Protein AF-A0A6A7N6T7-F1 (afdb_monomer)

Foldseek 3Di:
DDDDDDDDDDDDDDPPDPPQDAWQKFFPQDFPVFKDWQEWDAEPLRQKIKTWTWGQDPVGATWIKIWIAGQQVRDTLDIDIHHQPPPARDKAWAYWYDDPFKIKTWIWTWRYPDVVPIAIWIKIWMATSNRHTQDMDTDDDPARHKDWQEWDADPQAIKTKTWGWHDDPWKIFIWIWIWGAHPSRHTDDDIDIGLAWDAPHSFQWYDADQWIWHWHQTGGRMDTPPDDRFWTKTFIAGRVGDTLDIDGDDDDGDFQKGWEAANQRKIWIWGADPQKIKIWIAHNNGDIDPIDIDGHQFRHWDDWYDAAQWIWTFTWGDDPVPDDIATFIWTARNVPRDTDTDPSDPFGFDDKDDDHNKIKTWGAHPVRGIMIIIRRPDDD

Radius of gyration: 23.12 Å; Cα contacts (8 Å, |Δi|>4): 1001; chains: 1; bounding box: 73×47×94 Å

Nearest PDB structures (foldseek):
  8suc-assembly1_A  TM=5.614E-01  e=2.701E-06  Caenorhabditis elegans
  2gop-assembly1_A  TM=5.772E-01  e=2.108E-05  Pyrococcus furiosus
  2b5l-assembly1_A  TM=3.733E-01  e=8.428E-04  Homo sapiens
  7v7b-assembly1_B  TM=5.030E-01  e=1.264E-02  Homo sapiens
  4a0b-assembly2_C  TM=3.163E-01  e=5.207E-03  Homo sapiens

Sequence (380 aa):
MSRKKFFWAALGWTLCACSQAAPQKLALALRDKSFSVYSMEFSADGEQVCIAGVDSDDLGASTGRLIAIDRGRNAIRWQKTFPVPDGYAGLFPVQCLPTNDRVYLLANVDTKSSPPITQTLTYVYSFDAQGLQLARRRLVNPARGQYGYAMDLASDGIKVAGYLKSEDQDFEYYSVYTTVLNLALQVQGEPVIRKTGAYTSHRGVRIVGDSVYAAGMFAPAKIAKNQVIDDFAASRIRLSGGYAWSAHPQLDARPAVSAGVAADGTIHVLGNAGRSTTLLTVSPDGKPLPMRTYPSRYCDTHAIAAYGRSLIALRETCDDNAGKATMALLEIDPFSGKEIELKWMDDQVVQVATAGRLWSAIAKNQAGKLFFYSSENGAQ

Mean predicted aligned error: 6.93 Å

Structure (mmCIF, N/CA/C/O backbone):
data_AF-A0A6A7N6T7-F1
#
_entry.id   AF-A0A6A7N6T7-F1
#
loop_
_atom_site.group_PDB
_atom_site.id
_atom_site.type_symbol
_atom_site.label_atom_id
_atom_site.label_alt_id
_atom_site.label_comp_id
_atom_site.label_asym_id
_atom_site.label_entity_id
_atom_site.label_seq_id
_atom_site.pdbx_PDB_ins_code
_atom_site.Cartn_x
_atom_site.Cartn_y
_atom_site.Cartn_z
_atom_site.occupancy
_atom_site.B_iso_or_equiv
_atom_site.auth_seq_id
_atom_site.auth_comp_id
_atom_site.auth_asym_id
_atom_site.auth_atom_id
_atom_site.pdbx_PDB_model_num
ATOM 1 N N . MET A 1 1 ? -43.427 -1.454 -71.122 1.00 39.25 1 MET A N 1
ATOM 2 C CA . MET A 1 1 ? -42.767 -0.359 -70.371 1.00 39.25 1 MET A CA 1
ATOM 3 C C . MET A 1 1 ? -43.264 -0.386 -68.929 1.00 39.25 1 MET A C 1
ATOM 5 O O . MET A 1 1 ? -44.381 0.035 -68.679 1.00 39.25 1 MET A O 1
ATOM 9 N N . SER A 1 2 ? -42.491 -0.956 -68.000 1.00 35.75 2 SER A N 1
ATOM 10 C CA . SER A 1 2 ? -42.871 -1.118 -66.586 1.00 35.75 2 SER A CA 1
ATOM 11 C C . SER A 1 2 ? -41.876 -0.362 -65.705 1.00 35.75 2 SER A C 1
ATOM 13 O O . SER A 1 2 ? -40.684 -0.665 -65.728 1.00 35.75 2 SER A O 1
ATOM 15 N N . ARG A 1 3 ? -42.352 0.646 -64.964 1.00 37.47 3 ARG A N 1
ATOM 16 C CA . ARG A 1 3 ? -41.579 1.372 -63.945 1.00 37.47 3 ARG A CA 1
ATOM 17 C C . ARG A 1 3 ? -41.856 0.746 -62.576 1.00 37.47 3 ARG A C 1
ATOM 19 O O . ARG A 1 3 ? -42.956 0.887 -62.052 1.00 37.47 3 ARG A O 1
ATOM 26 N N . LYS A 1 4 ? -40.849 0.100 -61.982 1.00 40.09 4 LYS A N 1
ATOM 27 C CA . LYS A 1 4 ? -40.856 -0.300 -60.566 1.00 40.09 4 LYS A CA 1
ATOM 28 C C . LYS A 1 4 ? -40.357 0.869 -59.710 1.00 40.09 4 LYS A C 1
ATOM 30 O O . LYS A 1 4 ? -39.269 1.383 -59.951 1.00 40.09 4 LYS A O 1
ATOM 35 N N . LYS A 1 5 ? -41.157 1.287 -58.725 1.00 39.66 5 LYS A N 1
ATOM 36 C CA . LYS A 1 5 ? -40.759 2.222 -57.662 1.00 39.66 5 LYS A CA 1
ATOM 37 C C . LYS A 1 5 ? -40.146 1.417 -56.513 1.00 39.66 5 LYS A C 1
ATOM 39 O O . LYS A 1 5 ? -40.784 0.493 -56.019 1.00 39.66 5 LYS A O 1
ATOM 44 N N . PHE A 1 6 ? -38.931 1.770 -56.107 1.00 37.84 6 PHE A N 1
ATOM 45 C CA . PHE A 1 6 ? -38.287 1.262 -54.896 1.00 37.84 6 PHE A CA 1
ATOM 46 C C . PHE A 1 6 ? -38.625 2.185 -53.721 1.00 37.84 6 PHE A C 1
ATOM 48 O O . PHE A 1 6 ? -38.365 3.385 -53.786 1.00 37.84 6 PHE A O 1
ATOM 55 N N . PHE A 1 7 ? -39.198 1.619 -52.660 1.00 35.72 7 PHE A N 1
ATOM 56 C CA . PHE A 1 7 ? -39.305 2.255 -51.349 1.00 35.72 7 PHE A CA 1
ATOM 57 C C . PHE A 1 7 ? -38.002 2.015 -50.581 1.00 35.72 7 PHE A C 1
ATOM 59 O O . PHE A 1 7 ? -37.575 0.872 -50.434 1.00 35.72 7 PHE A O 1
ATOM 66 N N . TRP A 1 8 ? -37.384 3.088 -50.092 1.00 36.19 8 TRP A N 1
ATOM 67 C CA . TRP A 1 8 ? -36.302 3.030 -49.113 1.00 36.19 8 TRP A CA 1
ATOM 68 C C . TRP A 1 8 ? -36.910 3.142 -47.712 1.00 36.19 8 TRP A C 1
ATOM 70 O O . TRP A 1 8 ? -37.610 4.110 -47.424 1.00 36.19 8 TRP A O 1
ATOM 80 N N . ALA A 1 9 ? -36.649 2.158 -46.852 1.00 43.06 9 ALA A N 1
ATOM 81 C CA . ALA A 1 9 ? -36.935 2.230 -45.424 1.00 43.06 9 ALA A CA 1
ATOM 82 C C . ALA A 1 9 ? -35.651 2.640 -44.689 1.00 43.06 9 ALA A C 1
ATOM 84 O O . ALA A 1 9 ? -34.646 1.935 -44.751 1.00 43.06 9 ALA A O 1
ATOM 85 N N . ALA A 1 10 ? -35.677 3.790 -44.016 1.00 43.03 10 ALA A N 1
ATOM 86 C CA . ALA A 1 10 ? -34.604 4.233 -43.137 1.00 43.03 10 ALA A CA 1
ATOM 87 C C . ALA A 1 10 ? -34.804 3.611 -41.745 1.00 43.03 10 ALA A C 1
ATOM 89 O O . ALA A 1 10 ? -35.767 3.938 -41.054 1.00 43.03 10 ALA A O 1
ATOM 90 N N . LEU A 1 11 ? -33.904 2.713 -41.332 1.00 44.72 11 LEU A N 1
ATOM 91 C CA . LEU A 1 11 ? -33.799 2.280 -39.937 1.00 44.72 11 LEU A CA 1
ATOM 92 C C . LEU A 1 11 ? -33.076 3.373 -39.140 1.00 44.72 11 LEU A C 1
ATOM 94 O O . LEU A 1 11 ? -31.868 3.558 -39.282 1.00 44.72 11 LEU A O 1
ATOM 98 N N . GLY A 1 12 ? -33.816 4.087 -38.294 1.00 40.22 12 GLY A N 1
ATOM 99 C CA . GLY A 1 12 ? -33.243 4.970 -37.284 1.00 40.22 12 GLY A CA 1
ATOM 100 C C . GLY A 1 12 ? -32.614 4.148 -36.161 1.00 40.22 12 GLY A C 1
ATOM 101 O O . GLY A 1 12 ? -33.313 3.436 -35.447 1.00 40.22 12 GLY A O 1
ATOM 102 N N . TRP A 1 13 ? -31.296 4.245 -36.007 1.00 45.12 13 TRP A N 1
ATOM 103 C CA . TRP A 1 13 ? -30.589 3.746 -34.831 1.00 45.12 13 TRP A CA 1
ATOM 104 C C . TRP A 1 13 ? -30.773 4.755 -33.698 1.00 45.12 13 TRP A C 1
ATOM 106 O O . TRP A 1 13 ? -30.185 5.835 -33.708 1.00 45.12 13 TRP A O 1
ATOM 116 N N . THR A 1 14 ? -31.617 4.421 -32.728 1.00 44.22 14 THR A N 1
ATOM 117 C CA . THR A 1 14 ? -31.744 5.188 -31.488 1.00 44.22 14 THR A CA 1
ATOM 118 C C . THR A 1 14 ? -30.531 4.872 -30.613 1.00 44.22 14 THR A C 1
ATOM 120 O O . THR A 1 14 ? -30.428 3.792 -30.037 1.00 44.22 14 THR A O 1
ATOM 123 N N . LEU A 1 15 ? -29.575 5.799 -30.549 1.00 42.81 15 LEU A N 1
ATOM 124 C CA . LEU A 1 15 ? -28.472 5.758 -29.592 1.00 42.81 15 LEU A CA 1
ATOM 125 C C . LEU A 1 15 ? -29.050 5.945 -28.181 1.00 42.81 15 LEU A C 1
ATOM 127 O O . LEU A 1 15 ? -29.396 7.059 -27.794 1.00 42.81 15 LEU A O 1
ATOM 131 N N . CYS A 1 16 ? -29.159 4.860 -27.411 1.00 41.50 16 CYS A N 1
ATOM 132 C CA . CYS A 1 16 ? -29.315 4.946 -25.961 1.00 41.50 16 CYS A CA 1
ATOM 133 C C . CYS A 1 16 ? -28.048 5.587 -25.384 1.00 41.50 16 CYS A C 1
ATOM 135 O O . CYS A 1 16 ? -27.023 4.927 -25.219 1.00 41.50 16 CYS A O 1
ATOM 137 N N . ALA A 1 17 ? -28.109 6.884 -25.095 1.00 40.50 17 ALA A N 1
ATOM 138 C CA . ALA A 1 17 ? -27.117 7.540 -24.263 1.00 40.50 17 ALA A CA 1
ATOM 139 C C . ALA A 1 17 ? -27.264 6.990 -22.837 1.00 40.50 17 ALA A C 1
ATOM 141 O O . ALA A 1 17 ? -28.184 7.363 -22.113 1.00 40.50 17 ALA A O 1
ATOM 142 N N . CYS A 1 18 ? -26.379 6.078 -22.430 1.00 42.12 18 CYS A N 1
ATOM 143 C CA . CYS A 1 18 ? -26.211 5.757 -21.018 1.00 42.12 18 CYS A CA 1
ATOM 144 C C . CYS A 1 18 ? -25.723 7.027 -20.312 1.00 42.12 18 CYS A C 1
ATOM 146 O O . CYS A 1 18 ? -24.558 7.400 -20.450 1.00 42.12 18 CYS A O 1
ATOM 148 N N . SER A 1 19 ? -26.603 7.710 -19.577 1.00 42.75 19 SER A N 1
ATOM 149 C CA . SER A 1 19 ? -26.184 8.762 -18.656 1.00 42.75 19 SER A CA 1
ATOM 150 C C . SER A 1 19 ? -25.343 8.108 -17.563 1.00 42.75 19 SER A C 1
ATOM 152 O O . SER A 1 19 ? -25.875 7.400 -16.709 1.00 42.75 19 SER A O 1
ATOM 154 N N . GLN A 1 20 ? -24.026 8.296 -17.605 1.00 56.19 20 GLN A N 1
ATOM 155 C CA . GLN A 1 20 ? -23.193 8.003 -16.446 1.00 56.19 20 GLN A CA 1
ATOM 156 C C . GLN A 1 20 ? -23.591 9.000 -15.360 1.00 56.19 20 GLN A C 1
ATOM 158 O O . GLN A 1 20 ? -23.471 10.210 -15.555 1.00 56.19 20 GLN A O 1
ATOM 163 N N . ALA A 1 21 ? -24.148 8.497 -14.261 1.00 62.22 21 ALA A N 1
ATOM 164 C CA . ALA A 1 21 ? -24.461 9.325 -13.112 1.00 62.22 21 ALA A CA 1
ATOM 165 C C . ALA A 1 21 ? -23.175 9.975 -12.582 1.00 62.22 21 ALA A C 1
ATOM 167 O O . ALA A 1 21 ? -22.100 9.365 -12.595 1.00 62.22 21 ALA A O 1
ATOM 168 N N . ALA A 1 22 ? -23.276 11.243 -12.184 1.00 72.25 22 ALA A N 1
ATOM 169 C CA . ALA A 1 22 ? -22.133 11.997 -11.691 1.00 72.25 22 ALA A CA 1
ATOM 170 C C . ALA A 1 22 ? -21.601 11.359 -10.395 1.00 72.25 22 ALA A C 1
ATOM 172 O O . ALA A 1 22 ? -22.396 10.903 -9.573 1.00 72.25 22 ALA A O 1
ATOM 173 N N . PRO A 1 23 ? -20.277 11.331 -10.177 1.00 82.75 23 PRO A N 1
ATOM 174 C CA . PRO A 1 23 ? -19.733 10.727 -8.974 1.00 82.75 23 PRO A CA 1
ATOM 175 C C . PRO A 1 23 ? -20.157 11.482 -7.720 1.00 82.75 23 PRO A C 1
ATOM 177 O O . PRO A 1 23 ? -20.294 12.709 -7.706 1.00 82.75 23 PRO A O 1
ATOM 180 N N . GLN A 1 24 ? -20.322 10.731 -6.638 1.00 87.06 24 GLN A N 1
ATOM 181 C CA . GLN A 1 24 ? -20.725 11.284 -5.355 1.00 87.06 24 GLN A CA 1
ATOM 182 C C . GLN A 1 24 ? -19.539 12.001 -4.707 1.00 87.06 24 GLN A C 1
ATOM 184 O O . GLN A 1 24 ? -18.461 11.423 -4.590 1.00 87.06 24 GLN A O 1
ATOM 189 N N . LYS A 1 25 ? -19.736 13.260 -4.295 1.00 94.06 25 LYS A N 1
ATOM 190 C CA . LYS A 1 25 ? -18.725 14.104 -3.638 1.00 94.06 25 LYS A CA 1
ATOM 191 C C . LYS A 1 25 ? -19.041 14.252 -2.150 1.00 94.06 25 LYS A C 1
ATOM 193 O O . LYS A 1 25 ? -20.166 14.598 -1.792 1.00 94.06 25 LYS A O 1
ATOM 198 N N . LEU A 1 26 ? -18.040 14.069 -1.292 1.00 96.25 26 LEU A N 1
ATOM 199 C CA . LEU A 1 26 ? -18.144 14.184 0.165 1.00 96.25 26 LEU A CA 1
ATOM 200 C C . LEU A 1 26 ? -16.975 15.003 0.724 1.00 96.25 26 LEU A C 1
ATOM 202 O O . LEU A 1 26 ? -15.812 14.698 0.478 1.00 96.25 26 LEU A O 1
ATOM 206 N N . ALA A 1 27 ? -17.259 16.059 1.487 1.00 96.62 27 ALA A N 1
ATOM 207 C CA . ALA A 1 27 ? -16.216 16.868 2.117 1.00 96.62 27 ALA A CA 1
ATOM 208 C C . ALA A 1 27 ? -15.615 16.148 3.334 1.00 96.62 27 ALA A C 1
ATOM 210 O O . ALA A 1 27 ? -16.353 15.739 4.226 1.00 96.62 27 ALA A O 1
ATOM 211 N N . LEU A 1 28 ? -14.282 16.065 3.412 1.00 95.69 28 LEU A N 1
ATOM 212 C CA . LEU A 1 28 ? -13.585 15.412 4.533 1.00 95.69 28 LEU A CA 1
ATOM 213 C C . LEU A 1 28 ? -13.263 16.352 5.704 1.00 95.69 28 LEU A C 1
ATOM 215 O O . LEU A 1 28 ? -12.724 15.914 6.715 1.00 95.69 28 LEU A O 1
ATOM 219 N N . ALA A 1 29 ? -13.544 17.652 5.559 1.00 93.19 29 ALA A N 1
ATOM 220 C CA . ALA A 1 29 ? -13.125 18.695 6.502 1.00 93.19 29 ALA A CA 1
ATOM 221 C C . ALA A 1 29 ? -11.606 18.673 6.808 1.00 93.19 29 ALA A C 1
ATOM 223 O O . ALA A 1 29 ? -11.175 19.031 7.901 1.00 93.19 29 ALA A O 1
ATOM 224 N N . LEU A 1 30 ? -10.794 18.281 5.819 1.00 92.31 30 LEU A N 1
ATOM 225 C CA . LEU A 1 30 ? -9.331 18.231 5.881 1.00 92.31 30 LEU A CA 1
ATOM 226 C C . LEU A 1 30 ? -8.709 19.104 4.788 1.00 92.31 30 LEU A C 1
ATOM 228 O O . LEU A 1 30 ? -9.373 19.469 3.809 1.00 92.31 30 LEU A O 1
ATOM 232 N N . ARG A 1 31 ? -7.426 19.431 4.957 1.00 88.31 31 ARG A N 1
ATOM 233 C CA . ARG A 1 31 ? -6.622 20.157 3.968 1.00 88.31 31 ARG A CA 1
ATOM 234 C C . ARG A 1 31 ? -5.418 19.326 3.547 1.00 88.31 31 ARG A C 1
ATOM 236 O O . ARG A 1 31 ? -4.814 18.666 4.384 1.00 88.31 31 ARG A O 1
ATOM 243 N N . ASP A 1 32 ? -5.054 19.403 2.271 1.00 86.75 32 ASP A N 1
ATOM 244 C CA . ASP A 1 32 ? -3.934 18.650 1.692 1.00 86.75 32 ASP A CA 1
ATOM 245 C C . ASP A 1 32 ? -2.586 18.975 2.355 1.00 86.75 32 ASP A C 1
ATOM 247 O O . ASP A 1 32 ? -1.771 18.087 2.569 1.00 86.75 32 ASP A O 1
ATOM 251 N N . LYS A 1 33 ? -2.371 20.236 2.745 1.00 86.12 33 LYS A N 1
ATOM 252 C CA . LYS A 1 33 ? -1.139 20.673 3.420 1.00 86.12 33 LYS A CA 1
ATOM 253 C C . LYS A 1 33 ? -0.948 20.093 4.821 1.00 86.12 33 LYS A C 1
ATOM 255 O O . LYS A 1 33 ? 0.182 20.033 5.282 1.00 86.12 33 LYS A O 1
ATOM 260 N N . SER A 1 34 ? -2.032 19.720 5.498 1.00 87.62 34 SER A N 1
ATOM 261 C CA . SER A 1 34 ? -1.997 19.250 6.887 1.00 87.62 34 SER A CA 1
ATOM 262 C C . SER A 1 34 ? -2.336 17.770 7.023 1.00 87.62 34 SER A C 1
ATOM 264 O O . SER A 1 34 ? -2.314 17.262 8.136 1.00 87.62 34 SER A O 1
ATOM 266 N N . PHE A 1 35 ? -2.700 17.085 5.934 1.00 93.25 35 PHE A N 1
ATOM 267 C CA . PHE A 1 35 ? -3.077 15.676 5.955 1.00 93.25 35 PHE A CA 1
ATOM 268 C C . PHE A 1 35 ? -2.525 14.935 4.739 1.00 93.25 35 PHE A C 1
ATOM 270 O O . PHE A 1 35 ? -2.921 15.191 3.600 1.00 93.25 35 PHE A O 1
ATOM 277 N N . SER A 1 36 ? -1.645 13.972 5.001 1.00 93.12 36 SER A N 1
ATOM 278 C CA . SER A 1 36 ? -1.099 13.069 3.987 1.00 93.12 36 SER A CA 1
ATOM 279 C C . SER A 1 36 ? -1.851 11.743 4.009 1.00 93.12 36 SER A C 1
ATOM 281 O O . SER A 1 36 ? -1.851 11.043 5.023 1.00 93.12 36 SER A O 1
ATOM 283 N N . VAL A 1 37 ? -2.477 11.383 2.887 1.00 94.50 37 VAL A N 1
ATOM 284 C CA . VAL A 1 37 ? -3.125 10.076 2.710 1.00 94.50 37 VAL A CA 1
ATOM 285 C C . VAL A 1 37 ? -2.058 9.026 2.416 1.00 94.50 37 VAL A C 1
ATOM 287 O O . VAL A 1 37 ? -1.250 9.208 1.511 1.00 94.50 37 VAL A O 1
ATOM 290 N N . TYR A 1 38 ? -2.079 7.920 3.156 1.00 94.31 38 TYR A N 1
ATOM 291 C CA . TYR A 1 38 ? -1.171 6.788 2.949 1.00 94.31 38 TYR A CA 1
ATOM 292 C C . TYR A 1 38 ? -1.887 5.585 2.335 1.00 94.31 38 TYR A C 1
ATOM 294 O O . TYR A 1 38 ? -1.337 4.912 1.470 1.00 94.31 38 TYR A O 1
ATOM 302 N N . SER A 1 39 ? -3.126 5.327 2.753 1.00 95.12 39 SER A N 1
ATOM 303 C CA . SER A 1 39 ? -3.904 4.175 2.300 1.00 95.12 39 SER A CA 1
ATOM 304 C C . SER A 1 39 ? -5.378 4.527 2.156 1.00 95.12 39 SER A C 1
ATOM 306 O O . SER A 1 39 ? -5.911 5.347 2.906 1.00 95.12 39 SER A O 1
ATOM 308 N N . MET A 1 40 ? -6.024 3.897 1.179 1.00 96.81 40 MET A N 1
ATOM 309 C CA . MET A 1 40 ? -7.466 3.907 0.994 1.00 96.81 40 MET A CA 1
ATOM 310 C C . MET A 1 40 ? -7.882 2.541 0.459 1.00 96.81 40 MET A C 1
ATOM 312 O O . MET A 1 40 ? -7.339 2.103 -0.551 1.00 96.81 40 MET A O 1
ATOM 316 N N . GLU A 1 41 ? -8.808 1.872 1.137 1.00 96.00 41 GLU A N 1
ATOM 317 C CA . GLU A 1 41 ? -9.160 0.476 0.849 1.00 96.00 41 GLU A CA 1
ATOM 318 C C . GLU A 1 41 ? -10.662 0.247 1.008 1.00 96.00 41 GLU A C 1
ATOM 320 O O . GLU A 1 41 ? -11.312 0.867 1.855 1.00 96.00 41 GLU A O 1
ATOM 325 N N . PHE A 1 42 ? -11.204 -0.653 0.188 1.00 95.88 42 PHE A N 1
ATOM 326 C CA . PHE A 1 42 ? -12.611 -1.053 0.219 1.00 95.88 42 PHE A CA 1
ATOM 327 C C . PHE A 1 42 ? -12.844 -2.219 1.180 1.00 95.88 42 PHE A C 1
ATOM 329 O O . PHE A 1 42 ? -11.967 -3.060 1.381 1.00 95.88 42 PHE A O 1
ATOM 336 N N . SER A 1 43 ? -14.060 -2.315 1.716 1.00 95.00 43 SER A N 1
ATOM 337 C CA . SER A 1 43 ? -14.547 -3.561 2.309 1.00 95.00 43 SER A CA 1
ATOM 338 C C . SER A 1 43 ? -14.773 -4.603 1.214 1.00 95.00 43 SER A C 1
ATOM 340 O O . SER A 1 43 ? -14.919 -4.272 0.037 1.00 95.00 43 SER A O 1
ATOM 342 N N . ALA A 1 44 ? -14.829 -5.880 1.594 1.00 91.44 44 ALA A N 1
ATOM 343 C CA . ALA A 1 44 ? -15.009 -6.976 0.640 1.00 91.44 44 ALA A CA 1
ATOM 344 C C . ALA A 1 44 ? -16.318 -6.879 -0.172 1.00 91.44 44 ALA A C 1
ATOM 346 O O . ALA A 1 44 ? -16.347 -7.280 -1.332 1.00 91.44 44 ALA A O 1
ATOM 347 N N . ASP A 1 45 ? -17.383 -6.331 0.422 1.00 92.00 45 ASP A N 1
ATOM 348 C CA . ASP A 1 45 ? -18.664 -6.051 -0.245 1.00 92.00 45 ASP A CA 1
ATOM 349 C C . ASP A 1 45 ? -18.674 -4.722 -1.020 1.00 92.00 45 ASP A C 1
ATOM 351 O O . ASP A 1 45 ? -19.626 -4.425 -1.735 1.00 92.00 45 ASP A O 1
ATOM 355 N N . GLY A 1 46 ? -17.614 -3.921 -0.899 1.00 93.31 46 GLY A N 1
ATOM 356 C CA . GLY A 1 46 ? -17.492 -2.612 -1.520 1.00 93.31 46 GLY A CA 1
ATOM 357 C C . GLY A 1 46 ? -18.322 -1.512 -0.859 1.00 93.31 46 GLY A C 1
ATOM 358 O O . GLY A 1 46 ? -18.198 -0.369 -1.280 1.00 93.31 46 GLY A O 1
ATOM 359 N N . GLU A 1 47 ? -19.133 -1.779 0.164 1.00 93.69 47 GLU A N 1
ATOM 360 C CA . GLU A 1 47 ? -20.039 -0.777 0.756 1.00 93.69 47 GLU A CA 1
ATOM 361 C C . GLU A 1 47 ? -19.322 0.238 1.656 1.00 93.69 47 GLU A C 1
ATOM 363 O O . GLU A 1 47 ? -19.847 1.316 1.944 1.00 93.69 47 GLU A O 1
ATOM 368 N N . GLN A 1 48 ? -18.100 -0.070 2.088 1.00 95.50 48 GLN A N 1
ATOM 369 C CA . GLN A 1 48 ? -17.309 0.793 2.953 1.00 95.50 48 GLN A CA 1
ATOM 370 C C . GLN A 1 48 ? -15.937 1.076 2.370 1.00 95.50 48 GLN A C 1
ATOM 372 O O . GLN A 1 48 ? -15.346 0.258 1.666 1.00 95.50 48 GLN A O 1
ATOM 377 N N . VAL A 1 49 ? -15.408 2.241 2.732 1.00 97.38 49 VAL A N 1
ATOM 378 C CA . VAL A 1 49 ? -14.018 2.610 2.479 1.00 97.38 49 VAL A CA 1
ATOM 379 C C . VAL A 1 49 ? -13.396 3.098 3.770 1.00 97.38 49 VAL A C 1
ATOM 381 O O . VAL A 1 49 ? -13.988 3.902 4.491 1.00 97.38 49 VAL A O 1
ATOM 384 N N . CYS A 1 50 ? -12.185 2.640 4.055 1.00 98.31 50 CYS A N 1
ATOM 385 C CA . CYS A 1 50 ? -11.341 3.264 5.059 1.00 98.31 50 CYS A CA 1
ATOM 386 C C . CYS A 1 50 ? -10.268 4.110 4.375 1.00 98.31 50 CYS A C 1
ATOM 388 O O . CYS A 1 50 ? -9.797 3.778 3.289 1.00 98.31 50 CYS A O 1
ATOM 390 N N . ILE A 1 51 ? -9.874 5.203 5.023 1.00 98.38 51 ILE A N 1
ATOM 391 C CA . ILE A 1 51 ? -8.746 6.043 4.620 1.00 98.38 51 ILE A CA 1
ATOM 392 C C . ILE A 1 51 ? -7.836 6.181 5.828 1.00 98.38 51 ILE A C 1
ATOM 394 O O . ILE A 1 51 ? -8.283 6.619 6.891 1.00 98.38 51 ILE A O 1
ATOM 398 N N . ALA A 1 52 ? -6.563 5.844 5.663 1.00 97.94 52 ALA A N 1
ATOM 399 C CA . ALA A 1 52 ? -5.550 6.027 6.687 1.00 97.94 52 ALA A CA 1
ATOM 400 C C . ALA A 1 52 ? -4.495 7.026 6.221 1.00 97.94 52 ALA A C 1
ATOM 402 O O . ALA A 1 52 ? -4.028 6.994 5.080 1.00 97.94 52 ALA A O 1
ATOM 403 N N . GLY A 1 53 ? -4.108 7.913 7.126 1.00 97.19 53 GLY A N 1
ATOM 404 C CA . GLY A 1 53 ? -3.117 8.933 6.849 1.00 97.19 53 GLY A CA 1
ATOM 405 C C . GLY A 1 53 ? -2.557 9.553 8.115 1.00 97.19 53 GLY A C 1
ATOM 406 O O . GLY A 1 53 ? -2.775 9.060 9.224 1.00 97.19 53 GLY A O 1
ATOM 407 N N . VAL A 1 54 ? -1.825 10.639 7.930 1.00 95.69 54 VAL A N 1
ATOM 408 C CA . VAL A 1 54 ? -1.144 11.358 9.002 1.00 95.69 54 VAL A CA 1
ATOM 409 C C . VAL A 1 54 ? -1.518 12.826 8.921 1.00 95.69 54 VAL A C 1
ATOM 411 O O . VAL A 1 54 ? -1.409 13.432 7.854 1.00 95.69 54 VAL A O 1
ATOM 414 N N . ASP A 1 55 ? -1.952 13.376 10.048 1.00 93.75 55 ASP A N 1
ATOM 415 C CA . ASP A 1 55 ? -2.009 14.813 10.259 1.00 93.75 55 ASP A CA 1
ATOM 416 C C . ASP A 1 55 ? -0.611 15.322 10.600 1.00 93.75 55 ASP A C 1
ATOM 418 O O . ASP A 1 55 ? 0.041 14.767 11.489 1.00 93.75 55 ASP A O 1
ATOM 422 N N . SER A 1 56 ? -0.191 16.387 9.930 1.00 88.62 56 SER A N 1
ATOM 423 C CA . SER A 1 56 ? 1.051 17.097 10.221 1.00 88.62 56 SER A CA 1
ATOM 424 C C . SER A 1 56 ? 0.730 18.492 10.738 1.00 88.62 56 SER A C 1
ATOM 426 O O . SER A 1 56 ? -0.110 19.187 10.157 1.00 88.62 56 SER A O 1
ATOM 428 N N . ASP A 1 57 ? 1.405 18.907 11.806 1.00 82.50 57 ASP A N 1
ATOM 429 C CA . ASP A 1 57 ? 1.416 20.304 12.239 1.00 82.50 57 ASP A CA 1
ATOM 430 C C . ASP A 1 57 ? 2.625 21.071 11.676 1.00 82.50 57 ASP A C 1
ATOM 432 O O . ASP A 1 57 ? 3.528 20.498 11.059 1.00 82.50 57 ASP A O 1
ATOM 436 N N . ASP A 1 58 ? 2.642 22.388 11.892 1.00 77.69 58 ASP A N 1
ATOM 437 C CA . ASP A 1 58 ? 3.714 23.275 11.418 1.00 77.69 58 ASP A CA 1
ATOM 438 C C . ASP A 1 58 ? 5.080 22.974 12.072 1.00 77.69 58 ASP A C 1
ATOM 440 O O . ASP A 1 58 ? 6.114 23.439 11.593 1.00 77.69 58 ASP A O 1
ATOM 444 N N . LEU A 1 59 ? 5.098 22.194 13.160 1.00 74.69 59 LEU A N 1
ATOM 445 C CA . LEU A 1 59 ? 6.301 21.768 13.878 1.00 74.69 59 LEU A CA 1
ATOM 446 C C . LEU A 1 59 ? 6.788 20.379 13.429 1.00 74.69 59 LEU A C 1
ATOM 448 O O . LEU A 1 59 ? 7.800 19.889 13.933 1.00 74.69 59 LEU A O 1
ATOM 452 N N . GLY A 1 60 ? 6.093 19.750 12.476 1.00 70.12 60 GLY A N 1
ATOM 453 C CA . GLY A 1 60 ? 6.415 18.427 11.948 1.00 70.12 60 GLY A CA 1
ATOM 454 C C . GLY A 1 60 ? 5.975 17.266 12.843 1.00 70.12 60 GLY A C 1
ATOM 455 O O . GLY A 1 60 ? 6.358 16.124 12.575 1.00 70.12 60 GLY A O 1
ATOM 456 N N . ALA A 1 61 ? 5.181 17.514 13.889 1.00 74.19 61 ALA A N 1
ATOM 457 C CA . ALA A 1 61 ? 4.593 16.437 14.672 1.00 74.19 61 ALA A CA 1
ATOM 458 C C . ALA A 1 61 ? 3.535 15.713 13.831 1.00 74.19 61 ALA A C 1
ATOM 460 O O . ALA A 1 61 ? 2.702 16.334 13.169 1.00 74.19 61 ALA A O 1
ATOM 461 N N . SER A 1 62 ? 3.579 14.380 13.867 1.00 86.25 62 SER A N 1
ATOM 462 C CA . SER A 1 62 ? 2.672 13.514 13.119 1.00 86.25 62 SER A CA 1
ATOM 463 C C . SER A 1 62 ? 1.673 12.841 14.055 1.00 86.25 62 SER A C 1
ATOM 465 O O . SER A 1 62 ? 2.049 12.210 15.042 1.00 86.25 62 SER A O 1
ATOM 467 N N . THR A 1 63 ? 0.383 12.950 13.741 1.00 93.12 63 THR A N 1
ATOM 468 C CA . THR A 1 63 ? -0.682 12.190 14.411 1.00 93.12 63 THR A CA 1
ATOM 469 C C . THR A 1 63 ? -1.378 11.307 13.389 1.00 93.12 63 THR A C 1
ATOM 471 O O . THR A 1 63 ? -1.761 11.771 12.320 1.00 93.12 63 THR A O 1
ATOM 474 N N . GLY A 1 64 ? -1.560 10.025 13.697 1.00 95.94 64 GLY A N 1
ATOM 475 C CA . GLY A 1 64 ? -2.288 9.131 12.807 1.00 95.94 64 GLY A CA 1
ATOM 476 C C . GLY A 1 64 ? -3.760 9.529 12.719 1.00 95.94 64 GLY A C 1
ATOM 477 O O . GLY A 1 64 ? -4.362 9.910 13.722 1.00 95.94 64 GLY A O 1
ATOM 478 N N . ARG A 1 65 ? -4.362 9.415 11.536 1.00 97.38 65 ARG A N 1
ATOM 479 C CA . ARG A 1 65 ? -5.799 9.605 11.319 1.00 97.38 65 ARG A CA 1
ATOM 480 C C . ARG A 1 65 ? -6.373 8.455 10.506 1.00 97.38 65 ARG A C 1
ATOM 482 O O . ARG A 1 65 ? -5.796 8.029 9.507 1.00 97.38 65 ARG A O 1
ATOM 489 N N . LEU A 1 66 ? -7.532 7.977 10.945 1.00 98.31 66 LEU A N 1
ATOM 490 C CA . LEU A 1 66 ? -8.323 6.947 10.287 1.00 98.31 66 LEU A CA 1
ATOM 491 C C . LEU A 1 66 ? -9.742 7.475 10.065 1.00 98.31 66 LEU A C 1
ATOM 493 O O . LEU A 1 66 ? -10.351 8.058 10.967 1.00 98.31 66 LEU A O 1
ATOM 497 N N . ILE A 1 67 ? -10.250 7.294 8.853 1.00 98.38 67 ILE A N 1
ATOM 498 C CA . ILE A 1 67 ? -11.577 7.734 8.418 1.00 98.38 67 ILE A CA 1
ATOM 499 C C . ILE A 1 67 ? -12.308 6.506 7.895 1.00 98.38 67 ILE A C 1
ATOM 501 O O . ILE A 1 67 ? -11.750 5.781 7.075 1.00 98.38 67 ILE A O 1
ATOM 505 N N . ALA A 1 68 ? -13.539 6.284 8.345 1.00 98.06 68 ALA A N 1
ATOM 506 C CA . ALA A 1 68 ? -14.428 5.267 7.795 1.00 98.06 68 ALA A CA 1
ATOM 507 C C . ALA A 1 68 ? -15.596 5.943 7.072 1.00 98.06 68 ALA A C 1
ATOM 509 O O . ALA A 1 68 ? -16.270 6.813 7.633 1.00 98.06 68 ALA A O 1
ATOM 510 N N . ILE A 1 69 ? -15.839 5.533 5.832 1.00 97.56 69 ILE A N 1
ATOM 511 C CA . ILE A 1 69 ? -16.871 6.068 4.947 1.00 97.56 69 ILE A CA 1
ATOM 512 C C . ILE A 1 69 ? -17.860 4.955 4.614 1.00 97.56 69 ILE A C 1
ATOM 514 O O . ILE A 1 69 ? -17.466 3.852 4.240 1.00 97.56 69 ILE A O 1
ATOM 518 N N . ASP A 1 70 ? -19.143 5.273 4.745 1.00 95.38 70 ASP A N 1
ATOM 519 C CA . ASP A 1 70 ? -20.258 4.502 4.203 1.00 95.38 70 ASP A CA 1
ATOM 520 C C . ASP A 1 70 ? -20.502 5.000 2.774 1.00 95.38 70 ASP A C 1
ATOM 522 O O . ASP A 1 70 ? -20.911 6.152 2.578 1.00 95.38 70 ASP A O 1
ATOM 526 N N . ARG A 1 71 ? -20.182 4.165 1.776 1.00 93.31 71 ARG A N 1
ATOM 527 C CA . ARG A 1 71 ? -20.320 4.533 0.362 1.00 93.31 71 ARG A CA 1
ATOM 528 C C . ARG A 1 71 ? -21.780 4.607 -0.052 1.00 93.31 71 ARG A C 1
ATOM 530 O O . ARG A 1 71 ? -22.154 5.569 -0.712 1.00 93.31 71 ARG A O 1
ATOM 537 N N . GLY A 1 72 ? -22.607 3.652 0.374 1.00 89.00 72 GLY A N 1
ATOM 538 C CA . GLY A 1 72 ? -24.030 3.622 0.030 1.00 89.00 72 GLY A CA 1
ATOM 539 C C . GLY A 1 72 ? -24.782 4.873 0.498 1.00 89.00 72 GLY A C 1
ATOM 540 O O . GLY A 1 72 ? -25.700 5.338 -0.177 1.00 89.00 72 GLY A O 1
ATOM 541 N N . ARG A 1 73 ? -24.365 5.463 1.626 1.00 91.94 73 ARG A N 1
ATOM 542 C CA . ARG A 1 73 ? -24.930 6.716 2.160 1.00 91.94 73 ARG A CA 1
ATOM 543 C C . ARG A 1 73 ? -24.137 7.970 1.801 1.00 91.94 73 ARG A C 1
ATOM 545 O O . ARG A 1 73 ? -24.548 9.056 2.209 1.00 91.94 73 ARG A O 1
ATOM 552 N N . ASN A 1 74 ? -23.015 7.836 1.091 1.00 93.12 74 ASN A N 1
ATOM 553 C CA . ASN A 1 74 ? -22.057 8.912 0.832 1.00 93.12 74 ASN A CA 1
ATOM 554 C C . ASN A 1 74 ? -21.744 9.739 2.097 1.00 93.12 74 ASN A C 1
ATOM 556 O O . ASN A 1 74 ? -21.857 10.967 2.102 1.00 93.12 74 ASN A O 1
ATOM 560 N N . ALA A 1 75 ? -21.418 9.064 3.204 1.00 95.31 75 ALA A N 1
ATOM 561 C CA . ALA A 1 75 ? -21.301 9.699 4.515 1.00 95.31 75 ALA A CA 1
ATOM 562 C C . ALA A 1 75 ? -20.073 9.219 5.297 1.00 95.31 75 ALA A C 1
ATOM 564 O O . ALA A 1 75 ? -19.723 8.039 5.297 1.00 95.31 75 ALA A O 1
ATOM 565 N N . ILE A 1 76 ? -19.447 10.139 6.036 1.00 97.06 76 ILE A N 1
ATOM 566 C CA . ILE A 1 76 ? -18.413 9.790 7.017 1.00 97.06 76 ILE A CA 1
ATOM 567 C C . ILE A 1 76 ? -19.108 9.091 8.188 1.00 97.06 76 ILE A C 1
ATOM 569 O O . ILE A 1 76 ? -19.906 9.713 8.890 1.00 97.06 76 ILE A O 1
ATOM 573 N N . ARG A 1 77 ? -18.791 7.814 8.427 1.00 96.44 77 ARG A N 1
ATOM 574 C CA . ARG A 1 77 ? -19.259 7.088 9.619 1.00 96.44 77 ARG A CA 1
ATOM 575 C C . ARG A 1 77 ? -18.594 7.645 10.867 1.00 96.44 77 ARG A C 1
ATOM 577 O O . ARG A 1 77 ? -19.255 7.913 11.865 1.00 96.44 77 ARG A O 1
ATOM 584 N N . TRP A 1 78 ? -17.275 7.805 10.795 1.00 97.44 78 TRP A N 1
ATOM 585 C CA . TRP A 1 78 ? -16.456 8.428 11.824 1.00 97.44 78 TRP A CA 1
ATOM 586 C C . TRP A 1 78 ? -15.074 8.780 11.272 1.00 97.44 78 TRP A C 1
ATOM 588 O O . TRP A 1 78 ? -14.609 8.243 10.267 1.00 97.44 78 TRP A O 1
ATOM 598 N N . GLN A 1 79 ? -14.402 9.683 11.977 1.00 97.19 79 GLN A N 1
ATOM 599 C CA . GLN A 1 79 ? -13.032 10.099 11.717 1.00 97.19 79 GLN A CA 1
ATOM 600 C C . GLN A 1 79 ? -12.330 10.276 13.059 1.00 97.19 79 GLN A C 1
ATOM 602 O O . GLN A 1 79 ? -12.826 10.989 13.935 1.00 97.19 79 GLN A O 1
ATOM 607 N N . LYS A 1 80 ? -11.198 9.597 13.245 1.00 96.44 80 LYS A N 1
ATOM 608 C CA . LYS A 1 80 ? -10.487 9.535 14.525 1.00 96.44 80 LYS A CA 1
ATOM 609 C C . LYS A 1 80 ? -9.002 9.754 14.326 1.00 96.44 80 LYS A C 1
ATOM 611 O O . LYS A 1 80 ? -8.420 9.263 13.362 1.00 96.44 80 LYS A O 1
ATOM 616 N N . THR A 1 81 ? -8.408 10.487 15.255 1.00 95.81 81 THR A N 1
ATOM 617 C CA . THR A 1 81 ? -6.960 10.571 15.394 1.00 95.81 81 THR A CA 1
ATOM 618 C C . THR A 1 81 ? -6.478 9.549 16.417 1.00 95.81 81 THR A C 1
ATOM 620 O O . THR A 1 81 ? -7.220 9.160 17.322 1.00 95.81 81 THR A O 1
ATOM 623 N N . PHE A 1 82 ? -5.239 9.099 16.270 1.00 94.19 82 PHE A N 1
ATOM 624 C CA . PHE A 1 82 ? -4.576 8.204 17.207 1.00 94.19 82 PHE A CA 1
ATOM 625 C C . PHE A 1 82 ? -3.092 8.584 17.323 1.00 94.19 82 PHE A C 1
ATOM 627 O O . PHE A 1 82 ? -2.457 8.928 16.321 1.00 94.19 82 PHE A O 1
ATOM 634 N N . PRO A 1 83 ? -2.528 8.567 18.541 1.00 93.69 83 PRO A N 1
ATOM 635 C CA . PRO A 1 83 ? -1.174 9.048 18.771 1.00 93.69 83 PRO A CA 1
ATOM 636 C C . PRO A 1 83 ? -0.124 8.047 18.282 1.00 93.69 83 PRO A C 1
ATOM 638 O O . PRO A 1 83 ? -0.374 6.837 18.199 1.00 93.69 83 PRO A O 1
ATOM 641 N N . VAL A 1 84 ? 1.090 8.550 18.052 1.00 93.75 84 VAL A N 1
ATOM 642 C CA . VAL A 1 84 ? 2.284 7.705 17.948 1.00 93.75 84 VAL A CA 1
ATOM 643 C C . VAL A 1 84 ? 2.414 6.895 19.250 1.00 93.75 84 VAL A C 1
ATOM 645 O O . VAL A 1 84 ? 2.324 7.466 20.341 1.00 93.75 84 VAL A O 1
ATOM 648 N N . PRO A 1 85 ? 2.556 5.560 19.187 1.00 93.88 85 PRO A N 1
ATOM 649 C CA . PRO A 1 85 ? 2.572 4.738 20.385 1.00 93.88 85 PRO A CA 1
ATOM 650 C C . PRO A 1 85 ? 3.888 4.901 21.152 1.00 93.88 85 PRO A C 1
ATOM 652 O O . PRO A 1 85 ? 4.929 5.207 20.579 1.00 93.88 85 PRO A O 1
ATOM 655 N N . ASP A 1 86 ? 3.829 4.633 22.456 1.00 92.00 86 ASP A N 1
ATOM 656 C CA . ASP A 1 86 ? 4.994 4.351 23.305 1.00 92.00 86 ASP A CA 1
ATOM 657 C C . ASP A 1 86 ? 6.064 5.469 23.346 1.00 92.00 86 ASP A C 1
ATOM 659 O O . ASP A 1 86 ? 7.217 5.223 23.693 1.00 92.00 86 ASP A O 1
ATOM 663 N N . GLY A 1 87 ? 5.677 6.710 23.019 1.00 89.25 87 GLY A N 1
ATOM 664 C CA . GLY A 1 87 ? 6.571 7.874 23.004 1.00 89.25 87 GLY A CA 1
ATOM 665 C C . GLY A 1 87 ? 7.572 7.884 21.843 1.00 89.25 87 GLY A C 1
ATOM 666 O O . GLY A 1 87 ? 8.621 8.520 21.946 1.00 89.25 87 GLY A O 1
ATOM 667 N N . TYR A 1 88 ? 7.284 7.149 20.766 1.00 94.12 88 TYR A N 1
ATOM 668 C CA . TYR A 1 88 ? 8.129 7.086 19.576 1.00 94.12 88 TYR A CA 1
ATOM 669 C C . TYR A 1 88 ? 8.007 8.327 18.683 1.00 94.12 88 TYR A C 1
ATOM 671 O O . TYR A 1 88 ? 7.182 9.207 18.916 1.00 94.12 88 TYR A O 1
ATOM 679 N N . ALA A 1 89 ? 8.891 8.426 17.689 1.00 91.00 89 ALA A N 1
ATOM 680 C CA . ALA A 1 89 ? 9.118 9.664 16.949 1.00 91.00 89 ALA A CA 1
ATOM 681 C C . ALA A 1 89 ? 8.153 9.874 15.778 1.00 91.00 89 ALA A C 1
ATOM 683 O O . ALA A 1 89 ? 7.848 11.016 15.448 1.00 91.00 89 ALA A O 1
ATOM 684 N N . GLY A 1 90 ? 7.689 8.798 15.141 1.00 91.31 90 GLY A N 1
ATOM 685 C CA . GLY A 1 90 ? 6.823 8.909 13.971 1.00 91.31 90 GLY A CA 1
ATOM 686 C C . GLY A 1 90 ? 5.980 7.668 13.739 1.00 91.31 90 GLY A C 1
ATOM 687 O O . GLY A 1 90 ? 6.354 6.567 14.140 1.00 91.31 90 GLY A O 1
ATOM 688 N N . LEU A 1 91 ? 4.836 7.860 13.087 1.00 93.81 91 LEU A N 1
ATOM 689 C CA . LEU A 1 91 ? 3.913 6.802 12.693 1.00 93.81 91 LEU A CA 1
ATOM 690 C C . LEU A 1 91 ? 3.538 6.959 11.217 1.00 93.81 91 LEU A C 1
ATOM 692 O O . LEU A 1 91 ? 3.174 8.043 10.771 1.00 93.81 91 LEU A O 1
ATOM 696 N N . PHE A 1 92 ? 3.569 5.848 10.490 1.00 93.88 92 PHE A N 1
ATOM 697 C CA . PHE A 1 92 ? 3.321 5.758 9.058 1.00 93.88 92 PHE A CA 1
ATOM 698 C C . PHE A 1 92 ? 2.280 4.664 8.805 1.00 93.88 92 PHE A C 1
ATOM 700 O O . PHE A 1 92 ? 2.614 3.475 8.842 1.00 93.88 92 PHE A O 1
ATOM 707 N N . PRO A 1 93 ? 1.005 5.020 8.588 1.00 96.56 93 PRO A N 1
ATOM 708 C CA . PRO A 1 93 ? -0.001 4.063 8.157 1.00 96.56 93 PRO A CA 1
ATOM 709 C C . PRO A 1 93 ? 0.434 3.394 6.853 1.00 96.56 93 PRO A C 1
ATOM 711 O O . PRO A 1 93 ? 1.005 4.042 5.982 1.00 96.56 93 PRO A O 1
ATOM 714 N N . VAL A 1 94 ? 0.159 2.102 6.720 1.00 96.75 94 VAL A N 1
ATOM 715 C CA . VAL A 1 94 ? 0.500 1.325 5.520 1.00 96.75 94 VAL A CA 1
ATOM 716 C C . VAL A 1 94 ? -0.762 0.889 4.804 1.00 96.75 94 VAL A C 1
ATOM 718 O O . VAL A 1 94 ? -0.907 1.105 3.608 1.00 96.75 94 VAL A O 1
ATOM 721 N N . GLN A 1 95 ? -1.687 0.285 5.549 1.00 97.38 95 GLN A N 1
ATOM 722 C CA . GLN A 1 95 ? -2.915 -0.257 4.993 1.00 97.38 95 GLN A CA 1
ATOM 723 C C . GLN A 1 95 ? -4.009 -0.281 6.051 1.00 97.38 95 GLN A C 1
ATOM 725 O O . GLN A 1 95 ? -3.767 -0.736 7.171 1.00 97.38 95 GLN A O 1
ATOM 730 N N . CYS A 1 96 ? -5.208 0.176 5.707 1.00 98.06 96 CYS A N 1
ATOM 731 C CA . CYS A 1 96 ? -6.399 -0.063 6.516 1.00 98.06 96 CYS A CA 1
ATOM 732 C C . CYS A 1 96 ? -7.283 -1.128 5.854 1.00 98.06 96 CYS A C 1
ATOM 734 O O . CYS A 1 96 ? -7.271 -1.260 4.641 1.00 98.06 96 CYS A O 1
ATOM 736 N N . LEU A 1 97 ? -8.041 -1.894 6.635 1.00 96.94 97 LEU A N 1
ATOM 737 C CA . LEU A 1 97 ? -8.979 -2.900 6.132 1.00 96.94 97 LEU A CA 1
ATOM 738 C C . LEU A 1 97 ? -10.317 -2.746 6.856 1.00 96.94 97 LEU A C 1
ATOM 740 O O . LEU A 1 97 ? -10.379 -3.029 8.060 1.00 96.94 97 LEU A O 1
ATOM 744 N N . PRO A 1 98 ? -11.381 -2.293 6.175 1.00 96.69 98 PRO A N 1
ATOM 745 C CA . PRO A 1 98 ? -12.693 -2.172 6.780 1.00 96.69 98 PRO A CA 1
ATOM 746 C C . PRO A 1 98 ? -13.484 -3.481 6.646 1.00 96.69 98 PRO A C 1
ATOM 748 O O . PRO A 1 98 ? -13.518 -4.115 5.591 1.00 96.69 98 PRO A O 1
ATOM 751 N N . THR A 1 99 ? -14.164 -3.858 7.722 1.00 93.00 99 THR A N 1
ATOM 752 C CA . THR A 1 99 ? -15.214 -4.881 7.764 1.00 93.00 99 THR A CA 1
ATOM 753 C C . THR A 1 99 ? -16.546 -4.223 8.126 1.00 93.00 99 THR A C 1
ATOM 755 O O . THR A 1 99 ? -16.648 -3.007 8.300 1.00 93.00 99 THR A O 1
ATOM 758 N N . ASN A 1 100 ? -17.602 -5.020 8.272 1.00 87.94 100 ASN A N 1
ATOM 759 C CA . ASN A 1 100 ? -18.907 -4.510 8.695 1.00 87.94 100 ASN A CA 1
ATOM 760 C C . ASN A 1 100 ? -18.909 -3.962 10.128 1.00 87.94 100 ASN A C 1
ATOM 762 O O . ASN A 1 100 ? -19.603 -2.985 10.421 1.00 87.94 100 ASN A O 1
ATOM 766 N N . ASP A 1 101 ? -18.084 -4.536 10.996 1.00 92.38 101 ASP A N 1
ATOM 767 C CA . ASP A 1 101 ? -18.040 -4.249 12.426 1.00 92.38 101 ASP A CA 1
ATOM 768 C C . ASP A 1 101 ? -16.750 -3.560 12.895 1.00 92.38 101 ASP A C 1
ATOM 770 O O . ASP A 1 101 ? -16.726 -3.029 14.007 1.00 92.38 101 ASP A O 1
ATOM 774 N N . ARG A 1 102 ? -15.678 -3.569 12.092 1.00 96.19 102 ARG A N 1
ATOM 775 C CA . ARG A 1 102 ? -14.344 -3.115 12.502 1.00 96.19 102 ARG A CA 1
ATOM 776 C C . ARG A 1 102 ? -13.578 -2.440 11.376 1.00 96.19 102 ARG A C 1
ATOM 778 O O . ARG A 1 102 ? -13.853 -2.624 10.198 1.00 96.19 102 ARG A O 1
ATOM 785 N N . VAL A 1 103 ? -12.543 -1.703 11.758 1.00 98.12 103 VAL A N 1
ATOM 786 C CA . VAL A 1 103 ? -11.463 -1.316 10.849 1.00 98.12 103 VAL A CA 1
ATOM 787 C C . VAL A 1 103 ? -10.143 -1.751 11.462 1.00 98.12 103 VAL A C 1
ATOM 789 O O . VAL A 1 103 ? -9.824 -1.394 12.598 1.00 98.12 103 VAL A O 1
ATOM 792 N N . TYR A 1 104 ? -9.373 -2.530 10.713 1.00 98.50 104 TYR A N 1
ATOM 793 C CA . TYR A 1 104 ? -8.007 -2.887 11.069 1.00 98.50 104 TYR A CA 1
ATOM 794 C C . TYR A 1 104 ? -7.035 -1.930 10.398 1.00 98.50 104 TYR A C 1
ATOM 796 O O . TYR A 1 104 ? -7.289 -1.447 9.298 1.00 98.50 104 TYR A O 1
ATOM 804 N N . LEU A 1 105 ? -5.911 -1.655 11.049 1.00 98.62 105 LEU A N 1
ATOM 805 C CA . LEU A 1 105 ? -4.881 -0.778 10.506 1.00 98.62 1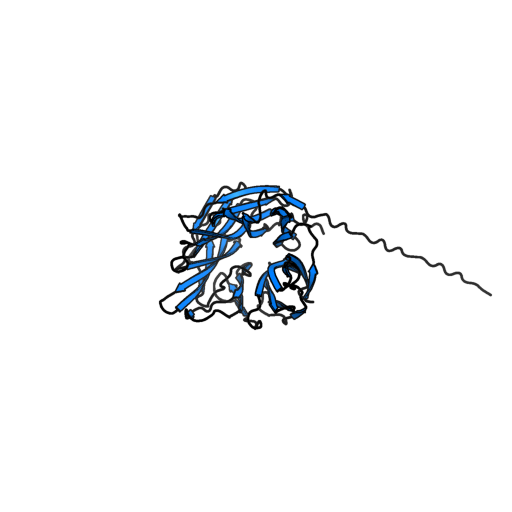05 LEU A CA 1
ATOM 806 C C . LEU A 1 105 ? -3.498 -1.375 10.746 1.00 98.62 105 LEU A C 1
ATOM 808 O O . LEU A 1 105 ? -3.123 -1.626 11.890 1.00 98.62 105 LEU A O 1
ATOM 812 N N . LEU A 1 106 ? -2.737 -1.540 9.670 1.00 98.69 106 LEU A N 1
ATOM 813 C CA . LEU A 1 106 ? -1.305 -1.802 9.687 1.00 98.69 106 LEU A CA 1
ATOM 814 C C . LEU A 1 106 ? -0.556 -0.467 9.636 1.00 98.69 106 LEU A C 1
ATOM 816 O O . LEU A 1 106 ? -0.810 0.356 8.752 1.00 98.69 106 LEU A O 1
ATOM 820 N N . ALA A 1 107 ? 0.380 -0.260 10.557 1.00 98.00 107 ALA A N 1
ATOM 821 C CA . ALA A 1 107 ? 1.237 0.919 10.571 1.00 98.00 107 ALA A CA 1
ATOM 822 C C . ALA A 1 107 ? 2.677 0.565 10.948 1.00 98.00 107 ALA A C 1
ATOM 824 O O . ALA A 1 107 ? 2.931 -0.350 11.735 1.00 98.00 107 ALA A O 1
ATOM 825 N N . ASN A 1 108 ? 3.612 1.338 10.409 1.00 97.12 108 ASN A N 1
ATOM 826 C CA . ASN A 1 108 ? 5.009 1.336 10.807 1.00 97.12 108 ASN A CA 1
ATOM 827 C C . ASN A 1 108 ? 5.289 2.514 11.738 1.00 97.12 108 ASN A C 1
ATOM 829 O O . ASN A 1 108 ? 4.679 3.572 11.608 1.00 97.12 108 ASN A O 1
ATOM 833 N N . VAL A 1 109 ? 6.181 2.324 12.702 1.00 95.81 109 VAL A N 1
ATOM 834 C CA . VAL A 1 109 ? 6.480 3.311 13.742 1.00 95.81 109 VAL A CA 1
ATOM 835 C C . VAL A 1 109 ? 7.981 3.397 13.938 1.00 95.81 109 VAL A C 1
ATOM 837 O O . VAL A 1 109 ? 8.620 2.386 14.226 1.00 95.81 109 VAL A O 1
ATOM 840 N N . ASP A 1 110 ? 8.528 4.601 13.829 1.00 94.69 110 ASP A N 1
ATOM 841 C CA . ASP A 1 110 ? 9.952 4.848 14.017 1.00 94.69 110 ASP A CA 1
ATOM 842 C C . ASP A 1 110 ? 10.239 5.249 15.457 1.00 94.69 110 ASP A C 1
ATOM 844 O O . ASP A 1 110 ? 9.703 6.226 15.983 1.00 94.69 110 ASP A O 1
ATOM 848 N N . THR A 1 111 ? 11.126 4.501 16.104 1.00 94.69 111 THR A N 1
ATOM 849 C CA . THR A 1 111 ? 11.451 4.703 17.522 1.00 94.69 111 THR A CA 1
ATOM 850 C C . THR A 1 111 ? 12.189 6.011 17.804 1.00 94.69 111 THR A C 1
ATOM 852 O O . THR A 1 111 ? 12.100 6.526 18.922 1.00 94.69 111 THR A O 1
ATOM 855 N N . LYS A 1 112 ? 12.923 6.550 16.821 1.00 91.75 112 LYS A N 1
ATOM 856 C CA . LYS A 1 112 ? 13.706 7.793 16.910 1.00 91.75 112 LYS A CA 1
ATOM 857 C C . LYS A 1 112 ? 13.602 8.580 15.601 1.00 91.75 112 LYS A C 1
ATOM 859 O O . LYS A 1 112 ? 13.457 7.995 14.537 1.00 91.75 112 LYS A O 1
ATOM 864 N N . SER A 1 113 ? 13.748 9.902 15.673 1.00 86.56 113 SER A N 1
ATOM 865 C CA . SER A 1 113 ? 13.763 10.779 14.490 1.00 86.56 113 SER A CA 1
ATOM 866 C C . SER A 1 113 ? 15.080 10.724 13.705 1.00 86.56 113 SER A C 1
ATOM 868 O O . SER A 1 113 ? 15.140 11.183 12.571 1.00 86.56 113 SER A O 1
ATOM 870 N N . SER A 1 114 ? 16.146 10.179 14.304 1.00 86.50 114 SER A N 1
ATOM 871 C CA . SER A 1 114 ? 17.488 10.138 13.720 1.00 86.50 114 SER A CA 1
ATOM 872 C C . SER A 1 114 ? 17.773 8.772 13.070 1.00 86.50 114 SER A C 1
ATOM 874 O O . SER A 1 114 ? 17.798 7.768 13.793 1.00 86.50 114 SER A O 1
ATOM 876 N N . PRO A 1 115 ? 18.024 8.704 11.743 1.00 79.50 115 PRO A N 1
ATOM 877 C CA . PRO A 1 115 ? 18.205 7.444 11.014 1.00 79.50 115 PRO A CA 1
ATOM 878 C C . PRO A 1 115 ? 19.257 6.467 11.580 1.00 79.50 115 PRO A C 1
ATOM 880 O O . PRO A 1 115 ? 18.961 5.278 11.645 1.00 79.50 115 PRO A O 1
ATOM 883 N N . PRO A 1 116 ? 20.447 6.895 12.057 1.00 78.12 116 PRO A N 1
ATOM 884 C CA . PRO A 1 116 ? 21.473 5.963 12.549 1.00 78.12 116 PRO A CA 1
ATOM 885 C C . PRO A 1 116 ? 21.049 5.123 13.763 1.00 78.12 116 PRO A C 1
ATOM 887 O O . PRO A 1 116 ? 21.563 4.026 13.989 1.00 78.12 116 PRO A O 1
ATOM 890 N N . ILE A 1 117 ? 20.124 5.649 14.567 1.00 81.44 117 ILE A N 1
ATOM 891 C CA . ILE A 1 117 ? 19.678 5.027 15.820 1.00 81.44 117 ILE A CA 1
ATOM 892 C C . ILE A 1 117 ? 18.212 4.603 15.782 1.00 81.44 117 ILE A C 1
ATOM 894 O O . ILE A 1 117 ? 17.736 4.002 16.746 1.00 81.44 117 ILE A O 1
ATOM 898 N N . THR A 1 118 ? 17.489 4.921 14.706 1.00 89.06 118 THR A N 1
ATOM 899 C CA . THR A 1 118 ? 16.086 4.546 14.591 1.00 89.06 118 THR A CA 1
ATOM 900 C C . THR A 1 118 ? 15.936 3.056 14.317 1.00 89.06 118 THR A C 1
ATOM 902 O O . THR A 1 118 ? 16.800 2.383 13.754 1.00 89.06 118 THR A O 1
ATOM 905 N N . GLN A 1 119 ? 14.805 2.544 14.767 1.00 92.88 119 GLN A N 1
ATOM 906 C CA . GLN A 1 119 ? 14.289 1.228 14.444 1.00 92.88 119 GLN A CA 1
ATOM 907 C C . GLN A 1 119 ? 12.860 1.446 13.994 1.00 92.88 119 GLN A C 1
ATOM 909 O O . GLN A 1 119 ? 12.100 2.102 14.714 1.00 92.88 119 GLN A O 1
ATOM 914 N N . THR A 1 120 ? 12.501 0.869 12.857 1.00 95.00 120 THR A N 1
ATOM 915 C CA . THR A 1 120 ? 11.105 0.789 12.448 1.00 95.00 120 THR A CA 1
ATOM 916 C C . THR A 1 120 ? 10.473 -0.448 13.078 1.00 95.00 120 THR A C 1
ATOM 918 O O . THR A 1 120 ? 11.059 -1.535 13.103 1.00 95.00 120 THR A O 1
ATOM 921 N N . LEU A 1 121 ? 9.287 -0.264 13.646 1.00 96.31 121 LEU A N 1
ATOM 922 C CA . LEU A 1 121 ? 8.467 -1.282 14.289 1.00 96.31 121 LEU A CA 1
ATOM 923 C C . LEU A 1 121 ? 7.145 -1.416 13.536 1.00 96.31 121 LEU A C 1
ATOM 925 O O . LEU A 1 121 ? 6.631 -0.431 13.019 1.00 96.31 121 LEU A O 1
ATOM 929 N N . THR A 1 122 ? 6.542 -2.603 13.542 1.00 97.81 122 THR A N 1
ATOM 930 C CA . THR A 1 122 ? 5.236 -2.840 12.923 1.00 97.81 122 THR A CA 1
ATOM 931 C C . THR A 1 122 ? 4.158 -3.001 13.989 1.00 97.81 122 THR A C 1
ATOM 933 O O . THR A 1 122 ? 4.305 -3.778 14.937 1.00 97.81 122 THR A O 1
ATOM 936 N N . TYR A 1 123 ? 3.060 -2.270 13.816 1.00 98.19 123 TYR A N 1
ATOM 937 C CA . TYR A 1 123 ? 1.889 -2.291 14.680 1.00 98.19 123 TYR A CA 1
ATOM 938 C C . TYR A 1 123 ? 0.636 -2.648 13.884 1.00 98.19 123 TYR A C 1
ATOM 940 O O . TYR A 1 123 ? 0.446 -2.192 12.758 1.00 98.19 123 TYR A O 1
ATOM 948 N N . VAL A 1 124 ? -0.245 -3.419 14.518 1.00 98.56 124 VAL A N 1
ATOM 949 C CA . VAL A 1 124 ? -1.618 -3.647 14.064 1.00 98.56 124 VAL A CA 1
ATOM 950 C C . VAL A 1 124 ? -2.568 -3.026 15.081 1.00 98.56 124 VAL A C 1
ATOM 952 O O . VAL A 1 124 ? -2.411 -3.221 16.290 1.00 98.56 124 VAL A O 1
ATOM 955 N N . TYR A 1 125 ? -3.552 -2.281 14.599 1.00 98.50 125 TYR A N 1
ATOM 956 C CA . TYR A 1 125 ? -4.615 -1.674 15.392 1.00 98.50 125 TYR A CA 1
ATOM 957 C C . TYR A 1 125 ? -5.961 -2.246 14.959 1.00 98.50 125 TYR A C 1
ATOM 959 O O . TYR A 1 125 ? -6.126 -2.688 13.821 1.00 98.50 125 TYR A O 1
ATOM 967 N N . SER A 1 126 ? -6.931 -2.213 15.866 1.00 98.25 126 SER A N 1
ATOM 968 C CA . SER A 1 126 ? -8.329 -2.508 15.561 1.00 98.25 126 SER A CA 1
ATOM 969 C C . SER A 1 126 ? -9.223 -1.447 16.180 1.00 98.25 126 SER A C 1
ATOM 971 O O . SER A 1 126 ? -9.019 -1.046 17.330 1.00 98.25 126 SER A O 1
ATOM 973 N N . PHE A 1 127 ? -10.203 -1.011 15.404 1.00 98.38 127 PHE A N 1
ATOM 974 C CA . PHE A 1 127 ? -11.214 -0.036 15.779 1.00 98.38 127 PHE A CA 1
ATOM 975 C C . PHE A 1 127 ? -12.589 -0.663 15.574 1.00 98.38 127 PHE A C 1
ATOM 977 O O . PHE A 1 127 ? -12.759 -1.451 14.644 1.00 98.38 127 PHE A O 1
ATOM 984 N N . ASP A 1 128 ? -13.552 -0.346 16.433 1.00 97.06 128 ASP A N 1
ATOM 985 C CA . ASP A 1 128 ? -14.936 -0.779 16.242 1.00 97.06 128 ASP A CA 1
ATOM 986 C C . ASP A 1 128 ? -15.667 0.045 15.165 1.00 97.06 128 ASP A C 1
ATOM 988 O O . ASP A 1 128 ? -15.125 0.970 14.550 1.00 97.06 128 ASP A O 1
ATOM 992 N N . ALA A 1 129 ? -16.938 -0.284 14.956 1.00 94.44 129 ALA A N 1
ATOM 993 C CA . ALA A 1 129 ? -17.837 0.381 14.023 1.00 94.44 129 ALA A CA 1
ATOM 994 C C . ALA A 1 129 ? -18.069 1.879 14.322 1.00 94.44 129 ALA A C 1
ATOM 996 O O . ALA A 1 129 ? -18.598 2.585 13.458 1.00 94.44 129 ALA A O 1
ATOM 997 N N . GLN A 1 130 ? -17.691 2.363 15.510 1.00 95.56 130 GLN A N 1
ATOM 998 C CA . GLN A 1 130 ? -17.799 3.750 15.972 1.00 95.56 130 GLN A CA 1
ATOM 999 C C . GLN A 1 130 ? -16.428 4.456 16.049 1.00 95.56 130 GLN A C 1
ATOM 1001 O O . GLN A 1 130 ? -16.348 5.637 16.408 1.00 95.56 130 GLN A O 1
ATOM 1006 N N . GLY A 1 131 ? -15.345 3.758 15.696 1.00 96.56 131 GLY A N 1
ATOM 1007 C CA . GLY A 1 131 ? -13.982 4.276 15.705 1.00 96.56 131 GLY A CA 1
ATOM 1008 C C . GLY A 1 131 ? -13.308 4.247 17.079 1.00 96.56 131 GLY A C 1
ATOM 1009 O O . GLY A 1 131 ? -12.283 4.906 17.265 1.00 96.56 131 GLY A O 1
ATOM 1010 N N . LEU A 1 132 ? -13.847 3.527 18.066 1.00 97.19 132 LEU A N 1
ATOM 1011 C CA . LEU A 1 132 ? -13.141 3.291 19.325 1.00 97.19 132 LEU A CA 1
ATOM 1012 C C . LEU A 1 132 ? -12.019 2.279 19.089 1.00 97.19 132 LEU A C 1
ATOM 1014 O O . LEU A 1 132 ? -12.256 1.186 18.578 1.00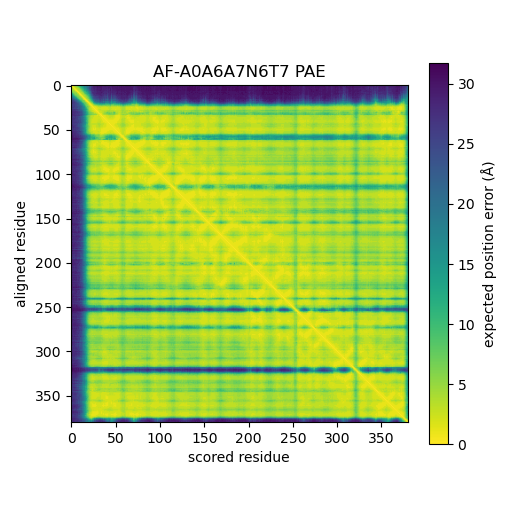 97.19 132 LEU A O 1
ATOM 1018 N N . GLN A 1 133 ? -10.792 2.624 19.484 1.00 97.56 133 GLN A N 1
ATOM 1019 C CA . GLN A 1 133 ? -9.665 1.698 19.408 1.00 97.56 133 GLN A CA 1
ATOM 1020 C C . GLN A 1 133 ? -9.861 0.556 20.417 1.00 97.56 133 GLN A C 1
ATOM 1022 O O . GLN A 1 133 ? -9.750 0.765 21.624 1.00 97.56 133 GLN A O 1
ATOM 1027 N N . LEU A 1 134 ? -10.107 -0.654 19.919 1.00 96.94 134 LEU A N 1
ATOM 1028 C CA . LEU A 1 134 ? -10.329 -1.849 20.736 1.00 96.94 134 LEU A CA 1
ATOM 1029 C C . LEU A 1 134 ? -9.018 -2.501 21.172 1.00 96.94 134 LEU A C 1
ATOM 1031 O O . LEU A 1 134 ? -8.897 -2.995 22.290 1.00 96.94 134 LEU A O 1
ATOM 1035 N N . ALA A 1 135 ? -8.034 -2.531 20.274 1.00 97.31 135 ALA A N 1
ATOM 1036 C CA . ALA A 1 135 ? -6.749 -3.161 20.537 1.00 97.31 135 ALA A CA 1
ATOM 1037 C C . ALA A 1 135 ? -5.634 -2.563 19.679 1.00 97.31 135 ALA A C 1
ATOM 1039 O O . ALA A 1 135 ? -5.865 -2.053 18.581 1.00 97.31 135 ALA A O 1
ATOM 1040 N N . ARG A 1 136 ? -4.408 -2.695 20.190 1.00 97.44 136 ARG A N 1
ATOM 1041 C CA . ARG A 1 136 ? -3.153 -2.354 19.521 1.00 97.44 136 ARG A CA 1
ATOM 1042 C C . ARG A 1 136 ? -2.126 -3.434 19.842 1.00 97.44 136 ARG A C 1
ATOM 1044 O O . ARG A 1 136 ? -1.907 -3.743 21.013 1.00 97.44 136 ARG A O 1
ATOM 1051 N N . ARG A 1 137 ? -1.460 -3.970 18.824 1.00 97.94 137 ARG A N 1
ATOM 1052 C CA . ARG A 1 137 ? -0.425 -4.998 18.960 1.00 97.94 137 ARG A CA 1
ATOM 1053 C C . ARG A 1 137 ? 0.832 -4.585 18.210 1.00 97.94 137 ARG A C 1
ATOM 1055 O O . ARG A 1 137 ? 0.795 -4.428 16.996 1.00 97.94 137 ARG A O 1
ATOM 1062 N N . ARG A 1 138 ? 1.953 -4.482 18.926 1.00 97.56 138 ARG A N 1
ATOM 1063 C CA . ARG A 1 138 ? 3.286 -4.482 18.312 1.00 97.56 138 ARG A CA 1
ATOM 1064 C C . ARG A 1 138 ? 3.633 -5.908 17.890 1.00 97.56 138 ARG A C 1
ATOM 1066 O O . ARG A 1 138 ? 3.557 -6.812 18.724 1.00 97.56 138 ARG A O 1
ATOM 1073 N N . LEU A 1 139 ? 4.029 -6.100 16.637 1.00 97.25 139 LEU A N 1
ATOM 1074 C CA . LEU A 1 139 ? 4.587 -7.370 16.174 1.00 97.25 139 LEU A CA 1
ATOM 1075 C C . LEU A 1 139 ? 6.029 -7.487 16.669 1.00 97.25 139 LEU A C 1
ATOM 1077 O O . LEU A 1 139 ? 6.786 -6.519 16.610 1.00 97.25 139 LEU A O 1
ATOM 1081 N N . VAL A 1 140 ? 6.406 -8.649 17.194 1.00 93.88 140 VAL A N 1
ATOM 1082 C CA . VAL A 1 140 ? 7.755 -8.896 17.716 1.00 93.88 140 VAL A CA 1
ATOM 1083 C C . VAL A 1 140 ? 8.407 -9.956 16.842 1.00 93.88 140 VAL A C 1
ATOM 1085 O O . VAL A 1 140 ? 7.949 -11.091 16.810 1.00 93.88 140 VAL A O 1
ATOM 1088 N N . ASN A 1 141 ? 9.459 -9.562 16.131 1.00 93.12 141 ASN A N 1
ATOM 1089 C CA . ASN A 1 141 ? 10.236 -10.417 15.240 1.00 93.12 141 ASN A CA 1
ATOM 1090 C C . ASN A 1 141 ? 11.724 -10.386 15.648 1.00 93.12 141 ASN A C 1
ATOM 1092 O O . ASN A 1 141 ? 12.165 -9.400 16.243 1.00 93.12 141 ASN A O 1
ATOM 1096 N N . PRO A 1 142 ? 12.522 -11.421 15.321 1.00 91.00 142 PRO A N 1
ATOM 1097 C CA . PRO A 1 142 ? 13.931 -11.521 15.707 1.00 91.00 142 PRO A CA 1
ATOM 1098 C C . PRO A 1 142 ? 14.847 -10.683 14.791 1.00 91.00 142 PRO A C 1
ATOM 1100 O O . PRO A 1 142 ? 15.722 -11.214 14.107 1.00 91.00 142 PRO A O 1
ATOM 1103 N N . ALA A 1 143 ? 14.633 -9.367 14.747 1.00 90.81 143 ALA A N 1
ATOM 1104 C CA . ALA A 1 143 ? 15.454 -8.422 13.991 1.00 90.81 143 ALA A CA 1
ATOM 1105 C C . ALA A 1 143 ? 15.501 -7.047 14.666 1.00 90.81 143 ALA A C 1
ATOM 1107 O O . ALA A 1 143 ? 14.626 -6.709 15.463 1.00 90.81 143 ALA A O 1
ATOM 1108 N N . ARG A 1 144 ? 16.523 -6.247 14.332 1.00 88.06 144 ARG A N 1
ATOM 1109 C CA . ARG A 1 144 ? 16.676 -4.883 14.872 1.00 88.06 144 ARG A CA 1
ATOM 1110 C C . ARG A 1 144 ? 15.596 -3.940 14.344 1.00 88.06 144 ARG A C 1
ATOM 1112 O O . ARG A 1 144 ? 15.110 -3.100 15.092 1.00 88.06 144 ARG A O 1
ATOM 1119 N N . GLY A 1 145 ? 15.260 -4.056 13.063 1.00 92.19 145 GLY A N 1
ATOM 1120 C CA . GLY A 1 145 ? 14.210 -3.283 12.414 1.00 92.19 145 GLY A CA 1
ATOM 1121 C C . GLY A 1 145 ? 13.259 -4.186 11.644 1.00 92.19 145 GLY A C 1
ATOM 1122 O O . GLY A 1 145 ? 13.624 -5.275 11.192 1.00 92.19 145 GLY A O 1
ATOM 1123 N N . GLN A 1 146 ? 12.031 -3.719 11.487 1.00 95.56 146 GLN A N 1
ATOM 1124 C CA . GLN A 1 146 ? 11.005 -4.382 10.701 1.00 95.56 146 GLN A CA 1
ATOM 1125 C C . GLN A 1 146 ? 10.092 -3.357 10.039 1.00 95.56 146 GLN A C 1
ATOM 1127 O O . GLN A 1 146 ? 9.943 -2.235 10.515 1.00 95.56 146 GLN A O 1
ATOM 1132 N N . TYR A 1 147 ? 9.441 -3.767 8.965 1.00 96.25 147 TYR A N 1
ATOM 1133 C CA . TYR A 1 147 ? 8.500 -2.932 8.238 1.00 96.25 147 TYR A CA 1
ATOM 1134 C C . TYR A 1 147 ? 7.363 -3.809 7.721 1.00 96.25 147 TYR A C 1
ATOM 1136 O O . TYR A 1 147 ? 7.613 -4.835 7.094 1.00 96.25 147 TYR A O 1
ATOM 1144 N N . GLY A 1 148 ? 6.117 -3.435 7.993 1.00 97.56 148 GLY A N 1
ATOM 1145 C CA . GLY A 1 148 ? 4.928 -4.096 7.468 1.00 97.56 148 GLY A CA 1
ATOM 1146 C C . GLY A 1 148 ? 4.626 -3.609 6.056 1.00 97.56 148 GLY A C 1
ATOM 1147 O O . GLY A 1 148 ? 4.646 -2.404 5.810 1.00 97.56 148 GLY A O 1
ATOM 1148 N N . TYR A 1 149 ? 4.348 -4.537 5.144 1.00 95.50 149 TYR A N 1
ATOM 1149 C CA . TYR A 1 149 ? 3.949 -4.246 3.767 1.00 95.50 149 TYR A CA 1
ATOM 1150 C C . TYR A 1 149 ? 2.445 -4.205 3.583 1.00 95.50 149 TYR A C 1
ATOM 1152 O O . TYR A 1 149 ? 1.914 -3.306 2.948 1.00 95.50 149 TYR A O 1
ATOM 1160 N N . ALA A 1 150 ? 1.789 -5.256 4.063 1.00 97.50 150 ALA A N 1
ATOM 1161 C CA . ALA A 1 150 ? 0.431 -5.582 3.696 1.00 97.50 150 ALA A CA 1
ATOM 1162 C C . ALA A 1 150 ? -0.196 -6.437 4.789 1.00 97.50 150 ALA A C 1
ATOM 1164 O O . ALA A 1 150 ? 0.481 -7.191 5.502 1.00 97.50 150 ALA A O 1
ATOM 1165 N N . MET A 1 151 ? -1.506 -6.315 4.882 1.00 97.81 151 MET A N 1
ATOM 1166 C CA . MET A 1 151 ? -2.373 -7.067 5.757 1.00 97.81 151 MET A CA 1
ATOM 1167 C C . MET A 1 151 ? -3.560 -7.572 4.940 1.00 97.81 151 MET A C 1
ATOM 1169 O O . MET A 1 151 ? -3.969 -6.932 3.974 1.00 97.81 151 MET A O 1
ATOM 1173 N N . ASP A 1 152 ? -4.123 -8.708 5.329 1.00 97.00 152 ASP A N 1
ATOM 1174 C CA . ASP A 1 152 ? -5.386 -9.186 4.771 1.00 97.00 152 ASP A CA 1
ATOM 1175 C C . ASP A 1 152 ? -6.175 -9.981 5.810 1.00 97.00 152 ASP A C 1
ATOM 1177 O O . ASP A 1 152 ? -5.610 -10.515 6.773 1.00 97.00 152 ASP A O 1
ATOM 1181 N N . LEU A 1 153 ? -7.489 -10.040 5.619 1.00 93.81 153 LEU A N 1
ATOM 1182 C CA . LEU A 1 153 ? -8.400 -10.825 6.439 1.00 93.81 153 LEU A CA 1
ATOM 1183 C C . LEU A 1 153 ? -8.649 -12.178 5.782 1.00 93.81 153 LEU A C 1
ATOM 1185 O O . LEU A 1 153 ? -9.041 -12.277 4.625 1.00 93.81 153 LEU A O 1
ATOM 1189 N N . ALA A 1 154 ? -8.474 -13.235 6.559 1.00 89.00 154 ALA A N 1
ATOM 1190 C CA . ALA A 1 154 ? -8.781 -14.596 6.171 1.00 89.00 154 ALA A CA 1
ATOM 1191 C C . ALA A 1 154 ? -9.616 -15.284 7.255 1.00 89.00 154 ALA A C 1
ATOM 1193 O O . ALA A 1 154 ? -9.804 -14.772 8.359 1.00 89.00 154 ALA A O 1
ATOM 1194 N N . SER A 1 155 ? -10.131 -16.471 6.937 1.00 87.06 155 SER A N 1
ATOM 1195 C CA . SER A 1 155 ? -10.958 -17.259 7.858 1.00 87.06 155 SER A CA 1
ATOM 1196 C C . SER A 1 155 ? -10.238 -17.632 9.158 1.00 87.06 155 SER A C 1
ATOM 1198 O O . SER A 1 155 ? -10.886 -17.858 10.174 1.00 87.06 155 SER A O 1
ATOM 1200 N N . ASP A 1 156 ? -8.908 -17.714 9.124 1.00 87.12 156 ASP A N 1
ATOM 1201 C CA . ASP A 1 156 ? -8.031 -18.030 10.254 1.00 87.12 156 ASP A CA 1
ATOM 1202 C C . ASP A 1 156 ? -7.524 -16.787 11.008 1.00 87.12 156 ASP A C 1
ATOM 1204 O O . ASP A 1 156 ? -6.851 -16.920 12.031 1.00 87.12 156 ASP A O 1
ATOM 1208 N N . GLY A 1 157 ? -7.877 -15.580 10.552 1.00 94.56 157 GLY A N 1
ATOM 1209 C CA . GLY A 1 157 ? -7.551 -14.322 11.215 1.00 94.56 157 GLY A CA 1
ATOM 1210 C C . GLY A 1 157 ? -6.954 -13.274 10.279 1.00 94.56 157 GLY A C 1
ATOM 1211 O O . GLY A 1 157 ? -7.274 -13.190 9.099 1.00 94.56 157 GLY A O 1
ATOM 1212 N N . ILE A 1 158 ? -6.098 -12.429 10.835 1.00 97.50 158 ILE A N 1
ATOM 1213 C CA . ILE A 1 158 ? -5.433 -11.319 10.161 1.00 97.50 158 ILE A CA 1
ATOM 1214 C C . ILE A 1 158 ? -4.031 -11.771 9.778 1.00 97.50 158 ILE A C 1
ATOM 1216 O O . ILE A 1 158 ? -3.201 -12.050 10.644 1.00 97.50 158 ILE A O 1
ATOM 1220 N N . LYS A 1 159 ? -3.751 -11.813 8.482 1.00 97.88 159 LYS A N 1
ATOM 1221 C CA . LYS A 1 159 ? -2.427 -12.115 7.940 1.00 97.88 159 LYS A CA 1
ATOM 1222 C C . LYS A 1 159 ? -1.659 -10.818 7.777 1.00 97.88 159 LYS A C 1
ATOM 1224 O O . LYS A 1 159 ? -2.202 -9.859 7.243 1.00 97.88 159 LYS A O 1
ATOM 1229 N N . VAL A 1 160 ? -0.401 -10.792 8.200 1.00 98.25 160 VAL A N 1
ATOM 1230 C CA . VAL A 1 160 ? 0.498 -9.648 8.010 1.00 98.25 160 VAL A CA 1
ATOM 1231 C C . VAL A 1 160 ? 1.786 -10.124 7.362 1.00 98.25 160 VAL A C 1
ATOM 1233 O O . VAL A 1 160 ? 2.346 -11.147 7.761 1.00 98.25 160 VAL A O 1
ATOM 1236 N N . ALA A 1 161 ? 2.264 -9.368 6.379 1.00 98.06 161 ALA A N 1
ATOM 1237 C CA . ALA A 1 161 ? 3.542 -9.581 5.717 1.00 98.06 161 ALA A CA 1
ATOM 1238 C C . ALA A 1 161 ? 4.411 -8.326 5.809 1.00 98.06 161 ALA A C 1
ATOM 1240 O O . ALA A 1 161 ? 3.901 -7.204 5.805 1.00 98.06 161 ALA A O 1
ATOM 1241 N N . GLY A 1 162 ? 5.726 -8.512 5.858 1.00 97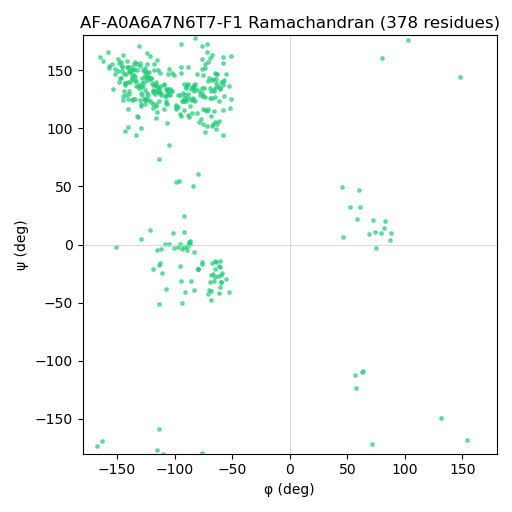.56 162 GLY A N 1
ATOM 1242 C CA . GLY A 1 162 ? 6.689 -7.422 5.967 1.00 97.56 162 GLY A CA 1
ATOM 1243 C C . GLY A 1 162 ? 8.121 -7.871 5.702 1.00 97.56 162 GLY A C 1
ATOM 1244 O O . GLY A 1 162 ? 8.356 -9.034 5.360 1.00 97.56 162 GLY A O 1
ATOM 1245 N N . TYR A 1 163 ? 9.086 -6.974 5.909 1.00 96.88 163 TYR A N 1
ATOM 1246 C CA . TYR A 1 163 ? 10.496 -7.348 6.011 1.00 96.88 163 TYR A CA 1
ATOM 1247 C C . TYR A 1 163 ? 11.102 -7.086 7.367 1.00 96.88 163 TYR A C 1
ATOM 1249 O O . TYR A 1 163 ? 10.636 -6.264 8.153 1.00 96.88 163 TYR A O 1
ATOM 1257 N N . LEU A 1 164 ? 12.188 -7.806 7.591 1.00 97.00 164 LEU A N 1
ATOM 1258 C CA . LEU A 1 164 ? 13.129 -7.647 8.671 1.00 97.00 164 LEU A CA 1
ATOM 1259 C C . LEU A 1 164 ? 14.428 -7.092 8.101 1.00 97.00 164 LEU A C 1
ATOM 1261 O O . LEU A 1 164 ? 14.885 -7.547 7.048 1.00 97.00 164 LEU A O 1
ATOM 1265 N N . LYS A 1 165 ? 15.015 -6.138 8.821 1.00 95.00 165 LYS A N 1
ATOM 1266 C CA . LYS A 1 165 ? 16.358 -5.620 8.574 1.00 95.00 165 LYS A CA 1
ATOM 1267 C C . LYS A 1 165 ? 17.203 -5.810 9.828 1.00 95.00 165 LYS A C 1
ATOM 1269 O O . LYS A 1 165 ? 16.862 -5.330 10.912 1.00 95.00 165 LYS A O 1
ATOM 1274 N N . SER A 1 166 ? 18.324 -6.489 9.649 1.00 93.81 166 SER A N 1
ATOM 1275 C CA . SER A 1 166 ? 19.404 -6.580 10.630 1.00 93.81 166 SER A CA 1
ATOM 1276 C C . SER A 1 166 ? 20.699 -6.104 9.986 1.00 93.81 166 SER A C 1
ATOM 1278 O O . SER A 1 166 ? 20.785 -5.988 8.768 1.00 93.81 166 SER A O 1
ATOM 1280 N N . GLU A 1 167 ? 21.713 -5.824 10.791 1.00 93.69 167 GLU A N 1
ATOM 1281 C CA . GLU A 1 167 ? 23.015 -5.385 10.296 1.00 93.69 167 GLU A CA 1
ATOM 1282 C C . GLU A 1 167 ? 24.123 -5.801 11.261 1.00 93.69 167 GLU A C 1
ATOM 1284 O O . GLU A 1 167 ? 23.891 -5.912 12.468 1.00 93.69 167 GLU A O 1
ATOM 1289 N N . ASP A 1 168 ? 25.315 -6.024 10.717 1.00 94.06 168 ASP A N 1
ATOM 1290 C CA . ASP A 1 168 ? 26.568 -6.088 11.469 1.00 94.06 168 ASP A CA 1
ATOM 1291 C C . ASP A 1 168 ? 27.462 -4.900 11.073 1.00 94.06 168 ASP A C 1
ATOM 1293 O O . ASP A 1 168 ? 26.954 -3.866 10.631 1.00 94.06 168 ASP A O 1
ATOM 1297 N N . GLN A 1 169 ? 28.776 -4.984 11.286 1.00 93.44 169 GLN A N 1
ATOM 1298 C CA . GLN A 1 169 ? 29.698 -3.907 10.930 1.00 93.44 169 GLN A CA 1
ATOM 1299 C C . GLN A 1 169 ? 29.695 -3.616 9.420 1.00 93.44 169 GLN A C 1
ATOM 1301 O O . GLN A 1 169 ? 29.621 -2.446 9.037 1.00 93.44 169 GLN A O 1
ATOM 1306 N N . ASP A 1 170 ? 29.666 -4.659 8.591 1.00 96.44 170 ASP A N 1
ATOM 1307 C CA . ASP A 1 170 ? 29.971 -4.593 7.159 1.00 96.44 170 ASP A CA 1
ATOM 1308 C C . ASP A 1 170 ? 28.738 -4.826 6.274 1.00 96.44 170 ASP A C 1
ATOM 1310 O O . ASP A 1 170 ? 28.682 -4.354 5.134 1.00 96.44 170 ASP A O 1
ATOM 1314 N N . PHE A 1 171 ? 27.732 -5.529 6.798 1.00 96.94 171 PHE A N 1
ATOM 1315 C CA . PHE A 1 171 ? 26.599 -6.027 6.031 1.00 96.94 171 PHE A CA 1
ATOM 1316 C C . PHE A 1 171 ? 25.251 -5.640 6.625 1.00 96.94 171 PHE A C 1
ATOM 1318 O O . PHE A 1 171 ? 25.069 -5.538 7.840 1.00 96.94 171 PHE A O 1
ATOM 1325 N N . GLU A 1 172 ? 24.277 -5.506 5.733 1.00 95.19 172 GLU A N 1
ATOM 1326 C CA . GLU A 1 172 ? 22.855 -5.504 6.041 1.00 95.19 172 GLU A CA 1
ATOM 1327 C C . GLU A 1 172 ? 22.237 -6.840 5.609 1.00 95.19 172 GLU A C 1
ATOM 1329 O O . GLU A 1 172 ? 22.644 -7.448 4.614 1.00 95.19 172 GLU A O 1
ATOM 1334 N N . TYR A 1 173 ? 21.236 -7.292 6.360 1.00 96.69 173 TYR A N 1
ATOM 1335 C CA . TYR A 1 173 ? 20.547 -8.559 6.160 1.00 96.69 173 TYR A CA 1
ATOM 1336 C C . TYR A 1 173 ? 19.050 -8.325 6.028 1.00 96.69 173 TYR A C 1
ATOM 1338 O O . TYR A 1 173 ? 18.429 -7.753 6.929 1.00 96.69 173 TYR A O 1
ATOM 1346 N N . TYR A 1 174 ? 18.474 -8.825 4.937 1.00 96.69 174 TYR A N 1
ATOM 1347 C CA . TYR A 1 174 ? 17.065 -8.644 4.603 1.00 96.69 174 TYR A CA 1
ATOM 1348 C C . TYR A 1 174 ? 16.332 -9.982 4.569 1.00 96.69 174 TYR A C 1
ATOM 1350 O O . TYR A 1 174 ? 16.834 -11.000 4.083 1.00 96.69 174 TYR A O 1
ATOM 1358 N N . SER A 1 175 ? 15.130 -10.014 5.133 1.00 96.94 175 SER A N 1
ATOM 1359 C CA . SER A 1 175 ? 14.281 -11.208 5.147 1.00 96.94 175 SER A CA 1
ATOM 1360 C C . SER A 1 175 ? 12.815 -10.823 5.089 1.00 96.94 175 SER A C 1
ATOM 1362 O O . SER A 1 175 ? 12.420 -9.855 5.728 1.00 96.94 175 SER A O 1
ATOM 1364 N N . VAL A 1 176 ? 11.992 -11.601 4.394 1.00 97.44 176 VAL A N 1
ATOM 1365 C CA . VAL A 1 176 ? 10.530 -11.449 4.454 1.00 97.44 176 VAL A CA 1
ATOM 1366 C C . VAL A 1 176 ? 10.000 -12.199 5.671 1.00 97.44 176 VAL A C 1
ATOM 1368 O O . VAL A 1 176 ? 10.386 -13.349 5.894 1.00 97.44 176 VAL A O 1
ATOM 1371 N N . TYR A 1 177 ? 9.097 -11.583 6.432 1.00 97.50 177 TYR A N 1
ATOM 1372 C CA . TYR A 1 177 ? 8.337 -12.256 7.482 1.00 97.50 177 TYR A CA 1
ATOM 1373 C C . TYR A 1 177 ? 6.848 -12.290 7.146 1.00 97.50 177 TYR A C 1
ATOM 1375 O O . TYR A 1 177 ? 6.316 -11.386 6.498 1.00 97.50 177 TYR A O 1
ATOM 1383 N N . THR A 1 178 ? 6.168 -13.326 7.627 1.00 97.38 178 THR A N 1
ATOM 1384 C CA . THR A 1 178 ? 4.707 -13.398 7.657 1.00 97.38 178 THR A CA 1
ATOM 1385 C C . THR A 1 178 ? 4.243 -13.880 9.022 1.00 97.38 178 THR A C 1
ATOM 1387 O O . THR A 1 178 ? 4.854 -14.772 9.609 1.00 97.38 178 THR A O 1
ATOM 1390 N N . THR A 1 179 ? 3.158 -13.310 9.529 1.00 96.94 179 THR A N 1
ATOM 1391 C CA . THR A 1 179 ? 2.550 -13.700 10.805 1.00 96.94 179 THR A CA 1
ATOM 1392 C C . THR A 1 179 ? 1.029 -13.668 10.698 1.00 96.94 179 THR A C 1
ATOM 1394 O O . THR A 1 179 ? 0.478 -13.002 9.818 1.00 96.94 179 THR A O 1
ATOM 1397 N N . VAL A 1 180 ? 0.358 -14.402 11.580 1.00 97.12 180 VAL A N 1
ATOM 1398 C CA . VAL A 1 180 ? -1.102 -14.444 11.675 1.00 97.12 180 VAL A CA 1
ATOM 1399 C C . VAL A 1 180 ? -1.503 -13.971 13.064 1.00 97.12 180 VAL A C 1
ATOM 1401 O O . VAL A 1 180 ? -0.864 -14.312 14.057 1.00 97.12 180 VAL A O 1
ATOM 1404 N N . LEU A 1 181 ? -2.558 -13.171 13.147 1.00 98.00 181 LEU A N 1
ATOM 1405 C CA . LEU A 1 181 ? -3.182 -12.760 14.396 1.00 98.00 181 LEU A CA 1
ATOM 1406 C C . LEU A 1 181 ? -4.646 -13.180 14.387 1.00 98.00 181 LEU A C 1
ATOM 1408 O O . LEU A 1 181 ? -5.287 -13.153 13.345 1.00 98.00 181 LEU A O 1
ATOM 1412 N N . ASN A 1 182 ? -5.223 -13.490 15.542 1.00 96.88 182 ASN A N 1
ATOM 1413 C CA . ASN A 1 182 ? -6.679 -13.567 15.629 1.00 96.88 182 ASN A CA 1
ATOM 1414 C C . ASN A 1 182 ? -7.307 -12.158 15.569 1.00 96.88 182 ASN A C 1
ATOM 1416 O O . ASN A 1 182 ? -6.619 -11.137 15.644 1.00 96.88 182 ASN A O 1
ATOM 1420 N N . LEU A 1 183 ? -8.638 -12.086 15.485 1.00 94.62 183 LEU A N 1
ATOM 1421 C CA . LEU A 1 183 ? -9.372 -10.815 15.387 1.00 94.62 183 LEU A CA 1
ATOM 1422 C C . LEU A 1 183 ? -9.223 -9.903 16.623 1.00 94.62 183 LEU A C 1
ATOM 1424 O O . LEU A 1 183 ? -9.537 -8.713 16.541 1.00 94.62 183 LEU A O 1
ATOM 1428 N N . ALA A 1 184 ? -8.730 -10.442 17.745 1.00 95.44 184 ALA A N 1
ATOM 1429 C CA . ALA A 1 184 ? -8.366 -9.711 18.961 1.00 95.44 184 ALA A CA 1
ATOM 1430 C C . ALA A 1 184 ? -6.883 -9.277 18.988 1.00 95.44 184 ALA A C 1
ATOM 1432 O O . ALA A 1 184 ? -6.381 -8.826 20.018 1.00 95.44 184 ALA A O 1
ATOM 1433 N N . LEU A 1 185 ? -6.175 -9.402 17.860 1.00 97.75 185 LEU A N 1
ATOM 1434 C CA . LEU A 1 185 ? -4.761 -9.057 17.686 1.00 97.75 185 LEU A CA 1
ATOM 1435 C C . LEU A 1 185 ? -3.804 -9.860 18.583 1.00 97.75 185 LEU A C 1
ATOM 1437 O O . LEU A 1 185 ? -2.761 -9.355 19.019 1.00 97.75 185 LEU A O 1
ATOM 1441 N N . GLN A 1 186 ? -4.144 -11.114 18.884 1.00 97.25 186 GLN A N 1
ATOM 1442 C CA . GLN A 1 186 ? -3.218 -12.066 19.496 1.00 97.25 186 GLN A CA 1
ATOM 1443 C C . GLN A 1 186 ? -2.504 -12.846 18.396 1.00 97.25 186 GLN A C 1
ATOM 1445 O O . GLN A 1 186 ? -3.155 -13.485 17.568 1.00 97.25 186 GLN A O 1
ATOM 1450 N N . VAL A 1 187 ? -1.173 -12.796 18.407 1.00 96.62 187 VAL A N 1
ATOM 1451 C CA . VAL A 1 187 ? -0.317 -13.519 17.460 1.00 96.62 187 VAL A CA 1
ATOM 1452 C C . VAL A 1 187 ? -0.553 -15.026 17.591 1.00 96.62 187 VAL A C 1
ATOM 1454 O O . VAL A 1 187 ? -0.642 -15.548 18.702 1.00 96.62 187 VAL A O 1
ATOM 1457 N N . GLN A 1 188 ? -0.693 -15.701 16.455 1.00 95.25 188 GLN A N 1
ATOM 1458 C CA . GLN A 1 188 ? -0.932 -17.134 16.334 1.00 95.25 188 GLN A CA 1
ATOM 1459 C C . GLN A 1 188 ? 0.358 -17.812 15.854 1.00 95.25 188 GLN A C 1
ATOM 1461 O O . GLN A 1 188 ? 0.714 -17.718 14.680 1.00 95.25 188 GLN A O 1
ATOM 1466 N N . GLY A 1 189 ? 1.051 -18.497 16.766 1.00 93.00 189 GLY A N 1
ATOM 1467 C CA . GLY A 1 189 ? 2.308 -19.192 16.473 1.00 93.00 189 GLY A CA 1
ATOM 1468 C C . GLY A 1 189 ? 3.504 -18.264 16.232 1.00 93.00 189 GLY A C 1
ATOM 1469 O O . GLY A 1 189 ? 3.443 -17.056 16.452 1.00 93.00 189 GLY A O 1
ATOM 1470 N N . GLU A 1 190 ? 4.610 -18.859 15.792 1.00 94.56 190 GLU A N 1
ATOM 1471 C CA . GLU A 1 190 ? 5.841 -18.137 15.459 1.00 94.56 190 GLU A CA 1
ATOM 1472 C C . GLU A 1 190 ? 5.763 -17.508 14.055 1.00 94.56 190 GLU A C 1
ATOM 1474 O O . GLU A 1 190 ? 5.164 -18.096 13.146 1.00 94.56 190 GLU A O 1
ATOM 1479 N N . PRO A 1 191 ? 6.383 -16.335 13.828 1.00 95.62 191 PRO A N 1
ATOM 1480 C CA . PRO A 1 191 ? 6.458 -15.741 12.500 1.00 95.62 191 PRO A CA 1
ATOM 1481 C C . PRO A 1 191 ? 7.268 -16.627 11.545 1.00 95.62 191 PRO A C 1
ATOM 1483 O O . PRO A 1 191 ? 8.337 -17.139 11.882 1.00 95.62 191 PRO A O 1
ATOM 1486 N N . VAL A 1 192 ? 6.804 -16.755 10.301 1.00 97.00 192 VAL A N 1
ATOM 1487 C CA . VAL A 1 192 ? 7.551 -17.461 9.255 1.00 97.00 192 VAL A CA 1
ATOM 1488 C C . VAL A 1 192 ? 8.516 -16.488 8.588 1.00 97.00 192 VAL A C 1
ATOM 1490 O O . VAL A 1 192 ? 8.086 -15.516 7.972 1.00 97.00 192 VAL A O 1
ATOM 1493 N N . ILE A 1 193 ? 9.819 -16.766 8.667 1.00 96.44 193 ILE A N 1
ATOM 1494 C CA . ILE A 1 193 ? 10.885 -15.873 8.186 1.00 96.44 193 ILE A CA 1
ATOM 1495 C C . ILE A 1 193 ? 11.633 -16.512 7.013 1.00 96.44 193 ILE A C 1
ATOM 1497 O O . ILE A 1 193 ? 12.067 -17.661 7.093 1.00 96.44 193 ILE A O 1
ATOM 1501 N N . ARG A 1 194 ? 11.826 -15.757 5.927 1.00 95.19 194 ARG A N 1
ATOM 1502 C CA . ARG A 1 194 ? 12.554 -16.183 4.722 1.00 95.19 194 ARG A CA 1
ATOM 1503 C C . ARG A 1 194 ? 13.798 -15.332 4.539 1.00 95.19 194 ARG A C 1
ATOM 1505 O O . ARG A 1 194 ? 13.706 -14.167 4.163 1.00 95.19 194 ARG A O 1
ATOM 1512 N N . LYS A 1 195 ? 14.960 -15.939 4.773 1.00 95.00 195 LYS A N 1
ATOM 1513 C CA . LYS A 1 195 ? 16.284 -15.304 4.668 1.00 95.00 195 LYS A CA 1
ATOM 1514 C C . LYS A 1 195 ? 16.820 -15.312 3.234 1.00 95.00 195 LYS A C 1
ATOM 1516 O O . LYS A 1 195 ? 17.930 -15.767 2.986 1.00 95.00 195 LYS A O 1
ATOM 1521 N N . THR A 1 196 ? 16.001 -14.870 2.287 1.00 93.25 196 THR A N 1
ATOM 1522 C CA . THR A 1 196 ? 16.310 -14.908 0.847 1.00 93.25 196 THR A CA 1
ATOM 1523 C C . THR A 1 196 ? 16.277 -13.521 0.206 1.00 93.25 196 THR A C 1
ATOM 1525 O O . THR A 1 196 ? 16.286 -13.426 -1.013 1.00 93.25 196 THR A O 1
ATOM 1528 N N . GLY A 1 197 ? 16.246 -12.458 1.014 1.00 94.94 197 GLY A N 1
ATOM 1529 C CA . GLY A 1 197 ? 16.030 -11.083 0.566 1.00 94.94 197 GLY A CA 1
ATOM 1530 C C . GLY A 1 197 ? 14.613 -10.596 0.850 1.00 94.94 197 GLY A C 1
ATOM 1531 O O . GLY A 1 197 ? 13.786 -11.343 1.390 1.00 94.94 197 GLY A O 1
ATOM 1532 N N . ALA A 1 198 ? 14.354 -9.326 0.545 1.00 95.81 198 ALA A N 1
ATOM 1533 C CA . ALA A 1 198 ? 13.073 -8.675 0.789 1.00 95.81 198 ALA A CA 1
ATOM 1534 C C . ALA A 1 198 ? 12.849 -7.444 -0.102 1.00 95.81 198 ALA A C 1
ATOM 1536 O O . ALA A 1 198 ? 13.781 -6.894 -0.673 1.00 95.81 198 ALA A O 1
ATOM 1537 N N . TYR A 1 199 ? 11.609 -6.970 -0.168 1.00 94.88 199 TYR A N 1
ATOM 1538 C CA . TYR A 1 199 ? 11.236 -5.744 -0.873 1.00 94.88 199 TYR A CA 1
ATOM 1539 C C . TYR A 1 199 ? 11.437 -4.514 0.020 1.00 94.88 199 TYR A C 1
ATOM 1541 O O . TYR A 1 199 ? 11.054 -4.514 1.185 1.00 94.88 199 TYR A O 1
ATOM 1549 N N . THR A 1 200 ? 12.016 -3.431 -0.477 1.00 88.25 200 THR A N 1
ATOM 1550 C CA . THR A 1 200 ? 12.299 -2.262 0.385 1.00 88.25 200 THR A CA 1
ATOM 1551 C C . THR A 1 200 ? 11.126 -1.282 0.500 1.00 88.25 200 THR A C 1
ATOM 1553 O O . THR A 1 200 ? 11.223 -0.282 1.206 1.00 88.25 200 THR A O 1
ATOM 1556 N N . SER A 1 201 ? 9.997 -1.571 -0.154 1.00 85.00 201 SER A N 1
ATOM 1557 C CA . SER A 1 201 ? 8.788 -0.741 -0.164 1.00 85.00 201 SER A CA 1
ATOM 1558 C C . SER A 1 201 ? 7.530 -1.592 0.013 1.00 85.00 201 SER A C 1
ATOM 1560 O O . SER A 1 201 ? 7.492 -2.745 -0.411 1.00 85.00 201 SER A O 1
ATOM 1562 N N . HIS A 1 202 ? 6.487 -1.016 0.621 1.00 83.19 202 HIS A N 1
ATOM 1563 C CA . HIS A 1 202 ? 5.143 -1.610 0.646 1.00 83.19 202 HIS A CA 1
ATOM 1564 C C . HIS A 1 202 ? 4.370 -1.382 -0.657 1.00 83.19 202 HIS A C 1
ATOM 1566 O O . HIS A 1 202 ? 3.405 -2.093 -0.934 1.00 83.19 202 HIS A O 1
ATOM 1572 N N . ARG A 1 203 ? 4.759 -0.378 -1.455 1.00 84.81 203 ARG A N 1
ATOM 1573 C CA . ARG A 1 203 ? 4.092 -0.092 -2.728 1.00 84.81 203 ARG A CA 1
ATOM 1574 C C . ARG A 1 203 ? 4.313 -1.277 -3.664 1.00 84.81 203 ARG A C 1
ATOM 1576 O O . ARG A 1 203 ? 5.451 -1.689 -3.855 1.00 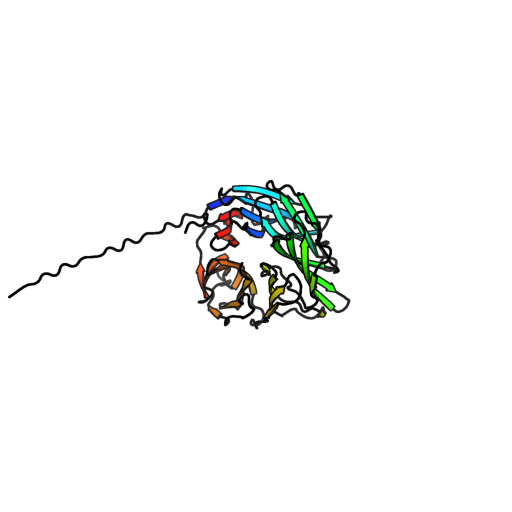84.81 203 ARG A O 1
ATOM 1583 N N . GLY A 1 204 ? 3.232 -1.818 -4.221 1.00 91.69 204 GLY A N 1
ATOM 1584 C CA . GLY A 1 204 ? 3.294 -3.020 -5.051 1.00 91.69 204 GLY A CA 1
ATOM 1585 C C . GLY A 1 204 ? 3.313 -4.333 -4.269 1.00 91.69 204 GLY A C 1
ATOM 1586 O O . GLY A 1 204 ? 3.730 -5.345 -4.826 1.00 91.69 204 GLY A O 1
ATOM 1587 N N . VAL A 1 205 ? 2.865 -4.348 -3.008 1.00 95.88 205 VAL A N 1
ATOM 1588 C CA . VAL A 1 205 ? 2.714 -5.573 -2.210 1.00 95.88 205 VAL A CA 1
ATOM 1589 C C . VAL A 1 205 ? 1.254 -5.784 -1.812 1.00 95.88 205 VAL A C 1
ATOM 1591 O O . VAL A 1 205 ? 0.596 -4.866 -1.333 1.00 95.88 205 VAL A O 1
ATOM 1594 N N . ARG A 1 206 ? 0.742 -7.007 -1.981 1.00 96.25 206 ARG A N 1
ATOM 1595 C CA . ARG A 1 206 ?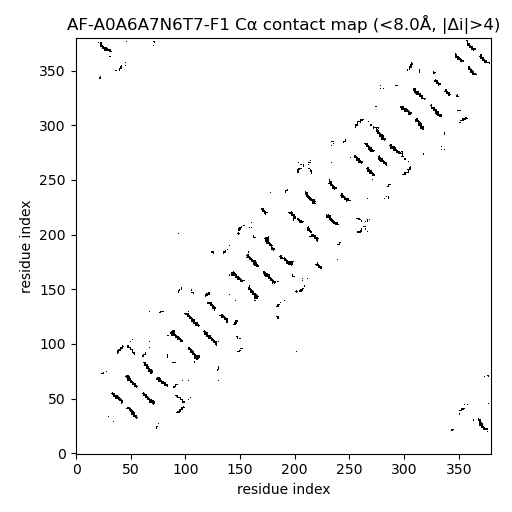 -0.611 -7.407 -1.568 1.00 96.25 206 ARG A CA 1
ATOM 1596 C C . ARG A 1 206 ? -0.624 -8.862 -1.117 1.00 96.25 206 ARG A C 1
ATOM 1598 O O . ARG A 1 206 ? 0.054 -9.706 -1.700 1.00 96.25 206 ARG A O 1
ATOM 1605 N N . ILE A 1 207 ? -1.417 -9.174 -0.097 1.00 97.62 207 ILE A N 1
ATOM 1606 C CA . ILE A 1 207 ? -1.737 -10.561 0.250 1.00 97.62 207 ILE A CA 1
ATOM 1607 C C . ILE A 1 207 ? -2.967 -10.976 -0.564 1.00 97.62 207 ILE A C 1
ATOM 1609 O O . ILE A 1 207 ? -3.959 -10.254 -0.605 1.00 97.62 207 ILE A O 1
ATOM 1613 N N . VAL A 1 208 ? -2.877 -12.118 -1.243 1.00 95.94 208 VAL A N 1
ATOM 1614 C CA . VAL A 1 208 ? -3.978 -12.721 -2.001 1.00 95.94 208 VAL A CA 1
ATOM 1615 C C . VAL A 1 208 ? -4.049 -14.197 -1.622 1.00 95.94 208 VAL A C 1
ATOM 1617 O O . VAL A 1 208 ? -3.162 -14.990 -1.955 1.00 95.94 208 VAL A O 1
ATOM 1620 N N . GLY A 1 209 ? -5.099 -14.560 -0.883 1.00 94.50 209 GLY A N 1
ATOM 1621 C CA . GLY A 1 209 ? -5.333 -15.924 -0.414 1.00 94.50 209 GLY A CA 1
ATOM 1622 C C . GLY A 1 209 ? -4.250 -16.422 0.549 1.00 94.50 209 GLY A C 1
ATOM 1623 O O . GLY A 1 209 ? -4.185 -16.024 1.716 1.00 94.50 209 GLY A O 1
ATOM 1624 N N . ASP A 1 210 ? -3.419 -17.350 0.078 1.00 95.38 210 ASP A N 1
ATOM 1625 C CA . ASP A 1 210 ? -2.354 -17.995 0.852 1.00 95.38 210 ASP A CA 1
ATOM 1626 C C . ASP A 1 210 ? -0.956 -17.433 0.556 1.00 95.38 210 ASP A C 1
ATOM 1628 O O . ASP A 1 210 ? 0.046 -18.028 0.957 1.00 95.38 210 ASP A O 1
ATOM 1632 N N . SER A 1 211 ? -0.869 -16.320 -0.176 1.00 97.75 211 SER A N 1
ATOM 1633 C CA . SER A 1 211 ? 0.387 -15.816 -0.728 1.00 97.75 211 SER A CA 1
ATOM 1634 C C . SER A 1 211 ? 0.513 -14.297 -0.613 1.00 97.75 211 SER A C 1
ATOM 1636 O O . SER A 1 211 ? -0.467 -13.564 -0.695 1.00 97.75 211 SER A O 1
ATOM 1638 N N . VAL A 1 212 ? 1.749 -13.827 -0.471 1.00 97.75 212 VAL A N 1
ATOM 1639 C CA . VAL A 1 212 ? 2.159 -12.439 -0.690 1.00 97.75 212 VAL A CA 1
ATOM 1640 C C . VAL A 1 212 ? 2.601 -12.312 -2.141 1.00 97.75 212 VAL A C 1
ATOM 1642 O O . VAL A 1 212 ? 3.477 -13.054 -2.582 1.00 97.75 212 VAL A O 1
ATOM 1645 N N . TYR A 1 213 ? 2.024 -11.368 -2.865 1.00 98.25 213 TYR A N 1
ATOM 1646 C CA . TYR A 1 213 ? 2.493 -10.936 -4.174 1.00 98.25 213 TYR A CA 1
ATOM 1647 C C . TYR A 1 213 ? 3.173 -9.586 -3.995 1.00 98.25 213 TYR A C 1
ATOM 1649 O O . TYR A 1 213 ? 2.620 -8.701 -3.342 1.00 98.25 213 TYR A O 1
ATOM 1657 N N . ALA A 1 214 ? 4.385 -9.448 -4.514 1.00 97.06 214 ALA A N 1
ATOM 1658 C CA . ALA A 1 214 ? 5.214 -8.276 -4.279 1.00 97.06 214 ALA A CA 1
ATOM 1659 C C . ALA A 1 214 ? 6.003 -7.918 -5.533 1.00 97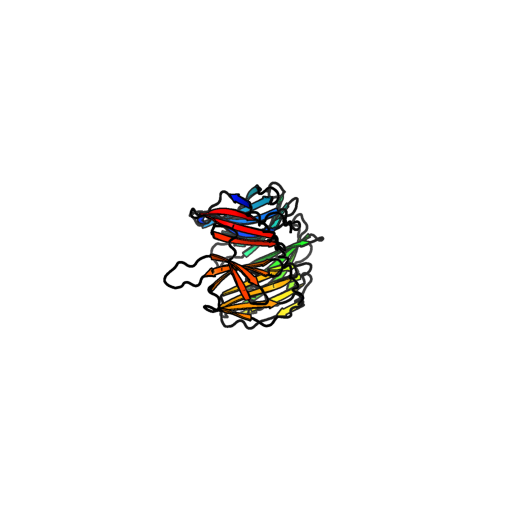.06 214 ALA A C 1
ATOM 1661 O O . ALA A 1 214 ? 6.561 -8.802 -6.180 1.00 97.06 214 ALA A O 1
ATOM 1662 N N . ALA A 1 215 ? 6.079 -6.631 -5.854 1.00 95.31 215 ALA A N 1
ATOM 1663 C CA . ALA A 1 215 ? 6.950 -6.125 -6.898 1.00 95.31 215 ALA A CA 1
ATOM 1664 C C . ALA A 1 215 ? 7.542 -4.768 -6.534 1.00 95.31 215 ALA A C 1
ATOM 1666 O O . ALA A 1 215 ? 6.858 -3.904 -5.990 1.00 95.31 215 ALA A O 1
ATOM 1667 N N . GLY A 1 216 ? 8.821 -4.588 -6.844 1.00 93.12 216 GLY A N 1
ATOM 1668 C CA . GLY A 1 216 ? 9.571 -3.403 -6.457 1.00 93.12 216 GLY A CA 1
ATOM 1669 C C . GLY A 1 216 ? 11.063 -3.680 -6.342 1.00 93.12 216 GLY A C 1
ATOM 1670 O O . GLY A 1 216 ? 11.554 -4.738 -6.737 1.00 93.12 216 GLY A O 1
ATOM 1671 N N . MET A 1 217 ? 11.767 -2.714 -5.756 1.00 92.19 217 MET A N 1
ATOM 1672 C CA . MET A 1 217 ? 13.180 -2.840 -5.419 1.00 92.19 217 MET A CA 1
ATOM 1673 C C . MET A 1 217 ? 13.385 -3.982 -4.417 1.00 92.19 217 MET A C 1
ATOM 1675 O O . MET A 1 217 ? 12.774 -3.999 -3.342 1.00 92.19 217 MET A O 1
ATOM 1679 N N . PHE A 1 218 ? 14.241 -4.927 -4.789 1.00 94.00 218 PHE A N 1
ATOM 1680 C CA . PHE A 1 218 ? 14.518 -6.139 -4.039 1.00 94.00 218 PHE A CA 1
ATOM 1681 C C . PHE A 1 218 ? 15.921 -6.076 -3.437 1.00 94.00 218 PHE A C 1
ATOM 1683 O O . PHE A 1 218 ? 16.925 -6.018 -4.138 1.00 94.00 218 PHE A O 1
ATOM 1690 N N . ALA A 1 219 ? 15.995 -6.085 -2.111 1.00 94.44 219 ALA A N 1
ATOM 1691 C CA . ALA A 1 219 ? 17.239 -6.207 -1.375 1.00 94.44 219 ALA A CA 1
ATOM 1692 C C . ALA A 1 219 ? 17.616 -7.693 -1.245 1.00 94.44 219 ALA A C 1
ATOM 1694 O O . ALA A 1 219 ? 16.826 -8.467 -0.687 1.00 94.44 219 ALA A O 1
ATOM 1695 N N . PRO A 1 220 ? 18.817 -8.110 -1.684 1.00 95.12 220 PRO A N 1
ATOM 1696 C CA . PRO A 1 220 ? 19.313 -9.460 -1.445 1.00 95.12 220 PRO A CA 1
ATOM 1697 C C . PRO A 1 220 ? 19.388 -9.800 0.050 1.00 95.12 220 PRO A C 1
ATOM 1699 O O . PRO A 1 220 ? 19.447 -8.924 0.911 1.00 95.12 220 PRO A O 1
ATOM 1702 N N . ALA A 1 221 ? 19.447 -11.097 0.374 1.00 96.12 221 ALA A N 1
ATOM 1703 C CA . ALA A 1 221 ? 19.489 -11.576 1.763 1.00 96.12 221 ALA A CA 1
ATOM 1704 C C . ALA A 1 221 ? 20.640 -10.986 2.594 1.00 96.12 221 ALA A C 1
ATOM 1706 O O . ALA A 1 221 ? 20.519 -10.855 3.812 1.00 96.12 221 ALA A O 1
ATOM 1707 N N . LYS A 1 222 ? 21.750 -10.662 1.927 1.00 97.31 222 LYS A N 1
ATOM 1708 C CA . LYS A 1 222 ? 22.946 -10.049 2.491 1.00 97.31 222 LYS A CA 1
ATOM 1709 C C . LYS A 1 222 ? 23.503 -9.059 1.473 1.00 97.31 222 LYS A C 1
ATOM 1711 O O . LYS A 1 222 ? 23.721 -9.441 0.325 1.00 97.31 222 LYS A O 1
ATOM 1716 N N . ILE A 1 223 ? 23.762 -7.830 1.900 1.00 95.88 223 ILE A N 1
ATOM 1717 C CA . ILE A 1 223 ? 24.345 -6.777 1.062 1.00 95.88 223 ILE A CA 1
ATOM 1718 C C . ILE A 1 223 ? 25.391 -5.999 1.861 1.00 95.88 223 ILE A C 1
ATOM 1720 O O . ILE A 1 223 ? 25.212 -5.769 3.056 1.00 95.88 223 ILE A O 1
ATOM 1724 N N . ALA A 1 224 ? 26.510 -5.639 1.233 1.00 96.25 224 ALA A N 1
ATOM 1725 C CA . ALA A 1 224 ? 27.516 -4.799 1.879 1.00 96.25 224 ALA A CA 1
ATOM 1726 C C . ALA A 1 224 ? 26.985 -3.366 2.034 1.00 96.25 224 ALA A C 1
ATOM 1728 O O . ALA A 1 224 ? 26.320 -2.857 1.134 1.00 96.25 224 ALA A O 1
ATOM 1729 N N . LYS A 1 225 ? 27.300 -2.677 3.136 1.00 92.00 225 LYS A N 1
ATOM 1730 C CA . LYS A 1 225 ? 26.784 -1.313 3.401 1.00 92.00 225 LYS A CA 1
ATOM 1731 C C . LYS A 1 225 ? 27.191 -0.261 2.362 1.00 92.00 225 LYS A C 1
ATOM 1733 O O . LYS A 1 225 ? 26.581 0.800 2.293 1.00 92.00 225 LYS A O 1
ATOM 1738 N N . ASN A 1 226 ? 28.230 -0.530 1.575 1.00 92.12 226 ASN A N 1
ATOM 1739 C CA . ASN A 1 226 ? 28.688 0.328 0.482 1.00 92.12 226 ASN A CA 1
ATOM 1740 C C . ASN A 1 226 ? 28.097 -0.053 -0.888 1.00 92.12 226 ASN A C 1
ATOM 1742 O O . ASN A 1 226 ? 28.384 0.622 -1.876 1.00 92.12 226 ASN A O 1
ATOM 1746 N N . GLN A 1 227 ? 27.313 -1.127 -0.967 1.00 92.00 227 GLN A N 1
ATOM 1747 C CA . GLN A 1 227 ? 26.707 -1.601 -2.203 1.00 92.00 227 GLN A CA 1
ATOM 1748 C C . GLN A 1 227 ? 25.315 -0.985 -2.382 1.00 92.00 227 GLN A C 1
ATOM 1750 O O . GLN A 1 227 ? 24.528 -0.881 -1.443 1.00 92.00 227 GLN A O 1
ATOM 1755 N N . VAL A 1 228 ? 25.010 -0.579 -3.613 1.00 87.00 228 VAL A N 1
ATOM 1756 C CA . VAL A 1 228 ? 23.697 -0.042 -3.985 1.00 87.00 228 VAL A CA 1
ATOM 1757 C C . VAL A 1 228 ? 22.735 -1.198 -4.259 1.00 87.00 228 VAL A C 1
ATOM 1759 O O . VAL A 1 228 ? 23.113 -2.172 -4.904 1.00 87.00 228 VAL A O 1
ATOM 1762 N N . ILE A 1 229 ? 21.494 -1.078 -3.783 1.00 86.81 229 ILE A N 1
ATOM 1763 C CA . ILE A 1 229 ? 20.402 -1.978 -4.167 1.00 86.81 229 ILE A CA 1
ATOM 1764 C C . ILE A 1 229 ? 19.862 -1.510 -5.520 1.00 86.81 229 ILE A C 1
ATOM 1766 O O . ILE A 1 229 ? 19.294 -0.421 -5.618 1.00 86.81 229 ILE A O 1
ATOM 1770 N N . ASP A 1 230 ? 20.046 -2.323 -6.554 1.00 85.00 230 ASP A N 1
ATOM 1771 C CA . ASP A 1 230 ? 19.636 -2.036 -7.932 1.00 85.00 230 ASP A CA 1
ATOM 1772 C C . ASP A 1 230 ? 18.811 -3.162 -8.580 1.00 85.00 230 ASP A C 1
ATOM 1774 O O . ASP A 1 230 ? 18.430 -3.051 -9.744 1.00 85.00 230 ASP A O 1
ATOM 1778 N N . ASP A 1 231 ? 18.476 -4.207 -7.822 1.00 89.38 231 ASP A N 1
ATOM 1779 C CA . ASP A 1 231 ? 17.646 -5.312 -8.293 1.00 89.38 231 ASP A CA 1
ATOM 1780 C C . ASP A 1 231 ? 16.151 -4.977 -8.186 1.00 89.38 231 ASP A C 1
ATOM 1782 O O . ASP A 1 231 ? 15.668 -4.427 -7.188 1.00 89.38 231 ASP A O 1
ATOM 1786 N N . PHE A 1 232 ? 15.403 -5.340 -9.225 1.00 91.56 232 PHE A N 1
ATOM 1787 C CA . PHE A 1 232 ? 13.949 -5.286 -9.255 1.00 91.56 232 PHE A CA 1
ATOM 1788 C C . PHE A 1 232 ? 13.414 -6.705 -9.395 1.00 91.56 232 PHE A C 1
ATOM 1790 O O . PHE A 1 232 ? 13.808 -7.447 -10.294 1.00 91.56 232 PHE A O 1
ATOM 1797 N N . ALA A 1 233 ? 12.442 -7.054 -8.559 1.00 94.50 233 ALA A N 1
ATOM 1798 C CA . ALA A 1 233 ? 11.795 -8.354 -8.627 1.00 94.50 233 ALA A CA 1
ATOM 1799 C C . ALA A 1 233 ? 10.274 -8.219 -8.635 1.00 94.50 233 ALA A C 1
ATOM 1801 O O . ALA A 1 233 ? 9.710 -7.271 -8.094 1.00 94.50 233 ALA A O 1
ATOM 1802 N N . ALA A 1 234 ? 9.609 -9.230 -9.175 1.00 96.50 234 ALA A N 1
ATOM 1803 C CA . ALA A 1 234 ? 8.197 -9.519 -8.981 1.00 96.50 234 ALA A CA 1
ATOM 1804 C C . ALA A 1 234 ? 8.091 -10.960 -8.473 1.00 96.50 234 ALA A C 1
ATOM 1806 O O . ALA A 1 234 ? 8.607 -11.867 -9.118 1.00 96.50 234 ALA A O 1
ATOM 1807 N N . SER A 1 235 ? 7.451 -11.188 -7.329 1.00 97.69 235 SER A N 1
ATOM 1808 C CA . SER A 1 235 ? 7.402 -12.503 -6.681 1.00 97.69 235 SER A CA 1
ATOM 1809 C C . SER A 1 235 ? 6.018 -12.868 -6.186 1.00 97.69 235 SER A C 1
ATOM 1811 O O . SER A 1 235 ? 5.235 -12.009 -5.777 1.00 97.69 235 SER A O 1
ATOM 1813 N N . ARG A 1 236 ? 5.804 -14.182 -6.077 1.00 98.06 236 ARG A N 1
ATOM 1814 C CA . ARG A 1 236 ? 4.797 -14.788 -5.207 1.00 98.06 236 ARG A CA 1
ATOM 1815 C C . ARG A 1 236 ? 5.489 -15.580 -4.108 1.00 98.06 236 ARG A C 1
ATOM 1817 O O . ARG A 1 236 ? 6.230 -16.529 -4.372 1.00 98.06 236 ARG A O 1
ATOM 1824 N N . ILE A 1 237 ? 5.186 -15.242 -2.864 1.00 97.62 237 ILE A N 1
ATOM 1825 C CA . ILE A 1 237 ? 5.761 -15.843 -1.662 1.00 97.62 237 ILE A CA 1
ATOM 1826 C C . ILE A 1 237 ? 4.622 -16.477 -0.870 1.00 97.62 237 ILE A C 1
ATOM 1828 O O . ILE A 1 237 ? 3.693 -15.783 -0.468 1.00 97.62 237 ILE A O 1
ATOM 1832 N N . ARG A 1 238 ? 4.665 -17.785 -0.612 1.00 96.38 238 ARG A N 1
ATOM 1833 C CA . ARG A 1 238 ? 3.598 -18.440 0.166 1.00 96.38 238 ARG A CA 1
ATOM 1834 C C . ARG A 1 238 ? 3.641 -17.947 1.609 1.00 96.38 238 ARG A C 1
ATOM 1836 O O . ARG A 1 238 ? 4.722 -17.804 2.175 1.00 96.38 238 ARG A O 1
ATOM 1843 N N . LEU A 1 239 ? 2.492 -17.740 2.243 1.00 95.12 239 LEU A N 1
ATOM 1844 C CA . LEU A 1 239 ? 2.402 -17.361 3.659 1.00 95.12 239 LEU A CA 1
ATOM 1845 C C . LEU A 1 239 ? 2.933 -18.459 4.585 1.00 95.12 239 LEU A C 1
ATOM 1847 O O . LEU A 1 239 ? 3.478 -18.145 5.637 1.00 95.12 239 LEU A O 1
ATOM 1851 N N . SER A 1 240 ? 2.859 -19.724 4.173 1.00 91.62 240 SER A N 1
ATOM 1852 C CA . SER A 1 240 ? 3.421 -20.861 4.910 1.00 91.62 240 SER A CA 1
ATOM 1853 C C . SER A 1 240 ? 4.929 -21.042 4.718 1.00 91.62 240 SER A C 1
ATOM 1855 O O . SER A 1 240 ? 5.581 -21.643 5.566 1.00 91.62 240 SER A O 1
ATOM 1857 N N . GLY A 1 241 ? 5.522 -20.499 3.650 1.00 89.44 241 GLY A N 1
ATOM 1858 C CA . GLY A 1 241 ? 6.966 -20.585 3.426 1.00 89.44 241 GLY A CA 1
ATOM 1859 C C . GLY A 1 241 ? 7.382 -20.643 1.961 1.00 89.44 241 GLY A C 1
ATOM 1860 O O . GLY A 1 241 ? 6.751 -21.303 1.139 1.00 89.44 241 GLY A O 1
ATOM 1861 N N . GLY A 1 242 ? 8.520 -20.011 1.670 1.00 89.56 242 GLY A N 1
ATOM 1862 C CA . GLY A 1 242 ? 9.200 -20.114 0.383 1.00 89.56 242 GLY A CA 1
ATOM 1863 C C . GLY A 1 242 ? 8.611 -19.241 -0.726 1.00 89.56 242 GLY A C 1
ATOM 1864 O O . GLY A 1 242 ? 7.466 -18.787 -0.677 1.00 89.56 242 GLY A O 1
ATOM 1865 N N . TYR A 1 243 ? 9.435 -19.012 -1.743 1.00 93.38 243 TYR A N 1
ATOM 1866 C CA . TYR A 1 243 ? 9.028 -18.360 -2.980 1.00 93.38 243 TYR A CA 1
ATOM 1867 C C . TYR A 1 243 ? 8.383 -19.420 -3.868 1.00 93.38 243 TYR A C 1
ATOM 1869 O O . TYR A 1 243 ? 8.986 -20.458 -4.138 1.00 93.38 243 TYR A O 1
ATOM 1877 N N . ALA A 1 244 ? 7.143 -19.182 -4.288 1.00 96.19 244 ALA A N 1
ATOM 1878 C CA . ALA A 1 244 ? 6.526 -19.986 -5.335 1.00 96.19 244 ALA A CA 1
ATOM 1879 C C . ALA A 1 244 ? 7.191 -19.679 -6.684 1.00 96.19 244 ALA A C 1
ATOM 1881 O O . ALA A 1 244 ? 7.435 -20.592 -7.466 1.00 96.19 244 ALA A O 1
ATOM 1882 N N . TRP A 1 245 ? 7.510 -18.402 -6.914 1.00 97.12 245 TRP A N 1
ATOM 1883 C CA . TRP A 1 245 ? 8.298 -17.910 -8.040 1.00 97.12 245 TRP A CA 1
ATOM 1884 C C . TRP A 1 245 ? 8.824 -16.496 -7.743 1.00 97.12 245 TRP A C 1
ATOM 1886 O O . TRP A 1 245 ? 8.258 -15.780 -6.911 1.00 97.12 245 TRP A O 1
ATOM 1896 N N . SER A 1 246 ? 9.891 -16.109 -8.444 1.00 96.12 246 SER A N 1
ATOM 1897 C CA . SER A 1 246 ? 10.394 -14.735 -8.551 1.00 96.12 246 SER A CA 1
ATOM 1898 C C . SER A 1 246 ? 10.839 -14.492 -9.991 1.00 96.12 246 SER A C 1
ATOM 1900 O O . SER A 1 246 ? 11.551 -15.318 -10.564 1.00 96.12 246 SER A O 1
ATOM 1902 N N . ALA A 1 247 ? 10.414 -13.379 -10.576 1.00 94.12 247 ALA A N 1
ATOM 1903 C CA . ALA A 1 247 ? 10.850 -12.888 -11.871 1.00 94.12 247 ALA A CA 1
ATOM 1904 C C . ALA A 1 247 ? 11.662 -11.605 -11.664 1.00 94.12 247 ALA A C 1
ATOM 1906 O O . ALA A 1 247 ? 11.201 -10.689 -10.987 1.00 94.12 247 ALA A O 1
ATOM 1907 N N . HIS A 1 248 ? 12.844 -11.534 -12.276 1.00 92.38 248 HIS A N 1
ATOM 1908 C CA . HIS A 1 248 ? 13.748 -10.380 -12.218 1.00 92.38 248 HIS A CA 1
ATOM 1909 C C . HIS A 1 248 ? 13.842 -9.746 -13.614 1.00 92.38 248 HIS A C 1
ATOM 1911 O O . HIS A 1 248 ? 14.800 -10.001 -14.352 1.00 92.38 248 HIS A O 1
ATOM 1917 N N . PRO A 1 249 ? 12.791 -9.031 -14.058 1.00 85.81 249 PRO A N 1
ATOM 1918 C CA . PRO A 1 249 ? 12.780 -8.408 -15.370 1.00 85.81 249 PRO A CA 1
ATOM 1919 C C . PRO A 1 249 ? 13.870 -7.338 -15.439 1.00 85.81 249 PRO A C 1
ATOM 1921 O O . PRO A 1 249 ? 14.015 -6.520 -14.535 1.00 85.81 249 PRO A O 1
ATOM 1924 N N . GLN A 1 250 ? 14.609 -7.324 -16.544 1.00 81.62 250 GLN A N 1
ATOM 1925 C CA . GLN A 1 250 ? 15.544 -6.248 -16.841 1.00 81.62 250 GLN A CA 1
ATOM 1926 C C . GLN A 1 250 ? 14.731 -5.019 -17.250 1.00 81.62 250 GLN A C 1
ATOM 1928 O O . GLN A 1 250 ? 14.261 -4.914 -18.383 1.00 81.62 250 GLN A O 1
ATOM 1933 N N . LEU A 1 251 ? 14.505 -4.127 -16.294 1.00 76.25 251 LEU A N 1
ATOM 1934 C CA . LEU A 1 251 ? 14.075 -2.766 -16.573 1.00 76.25 251 LEU A CA 1
ATOM 1935 C C . LEU A 1 251 ? 15.355 -1.976 -16.873 1.00 76.25 251 LEU A C 1
ATOM 1937 O O . LEU A 1 251 ? 16.348 -2.165 -16.170 1.00 76.25 251 LEU A O 1
ATOM 1941 N N . ASP A 1 252 ? 15.366 -1.143 -17.919 1.00 65.50 252 ASP A N 1
ATOM 1942 C CA . ASP A 1 252 ? 16.528 -0.295 -18.237 1.00 65.50 252 ASP A CA 1
ATOM 1943 C C . ASP A 1 252 ? 16.991 0.494 -16.997 1.00 65.50 252 ASP A C 1
ATOM 1945 O O . ASP A 1 252 ? 16.263 0.611 -16.018 1.00 65.50 252 ASP A O 1
ATOM 1949 N N . ALA A 1 253 ? 18.214 1.025 -16.984 1.00 52.91 253 ALA A N 1
ATOM 1950 C CA . ALA A 1 253 ? 18.775 1.619 -15.770 1.00 52.91 253 ALA A CA 1
ATOM 1951 C C . ALA A 1 253 ? 17.909 2.775 -15.208 1.00 52.91 253 ALA A C 1
ATOM 1953 O O . ALA A 1 253 ? 17.805 3.845 -15.805 1.00 52.91 253 ALA A O 1
ATOM 1954 N N . ARG A 1 254 ? 17.361 2.563 -14.001 1.00 59.53 254 ARG A N 1
ATOM 1955 C CA . ARG A 1 254 ? 16.706 3.554 -13.117 1.00 59.53 254 ARG A CA 1
ATOM 1956 C C . ARG A 1 254 ? 15.455 4.300 -13.642 1.00 59.53 254 ARG A C 1
ATOM 1958 O O . ARG A 1 254 ? 15.367 5.512 -13.435 1.00 59.53 254 ARG A O 1
ATOM 1965 N N . PRO A 1 255 ? 14.442 3.651 -14.242 1.00 58.75 255 PRO A N 1
ATOM 1966 C CA . PRO A 1 255 ? 13.141 4.275 -14.390 1.00 58.75 255 PRO A CA 1
ATOM 1967 C C . PRO A 1 255 ? 12.545 4.552 -13.007 1.00 58.75 255 PRO A C 1
ATOM 1969 O O . PRO A 1 255 ? 12.734 3.780 -12.066 1.00 58.75 255 PRO A O 1
ATOM 1972 N N . ALA A 1 256 ? 11.785 5.637 -12.881 1.00 76.38 256 ALA A N 1
ATOM 1973 C CA . ALA A 1 256 ? 10.802 5.729 -11.810 1.00 76.38 256 ALA A CA 1
ATOM 1974 C C . ALA A 1 256 ? 9.804 4.580 -12.035 1.00 76.38 256 ALA A C 1
ATOM 1976 O O . ALA A 1 256 ? 9.056 4.592 -13.017 1.00 76.38 256 ALA A O 1
ATOM 1977 N N . VAL A 1 257 ? 9.881 3.536 -11.202 1.00 87.81 257 VAL A N 1
ATOM 1978 C CA . VAL A 1 257 ? 9.042 2.336 -11.313 1.00 87.81 257 VAL A CA 1
ATOM 1979 C C . VAL A 1 257 ? 7.958 2.367 -10.255 1.00 87.81 257 VAL A C 1
ATOM 1981 O O . VAL A 1 257 ? 8.227 2.581 -9.075 1.00 87.81 257 VAL A O 1
ATOM 1984 N N . SER A 1 258 ? 6.737 2.069 -10.676 1.00 91.25 258 SER A N 1
ATOM 1985 C CA . SER A 1 258 ? 5.607 1.833 -9.789 1.00 91.25 258 SER A CA 1
ATOM 1986 C C . SER A 1 258 ? 4.955 0.502 -10.108 1.00 91.25 258 SER A C 1
ATOM 1988 O O . SER A 1 258 ? 4.789 0.151 -11.274 1.00 91.25 258 SER A O 1
ATOM 1990 N N . ALA A 1 259 ? 4.561 -0.227 -9.067 1.00 92.81 259 ALA A N 1
ATOM 1991 C CA . ALA A 1 259 ? 3.912 -1.520 -9.190 1.00 92.81 259 ALA A CA 1
ATOM 1992 C C . ALA A 1 259 ? 2.577 -1.548 -8.442 1.00 92.81 259 ALA A C 1
ATOM 1994 O O . ALA A 1 259 ? 2.418 -0.916 -7.396 1.00 92.81 259 ALA A O 1
ATOM 1995 N N . GLY A 1 260 ? 1.630 -2.303 -8.988 1.00 93.06 260 GLY A N 1
ATOM 1996 C CA . GLY A 1 260 ? 0.323 -2.570 -8.404 1.00 93.06 260 GLY A CA 1
ATOM 1997 C C . GLY A 1 260 ? -0.003 -4.049 -8.518 1.00 93.06 260 GLY A C 1
ATOM 1998 O O . GLY A 1 260 ? 0.352 -4.695 -9.504 1.00 93.06 260 GLY A O 1
ATOM 1999 N N . VAL A 1 261 ? -0.681 -4.580 -7.504 1.00 95.06 261 VAL A N 1
ATOM 2000 C CA . VAL A 1 261 ? -1.098 -5.984 -7.464 1.00 95.06 261 VAL A CA 1
ATOM 2001 C C . VAL A 1 261 ? -2.619 -6.055 -7.466 1.00 95.06 261 VAL A C 1
ATOM 2003 O O . VAL A 1 261 ? -3.287 -5.512 -6.580 1.00 95.06 261 VAL A O 1
ATOM 2006 N N . ALA A 1 262 ? -3.162 -6.726 -8.474 1.00 93.81 262 ALA A N 1
ATOM 2007 C CA . ALA A 1 262 ? -4.584 -6.975 -8.630 1.00 93.81 262 ALA A CA 1
ATOM 2008 C C . ALA A 1 262 ? -5.103 -8.001 -7.606 1.00 93.81 262 ALA A C 1
ATOM 2010 O O . ALA A 1 262 ? -4.342 -8.728 -6.967 1.00 93.81 262 ALA A O 1
ATOM 2011 N N . ALA A 1 263 ? -6.427 -8.079 -7.459 1.00 92.25 263 ALA A N 1
ATOM 2012 C CA . ALA A 1 263 ? -7.075 -8.990 -6.511 1.00 92.25 263 ALA A CA 1
ATOM 2013 C C . ALA A 1 263 ? -6.858 -10.482 -6.834 1.00 92.25 263 ALA A C 1
ATOM 2015 O O . ALA A 1 263 ? -6.989 -11.318 -5.947 1.00 92.25 263 ALA A O 1
ATOM 2016 N N . ASP A 1 264 ? -6.512 -10.818 -8.078 1.00 93.94 264 ASP A N 1
ATOM 2017 C CA . ASP A 1 264 ? -6.171 -12.176 -8.519 1.00 93.94 264 ASP A CA 1
ATOM 2018 C C . ASP A 1 264 ? -4.670 -12.505 -8.378 1.00 93.94 264 ASP A C 1
ATOM 2020 O O . ASP A 1 264 ? -4.251 -13.623 -8.676 1.00 93.94 264 ASP A O 1
ATOM 2024 N N . GLY A 1 265 ? -3.856 -11.551 -7.909 1.00 95.75 265 GLY A N 1
ATOM 2025 C CA . GLY A 1 265 ? -2.402 -11.678 -7.806 1.00 95.75 265 GLY A CA 1
ATOM 2026 C C . GLY A 1 265 ? -1.638 -11.282 -9.073 1.00 95.75 265 GLY A C 1
ATOM 2027 O O . GLY A 1 265 ? -0.415 -11.418 -9.098 1.00 95.75 265 GLY A O 1
ATOM 2028 N N . THR A 1 266 ? -2.309 -10.782 -10.117 1.00 96.38 266 THR A N 1
ATOM 2029 C CA . THR A 1 266 ? -1.628 -10.226 -11.294 1.00 96.38 266 THR A CA 1
ATOM 2030 C C . THR A 1 266 ? -0.862 -8.968 -10.894 1.00 96.38 266 THR A C 1
ATOM 2032 O O . THR A 1 266 ? -1.398 -8.080 -10.228 1.00 96.38 266 THR A O 1
ATOM 2035 N N . ILE A 1 267 ? 0.401 -8.881 -11.303 1.00 96.00 267 ILE A N 1
ATOM 2036 C CA . ILE A 1 267 ? 1.276 -7.744 -11.014 1.00 96.00 267 ILE A CA 1
ATOM 2037 C C . ILE A 1 267 ? 1.400 -6.890 -12.272 1.00 96.00 267 ILE A C 1
ATOM 2039 O O . ILE A 1 267 ? 1.770 -7.393 -13.333 1.00 96.00 267 ILE A O 1
ATOM 2043 N N . HIS A 1 268 ? 1.158 -5.590 -12.135 1.00 94.81 268 HIS A N 1
ATOM 2044 C CA . HIS A 1 268 ? 1.402 -4.600 -13.178 1.00 94.81 268 HIS A CA 1
ATOM 2045 C C . HIS A 1 268 ? 2.491 -3.637 -12.732 1.00 94.81 268 HIS A C 1
ATOM 2047 O O . HIS A 1 268 ? 2.475 -3.159 -11.598 1.00 94.81 268 HIS A O 1
ATOM 2053 N N . VAL A 1 269 ? 3.427 -3.346 -13.628 1.00 93.62 269 VAL A N 1
ATOM 2054 C CA . VAL A 1 269 ? 4.580 -2.487 -13.367 1.00 93.62 269 VAL A CA 1
ATOM 2055 C C . VAL A 1 269 ? 4.670 -1.445 -14.473 1.00 93.62 269 VAL A C 1
ATOM 2057 O O . VAL A 1 269 ? 4.741 -1.800 -15.648 1.00 93.62 269 VAL A O 1
ATOM 2060 N N . LEU A 1 270 ? 4.683 -0.171 -14.092 1.00 93.31 270 LEU A N 1
ATOM 2061 C CA . LEU A 1 270 ? 4.951 0.958 -14.977 1.00 93.31 270 LEU A CA 1
ATOM 2062 C C . LEU A 1 270 ? 6.341 1.506 -14.670 1.00 93.31 270 LEU A C 1
ATOM 2064 O O . LEU A 1 270 ? 6.596 1.928 -13.545 1.00 93.31 270 LEU A O 1
ATOM 2068 N N . GLY A 1 271 ? 7.221 1.506 -15.666 1.00 90.75 271 GLY A N 1
ATOM 2069 C CA . GLY A 1 271 ? 8.514 2.184 -15.627 1.00 90.75 271 GLY A CA 1
ATOM 2070 C C . GLY A 1 271 ? 8.515 3.400 -16.548 1.00 90.75 271 GLY A C 1
ATOM 2071 O O . GLY A 1 271 ? 8.017 3.321 -17.670 1.00 90.75 271 GLY A O 1
ATOM 2072 N N . ASN A 1 272 ? 9.085 4.515 -16.097 1.00 87.12 272 ASN A N 1
ATOM 2073 C CA . ASN A 1 272 ? 9.179 5.746 -16.885 1.00 87.12 272 ASN A CA 1
ATOM 2074 C C . ASN A 1 272 ? 10.618 6.010 -17.336 1.00 87.12 272 ASN A C 1
ATOM 2076 O O . ASN A 1 272 ? 11.526 6.048 -16.509 1.00 87.12 272 ASN A O 1
ATOM 2080 N N . ALA A 1 273 ? 10.815 6.236 -18.635 1.00 82.44 273 ALA A N 1
ATOM 2081 C CA . ALA A 1 273 ? 12.105 6.590 -19.224 1.00 82.44 273 ALA A CA 1
ATOM 2082 C C . ALA A 1 273 ? 11.924 7.767 -20.194 1.00 82.44 273 ALA A C 1
ATOM 2084 O O . ALA A 1 273 ? 11.564 7.599 -21.363 1.00 82.44 273 ALA A O 1
ATOM 2085 N N . GLY A 1 274 ? 12.138 8.987 -19.692 1.00 81.50 274 GLY A N 1
ATOM 2086 C CA . GLY A 1 274 ? 11.871 10.213 -20.445 1.00 81.50 274 GLY A CA 1
ATOM 2087 C C . GLY A 1 274 ? 10.408 10.282 -20.890 1.00 81.50 274 GLY A C 1
ATOM 2088 O O . GLY A 1 274 ? 9.504 10.174 -20.071 1.00 81.50 274 GLY A O 1
ATOM 2089 N N . ARG A 1 275 ? 10.173 10.415 -22.200 1.00 86.19 275 ARG A N 1
ATOM 2090 C CA . ARG A 1 275 ? 8.826 10.454 -22.808 1.00 86.19 275 ARG A CA 1
ATOM 2091 C C . ARG A 1 275 ? 8.304 9.085 -23.249 1.00 86.19 275 ARG A C 1
ATOM 2093 O O . ARG A 1 275 ? 7.500 8.986 -24.176 1.00 86.19 275 ARG A O 1
ATOM 2100 N N . SER A 1 276 ? 8.804 8.023 -22.633 1.00 89.94 276 SER A N 1
ATOM 2101 C CA . SER A 1 276 ? 8.344 6.660 -22.875 1.00 89.94 276 SER A CA 1
ATOM 2102 C C . SER A 1 276 ? 7.944 6.011 -21.564 1.00 89.94 276 SER A C 1
ATOM 2104 O O . SER A 1 276 ? 8.570 6.222 -20.523 1.00 89.94 276 SER A O 1
ATOM 2106 N N . THR A 1 277 ? 6.907 5.190 -21.630 1.00 91.94 277 THR A N 1
ATOM 2107 C CA . THR A 1 277 ? 6.479 4.3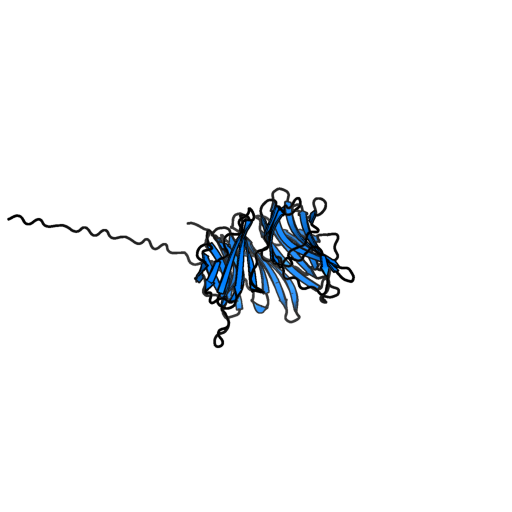47 -20.524 1.00 91.94 277 THR A CA 1
ATOM 2108 C C . THR A 1 277 ? 6.577 2.899 -20.936 1.00 91.94 277 THR A C 1
ATOM 2110 O O . THR A 1 277 ? 6.219 2.517 -22.049 1.00 91.94 277 THR A O 1
ATOM 2113 N N . THR A 1 278 ? 7.085 2.106 -20.009 1.00 92.62 278 THR A N 1
ATOM 2114 C CA . THR A 1 278 ? 7.205 0.670 -20.128 1.00 92.62 278 THR A CA 1
ATOM 2115 C C . THR A 1 278 ? 6.183 0.019 -19.211 1.00 92.62 278 THR A C 1
ATOM 2117 O O . THR A 1 278 ? 6.184 0.277 -18.010 1.00 92.62 278 THR A O 1
ATOM 2120 N N . LEU A 1 279 ? 5.322 -0.827 -19.768 1.00 93.81 279 LEU A N 1
ATOM 2121 C CA . LEU A 1 279 ? 4.364 -1.640 -19.033 1.00 93.81 279 LEU A CA 1
ATOM 2122 C C . LEU A 1 279 ? 4.803 -3.104 -19.056 1.00 93.81 279 LEU A C 1
ATOM 2124 O O . LEU A 1 279 ? 4.917 -3.727 -20.117 1.00 93.81 279 LEU A O 1
ATOM 2128 N N . LEU A 1 280 ? 4.983 -3.659 -17.864 1.00 93.44 280 LEU A N 1
ATOM 2129 C CA . LEU A 1 280 ? 5.160 -5.084 -17.631 1.00 93.44 280 LEU A CA 1
ATOM 2130 C C . LEU A 1 280 ? 3.943 -5.625 -16.878 1.00 93.44 280 LEU A C 1
ATOM 2132 O O . LEU A 1 280 ? 3.464 -5.023 -15.919 1.00 93.44 280 LEU A O 1
ATOM 2136 N N . THR A 1 281 ? 3.462 -6.789 -17.308 1.00 94.69 281 THR A N 1
ATOM 2137 C CA . THR A 1 281 ? 2.437 -7.559 -16.599 1.00 94.69 281 THR A CA 1
ATOM 2138 C C . THR A 1 281 ? 2.984 -8.946 -16.301 1.00 94.69 281 THR A C 1
ATOM 2140 O O . THR A 1 281 ? 3.473 -9.618 -17.208 1.00 94.69 281 THR A O 1
ATOM 2143 N N . VAL A 1 282 ? 2.894 -9.374 -15.045 1.00 95.62 282 VAL A N 1
ATOM 2144 C CA . VAL A 1 282 ? 3.271 -10.718 -14.598 1.00 95.62 282 VAL A CA 1
ATOM 2145 C C . VAL A 1 282 ? 2.014 -11.403 -14.089 1.00 95.62 282 VAL A C 1
ATOM 2147 O O . VAL A 1 282 ? 1.365 -10.913 -13.163 1.00 95.62 282 VAL A O 1
ATOM 2150 N N . SER A 1 283 ? 1.646 -12.517 -14.717 1.00 95.25 283 SER A N 1
ATOM 2151 C CA . SER A 1 283 ? 0.481 -13.299 -14.306 1.00 95.25 283 SER A CA 1
ATOM 2152 C C . SER A 1 283 ? 0.699 -13.960 -12.935 1.00 95.25 283 SER A C 1
ATOM 2154 O O . SER A 1 283 ? 1.843 -14.123 -12.500 1.00 95.25 283 SER A O 1
ATOM 2156 N N . PRO A 1 284 ? -0.371 -14.413 -12.252 1.00 96.38 284 PRO A N 1
ATOM 2157 C CA . PRO A 1 284 ? -0.260 -15.026 -10.923 1.00 96.38 284 PRO A CA 1
ATOM 2158 C C . PRO A 1 284 ? 0.613 -16.298 -10.864 1.00 96.38 284 PRO A C 1
ATOM 2160 O O . PRO A 1 284 ? 1.067 -16.706 -9.789 1.00 96.38 284 PRO A O 1
ATOM 2163 N N . ASP A 1 285 ? 0.861 -16.945 -12.009 1.00 96.19 285 ASP A N 1
ATOM 2164 C CA . ASP A 1 285 ? 1.760 -18.099 -12.157 1.00 96.19 285 ASP A CA 1
ATOM 2165 C C . ASP A 1 285 ? 3.231 -17.713 -12.412 1.00 96.19 285 ASP A C 1
ATOM 2167 O O . ASP A 1 285 ? 4.073 -18.598 -12.555 1.00 96.19 285 ASP A O 1
ATOM 2171 N N . GLY A 1 286 ? 3.553 -16.415 -12.432 1.00 95.56 286 GLY A N 1
ATOM 2172 C CA . GLY A 1 286 ? 4.919 -15.898 -12.520 1.00 95.56 286 GLY A CA 1
ATOM 2173 C C . GLY A 1 286 ? 5.448 -15.721 -13.937 1.00 95.56 286 GLY A C 1
ATOM 2174 O O . GLY A 1 286 ? 6.641 -15.477 -14.108 1.00 95.56 286 GLY A O 1
ATOM 2175 N N . LYS A 1 287 ? 4.596 -15.844 -14.963 1.00 94.94 287 LYS A N 1
ATOM 2176 C CA . LYS A 1 287 ? 5.005 -15.664 -16.359 1.00 94.94 287 LYS A CA 1
ATOM 2177 C C . LYS A 1 287 ? 4.882 -14.190 -16.766 1.00 94.94 287 LYS A C 1
ATOM 2179 O O . LYS A 1 287 ? 3.766 -13.678 -16.867 1.00 94.94 287 LYS A O 1
ATOM 2184 N N . PRO A 1 288 ? 5.999 -13.484 -17.017 1.00 92.75 288 PRO A N 1
ATOM 2185 C CA . PRO A 1 288 ? 5.926 -12.135 -17.554 1.00 92.75 288 PRO A CA 1
ATOM 2186 C C . PRO A 1 288 ? 5.395 -12.179 -18.991 1.00 92.75 288 PRO A C 1
ATOM 2188 O O . PRO A 1 288 ? 5.870 -12.955 -19.823 1.00 92.75 288 PRO A O 1
ATOM 2191 N N . LEU A 1 289 ? 4.419 -11.327 -19.294 1.00 91.69 289 LEU A N 1
ATOM 2192 C CA . LEU A 1 289 ? 4.055 -11.023 -20.674 1.00 91.69 289 LEU A CA 1
ATOM 2193 C C . LEU A 1 289 ? 5.166 -10.189 -21.332 1.00 91.69 289 LEU A C 1
ATOM 2195 O O . LEU A 1 289 ? 5.910 -9.505 -20.621 1.00 91.69 289 LEU A O 1
ATOM 2199 N N . PRO A 1 290 ? 5.275 -10.199 -22.677 1.00 90.12 290 PRO A N 1
ATOM 2200 C CA . PRO A 1 290 ? 6.205 -9.328 -23.378 1.00 90.12 290 PRO A CA 1
ATOM 2201 C C . PRO A 1 290 ? 6.039 -7.878 -22.929 1.00 90.12 290 PRO A C 1
ATOM 2203 O O . PRO A 1 290 ? 4.939 -7.321 -22.968 1.00 90.12 290 PRO A O 1
ATOM 2206 N N . MET A 1 291 ? 7.148 -7.295 -22.489 1.00 90.56 291 MET A N 1
ATOM 2207 C CA . MET A 1 291 ? 7.210 -5.918 -22.035 1.00 90.56 291 MET A CA 1
ATOM 2208 C C . MET A 1 291 ? 6.855 -4.975 -23.185 1.00 90.56 291 MET A C 1
ATOM 2210 O O . MET A 1 291 ? 7.299 -5.166 -24.319 1.00 90.56 291 MET A O 1
ATOM 2214 N N . ARG A 1 292 ? 6.034 -3.964 -22.899 1.00 90.12 292 ARG A N 1
ATOM 2215 C CA . ARG A 1 292 ? 5.582 -2.991 -23.898 1.00 90.12 292 ARG A CA 1
ATOM 2216 C C . ARG A 1 292 ? 6.152 -1.634 -23.570 1.00 90.12 292 ARG A C 1
ATOM 2218 O O . ARG A 1 292 ? 5.972 -1.174 -22.453 1.00 90.12 292 ARG A O 1
ATOM 2225 N N . THR A 1 293 ? 6.745 -0.977 -24.554 1.00 92.25 293 THR A N 1
ATOM 2226 C CA . THR A 1 293 ? 7.199 0.407 -24.431 1.00 92.25 293 THR A CA 1
ATOM 2227 C C . THR A 1 293 ? 6.426 1.265 -25.416 1.00 92.25 293 THR A C 1
ATOM 2229 O O . THR A 1 293 ? 6.312 0.915 -26.592 1.00 92.25 293 THR A O 1
ATOM 2232 N N . TYR A 1 294 ? 5.865 2.368 -24.935 1.00 91.38 294 TYR A N 1
ATOM 2233 C CA . TYR A 1 294 ? 5.039 3.268 -25.731 1.00 91.38 294 TYR A CA 1
ATOM 2234 C C . TYR A 1 294 ? 5.314 4.738 -25.376 1.00 91.38 294 TYR A C 1
ATOM 2236 O O . TYR A 1 294 ? 5.734 5.033 -24.252 1.00 91.38 294 TYR A O 1
ATOM 2244 N N . PRO A 1 295 ? 5.095 5.679 -26.315 1.00 91.75 295 PRO A N 1
ATOM 2245 C CA . PRO A 1 295 ? 5.224 7.105 -26.034 1.00 91.75 295 PRO A CA 1
ATOM 2246 C C . PRO A 1 295 ? 4.247 7.551 -24.943 1.00 91.75 295 PRO A C 1
ATOM 2248 O O . PRO A 1 295 ? 3.060 7.240 -25.003 1.00 91.75 295 PRO A O 1
ATOM 2251 N N . SER A 1 296 ? 4.739 8.321 -23.978 1.00 91.38 296 SER A N 1
ATOM 2252 C CA . SER A 1 296 ? 3.974 8.833 -22.841 1.00 91.38 296 SER A CA 1
ATOM 2253 C C . SER A 1 296 ? 4.386 10.272 -22.547 1.00 91.38 296 SER A C 1
ATOM 2255 O O . SER A 1 296 ? 5.566 10.619 -22.583 1.00 91.38 296 SER A O 1
ATOM 2257 N N . ARG A 1 297 ? 3.407 11.120 -22.222 1.00 91.25 297 ARG A N 1
ATOM 2258 C CA . ARG A 1 297 ? 3.656 12.486 -21.721 1.00 91.25 297 ARG A CA 1
ATOM 2259 C C . ARG A 1 297 ? 3.830 12.546 -20.200 1.00 91.25 297 ARG A C 1
ATOM 2261 O O . ARG A 1 297 ? 3.957 13.634 -19.646 1.00 91.25 297 ARG A O 1
ATOM 2268 N N . TYR A 1 298 ? 3.774 11.398 -19.535 1.00 91.31 298 TYR A N 1
ATOM 2269 C CA . TYR A 1 298 ? 3.873 11.259 -18.089 1.00 91.31 298 TYR A CA 1
ATOM 2270 C C . TYR A 1 298 ? 5.215 10.648 -17.700 1.00 91.31 298 TYR A C 1
ATOM 2272 O O . TYR A 1 298 ? 5.635 9.650 -18.294 1.00 91.31 298 TYR A O 1
ATOM 2280 N N . CYS A 1 299 ? 5.846 11.252 -16.696 1.00 88.88 299 CYS A N 1
ATOM 2281 C CA . CYS A 1 299 ? 7.200 10.941 -16.247 1.00 88.88 299 CYS A CA 1
ATOM 2282 C C . CYS A 1 299 ? 7.240 10.334 -14.835 1.00 88.88 299 CYS A C 1
ATOM 2284 O O . CYS A 1 299 ? 8.232 9.691 -14.493 1.00 88.88 299 CYS A O 1
ATOM 2286 N N . ASP A 1 300 ? 6.168 10.470 -14.046 1.00 89.81 300 ASP A N 1
ATOM 2287 C CA . ASP A 1 300 ? 6.045 9.817 -12.739 1.00 89.81 300 ASP A CA 1
ATOM 2288 C C . ASP A 1 300 ? 4.682 9.130 -12.563 1.00 89.81 300 ASP A C 1
ATOM 2290 O O . ASP A 1 300 ? 3.687 9.477 -13.208 1.00 89.81 300 ASP A O 1
ATOM 2294 N N . THR A 1 301 ? 4.645 8.119 -11.699 1.00 91.81 301 THR A N 1
ATOM 2295 C CA . THR A 1 301 ? 3.452 7.354 -11.337 1.00 91.81 301 THR A CA 1
ATOM 2296 C C . THR A 1 301 ? 3.355 7.308 -9.815 1.00 91.81 301 THR A C 1
ATOM 2298 O O . THR A 1 301 ? 4.217 6.762 -9.139 1.00 91.81 301 THR A O 1
ATOM 2301 N N . HIS A 1 302 ? 2.275 7.849 -9.258 1.00 89.94 302 HIS A N 1
ATOM 2302 C CA . HIS A 1 302 ? 2.066 7.904 -7.808 1.00 89.94 302 HIS A CA 1
ATOM 2303 C C . HIS A 1 302 ? 1.242 6.731 -7.284 1.00 89.94 302 HIS A C 1
ATOM 2305 O O . HIS A 1 302 ? 1.438 6.298 -6.148 1.00 89.94 302 HIS A O 1
ATOM 2311 N N . ALA A 1 303 ? 0.328 6.219 -8.107 1.00 90.25 303 ALA A N 1
ATOM 2312 C CA . ALA A 1 303 ? -0.514 5.077 -7.785 1.00 90.25 303 ALA A CA 1
ATOM 2313 C C . ALA A 1 303 ? -0.846 4.291 -9.053 1.00 90.25 303 ALA A C 1
ATOM 2315 O O . ALA A 1 303 ? -0.961 4.866 -10.137 1.00 90.25 303 ALA A O 1
ATOM 2316 N N . ILE A 1 304 ? -1.033 2.984 -8.894 1.00 93.06 304 ILE A N 1
ATOM 2317 C CA . ILE A 1 304 ? -1.490 2.065 -9.933 1.00 93.06 304 ILE A CA 1
ATOM 2318 C C . ILE A 1 304 ? -2.395 1.015 -9.288 1.00 93.06 304 ILE A C 1
ATOM 2320 O O . ILE A 1 304 ? -2.053 0.439 -8.255 1.00 93.06 304 ILE A O 1
ATOM 2324 N N . ALA A 1 305 ? -3.549 0.767 -9.894 1.00 92.19 305 ALA A N 1
ATOM 2325 C CA . ALA A 1 305 ? -4.515 -0.207 -9.412 1.00 92.19 305 ALA A CA 1
ATOM 2326 C C . ALA A 1 305 ? -5.236 -0.886 -10.582 1.00 92.19 305 ALA A C 1
ATOM 2328 O O . ALA A 1 305 ? -5.443 -0.283 -11.635 1.00 92.19 305 ALA A O 1
ATOM 2329 N N . ALA A 1 306 ? -5.633 -2.145 -10.407 1.00 92.50 306 ALA A N 1
ATOM 2330 C CA . ALA A 1 306 ? -6.440 -2.850 -11.400 1.00 92.50 306 ALA A CA 1
ATOM 2331 C C . ALA A 1 306 ? -7.871 -2.295 -11.436 1.00 92.50 306 ALA A C 1
ATOM 2333 O O . ALA A 1 306 ? -8.451 -2.010 -10.390 1.00 92.50 306 ALA A O 1
ATOM 2334 N N . TYR A 1 307 ? -8.457 -2.167 -12.624 1.00 92.94 307 TYR A N 1
ATOM 2335 C CA . TYR A 1 307 ? -9.795 -1.610 -12.809 1.00 92.94 307 TYR A CA 1
ATOM 2336 C C . TYR A 1 307 ? -10.544 -2.350 -13.917 1.00 92.94 307 TYR A C 1
ATOM 2338 O O . TYR A 1 307 ? -10.369 -2.095 -15.110 1.00 92.94 307 TYR A O 1
ATOM 2346 N N . GLY A 1 308 ? -11.383 -3.309 -13.529 1.00 89.25 308 GLY A N 1
ATOM 2347 C CA . GLY A 1 308 ? -12.008 -4.236 -14.470 1.00 89.25 308 GLY A CA 1
ATOM 2348 C C . GLY A 1 308 ? -10.957 -4.981 -15.301 1.00 89.25 308 GLY A C 1
ATOM 2349 O O . GLY A 1 308 ? -10.220 -5.805 -14.772 1.00 89.25 308 GLY A O 1
ATOM 2350 N N . ARG A 1 309 ? -10.905 -4.698 -16.609 1.00 89.44 309 ARG A N 1
ATOM 2351 C CA . ARG A 1 309 ? -9.908 -5.257 -17.547 1.00 89.44 309 ARG A CA 1
ATOM 2352 C C . ARG A 1 309 ? -8.754 -4.296 -17.860 1.00 89.44 309 ARG A C 1
ATOM 2354 O O . ARG A 1 309 ? -7.857 -4.668 -18.613 1.00 89.44 309 ARG A O 1
ATOM 2361 N N . SER A 1 310 ? -8.810 -3.088 -17.315 1.00 93.81 310 SER A N 1
ATOM 2362 C CA . SER A 1 310 ? -7.850 -2.009 -17.514 1.00 93.81 310 SER A CA 1
ATOM 2363 C C . SER A 1 310 ? -7.053 -1.767 -16.230 1.00 93.81 310 SER A C 1
ATOM 2365 O O . SER A 1 310 ? -7.266 -2.417 -15.202 1.00 93.81 310 SER A O 1
ATOM 2367 N N . LEU A 1 311 ? -6.141 -0.803 -16.274 1.00 94.75 311 LEU A N 1
ATOM 2368 C CA . LEU A 1 311 ? -5.452 -0.260 -15.108 1.00 94.75 311 LEU A CA 1
ATOM 2369 C C . LEU A 1 311 ? -5.895 1.176 -14.898 1.00 94.75 311 LEU A C 1
ATOM 2371 O O . LEU A 1 311 ? -6.130 1.891 -15.866 1.00 94.75 311 LEU A O 1
ATOM 2375 N N . ILE A 1 312 ? -5.948 1.612 -13.647 1.00 95.50 312 ILE A N 1
ATOM 2376 C CA . ILE A 1 312 ? -5.975 3.029 -13.316 1.00 95.50 312 ILE A CA 1
ATOM 2377 C C . ILE A 1 312 ? -4.618 3.426 -12.771 1.00 95.50 312 ILE A C 1
ATOM 2379 O O . ILE A 1 312 ? -4.070 2.737 -11.911 1.00 95.50 312 ILE A O 1
ATOM 2383 N N . ALA A 1 313 ? -4.096 4.548 -13.249 1.00 95.50 313 ALA A N 1
ATOM 2384 C CA . ALA A 1 313 ? -2.866 5.128 -12.743 1.00 95.50 313 ALA A CA 1
ATOM 2385 C C . ALA A 1 313 ? -3.044 6.619 -12.456 1.00 95.50 313 ALA A C 1
ATOM 2387 O O . ALA A 1 313 ? -3.625 7.352 -13.254 1.00 95.50 313 ALA A O 1
ATOM 2388 N N . LEU A 1 314 ? -2.512 7.069 -11.323 1.00 94.81 314 LEU A N 1
ATOM 2389 C CA . LEU A 1 314 ? -2.356 8.487 -11.023 1.00 94.81 314 LEU A CA 1
ATOM 2390 C C . LEU A 1 314 ? -0.939 8.890 -11.432 1.00 94.81 314 LEU A C 1
ATOM 2392 O O . LEU A 1 314 ? 0.027 8.427 -10.820 1.00 94.81 314 LEU A O 1
ATOM 2396 N N . ARG A 1 315 ? -0.813 9.702 -12.483 1.00 93.88 315 ARG A N 1
ATOM 2397 C CA . ARG A 1 315 ? 0.472 10.001 -13.130 1.00 93.88 315 ARG A CA 1
ATOM 2398 C C . ARG A 1 315 ? 0.739 11.496 -13.215 1.00 93.88 315 ARG A C 1
ATOM 2400 O O . ARG A 1 315 ? -0.191 12.286 -13.355 1.00 93.88 315 ARG A O 1
ATOM 2407 N N . GLU A 1 316 ? 2.011 11.864 -13.163 1.00 91.75 316 GLU A N 1
ATOM 2408 C CA . GLU A 1 316 ? 2.478 13.244 -13.285 1.00 91.75 316 GLU A CA 1
ATOM 2409 C C . GLU A 1 316 ? 3.048 13.491 -14.686 1.00 91.75 316 GLU A C 1
ATOM 2411 O O . GLU A 1 316 ? 3.824 12.684 -15.212 1.00 91.75 316 GLU A O 1
ATOM 2416 N N . THR A 1 317 ? 2.633 14.586 -15.329 1.00 90.12 317 THR A N 1
ATOM 2417 C CA . THR A 1 317 ? 3.168 14.992 -16.638 1.00 90.12 317 THR A CA 1
ATOM 2418 C C . THR A 1 317 ? 4.651 15.336 -16.546 1.00 90.12 317 THR A C 1
ATOM 2420 O O . THR A 1 317 ? 5.090 15.912 -15.556 1.00 90.12 317 THR A O 1
ATOM 2423 N N . CYS A 1 318 ? 5.410 15.064 -17.604 1.00 86.69 318 CYS A N 1
ATOM 2424 C CA . CYS A 1 318 ? 6.786 15.540 -17.720 1.00 86.69 318 CYS A CA 1
ATOM 2425 C C . CYS A 1 318 ? 6.849 17.077 -17.623 1.00 86.69 318 CYS A C 1
ATOM 2427 O O . CYS A 1 318 ? 5.982 17.764 -18.168 1.00 86.69 318 CYS A O 1
ATOM 2429 N N . ASP A 1 319 ? 7.852 17.610 -16.919 1.00 76.75 319 ASP A N 1
ATOM 2430 C CA . ASP A 1 319 ? 8.080 19.055 -16.827 1.00 76.75 319 ASP A CA 1
ATOM 2431 C C . ASP A 1 319 ? 8.615 19.573 -18.169 1.00 76.75 319 ASP A C 1
ATOM 2433 O O . ASP A 1 319 ? 9.779 19.383 -18.525 1.00 76.75 319 ASP A O 1
ATOM 2437 N N . ASP A 1 320 ? 7.734 20.191 -18.948 1.00 65.81 320 ASP A N 1
ATOM 2438 C CA . ASP A 1 320 ? 8.051 20.720 -20.268 1.00 65.81 320 ASP A CA 1
ATOM 2439 C C . ASP A 1 320 ? 8.385 22.219 -20.186 1.00 65.81 320 ASP A C 1
ATOM 2441 O O . ASP A 1 320 ? 7.750 23.009 -20.872 1.00 65.81 320 ASP A O 1
ATOM 2445 N N . ASN A 1 321 ? 9.344 22.633 -19.343 1.00 55.25 321 ASN A N 1
ATOM 2446 C CA . ASN A 1 321 ? 10.009 23.961 -19.285 1.00 55.25 321 ASN A CA 1
ATOM 2447 C C . ASN A 1 321 ? 9.125 25.245 -19.359 1.00 55.25 321 ASN A C 1
ATOM 2449 O O . ASN A 1 321 ? 9.652 26.355 -19.419 1.00 55.25 321 ASN A O 1
ATOM 2453 N N . ALA A 1 322 ? 7.795 25.134 -19.349 1.00 54.59 322 ALA A N 1
ATOM 2454 C CA . ALA A 1 322 ? 6.834 26.218 -19.572 1.00 54.59 322 ALA A CA 1
ATOM 2455 C C . ALA A 1 322 ? 5.494 26.007 -18.835 1.00 54.59 322 ALA A C 1
ATOM 2457 O O . ALA A 1 322 ? 4.623 26.876 -18.882 1.00 54.59 322 ALA A O 1
ATOM 2458 N N . GLY A 1 323 ? 5.312 24.888 -18.126 1.00 56.09 323 GLY A N 1
ATOM 2459 C CA . GLY A 1 323 ? 4.106 24.593 -17.354 1.00 56.09 323 GLY A CA 1
ATOM 2460 C C . GLY A 1 323 ? 4.437 23.749 -16.130 1.00 56.09 323 GLY A C 1
ATOM 2461 O O . GLY A 1 323 ? 5.257 22.846 -16.210 1.00 56.09 323 GLY A O 1
ATOM 2462 N N . LYS A 1 324 ? 3.803 24.047 -14.990 1.00 69.62 324 LYS A N 1
ATOM 2463 C CA . LYS A 1 324 ? 3.927 23.215 -13.785 1.00 69.62 324 LYS A CA 1
ATOM 2464 C C . LYS A 1 324 ? 3.475 21.791 -14.110 1.00 69.62 324 LYS A C 1
ATOM 2466 O O . LYS A 1 324 ? 2.433 21.632 -14.746 1.00 69.62 324 LYS A O 1
ATOM 2471 N N . ALA A 1 325 ? 4.215 20.793 -13.636 1.00 76.50 325 ALA A N 1
ATOM 2472 C CA . ALA A 1 325 ? 3.798 19.403 -13.706 1.00 76.50 325 ALA A CA 1
ATOM 2473 C C . ALA A 1 325 ? 2.392 19.228 -13.099 1.00 76.50 325 ALA A C 1
ATOM 2475 O O . ALA A 1 325 ? 2.037 19.850 -12.090 1.00 76.50 325 ALA A O 1
ATOM 2476 N N . THR A 1 326 ? 1.552 18.446 -13.778 1.00 86.31 326 THR A N 1
ATOM 2477 C CA . THR A 1 326 ? 0.147 18.246 -13.413 1.00 86.31 326 THR A CA 1
ATOM 2478 C C . THR A 1 326 ? -0.152 16.771 -13.219 1.00 86.31 326 THR A C 1
ATOM 2480 O O . THR A 1 326 ? 0.325 15.916 -13.964 1.00 86.31 326 THR A O 1
ATOM 2483 N N . MET A 1 327 ? -0.974 16.491 -12.210 1.00 91.00 327 MET A N 1
ATOM 2484 C CA . MET A 1 327 ? -1.461 15.146 -11.924 1.00 91.00 327 MET A CA 1
ATOM 2485 C C . MET A 1 327 ? -2.660 14.832 -12.810 1.00 91.00 327 MET A C 1
ATOM 2487 O O . MET A 1 327 ? -3.603 15.622 -12.867 1.00 91.00 327 MET A O 1
ATOM 2491 N N . ALA A 1 328 ? -2.647 13.664 -13.441 1.00 92.62 328 ALA A N 1
ATOM 2492 C CA . ALA A 1 328 ? -3.755 13.139 -14.222 1.00 92.62 328 ALA A CA 1
ATOM 2493 C C . ALA A 1 328 ? -4.105 11.721 -13.770 1.00 92.62 328 ALA A C 1
ATOM 2495 O O . ALA A 1 328 ? -3.228 10.892 -13.518 1.00 92.62 328 ALA A O 1
ATOM 2496 N N . LEU A 1 329 ? -5.403 11.439 -13.701 1.00 95.56 329 LEU A N 1
ATOM 2497 C CA . LEU A 1 329 ? -5.914 10.089 -13.516 1.00 95.56 329 LEU A CA 1
ATOM 2498 C C . LEU A 1 329 ? -6.116 9.454 -14.891 1.00 95.56 329 LEU A C 1
ATOM 2500 O O . LEU A 1 329 ? -6.809 10.028 -15.728 1.00 95.56 329 LEU A O 1
ATOM 2504 N N . LEU A 1 330 ? -5.520 8.291 -15.130 1.00 95.88 330 LEU A N 1
ATOM 2505 C CA . LEU A 1 330 ? -5.560 7.611 -16.423 1.00 95.88 330 LEU A CA 1
ATOM 2506 C C . LEU A 1 330 ? -6.190 6.236 -16.297 1.00 95.88 330 LEU A C 1
ATOM 2508 O O . LEU A 1 330 ? -5.906 5.525 -15.338 1.00 95.88 330 LEU A O 1
ATOM 2512 N N . GLU A 1 331 ? -6.952 5.842 -17.310 1.00 96.38 331 GLU A N 1
ATOM 2513 C CA . GLU A 1 331 ? -7.198 4.443 -17.633 1.00 96.38 331 GLU A CA 1
ATOM 2514 C C . GLU A 1 331 ? -6.163 3.991 -18.667 1.00 96.38 331 GLU A C 1
ATOM 2516 O O . GLU A 1 331 ? -5.949 4.662 -19.680 1.00 96.38 331 GLU A O 1
ATOM 2521 N N . ILE A 1 332 ? -5.510 2.863 -18.408 1.00 95.81 332 ILE A N 1
ATOM 2522 C CA . ILE A 1 332 ? -4.490 2.282 -19.277 1.00 95.81 332 ILE A CA 1
ATOM 2523 C C . ILE A 1 332 ? -4.954 0.890 -19.688 1.00 95.81 332 ILE A C 1
ATOM 2525 O O . ILE A 1 332 ? -5.200 0.030 -18.839 1.00 95.81 332 ILE A O 1
ATOM 2529 N N . ASP A 1 333 ? -5.054 0.656 -20.994 1.00 93.44 333 ASP A N 1
ATOM 2530 C CA . ASP A 1 333 ? -5.277 -0.684 -21.533 1.00 93.44 333 ASP A CA 1
ATOM 2531 C C . ASP A 1 333 ? -3.976 -1.498 -21.406 1.00 93.44 333 ASP A C 1
ATOM 2533 O O . ASP A 1 333 ? -2.983 -1.160 -22.062 1.00 93.44 333 ASP A O 1
ATOM 2537 N N . PRO A 1 334 ? -3.954 -2.586 -20.613 1.00 90.31 334 PRO A N 1
ATOM 2538 C CA . PRO A 1 334 ? -2.735 -3.345 -20.379 1.00 90.31 334 PRO A CA 1
ATOM 2539 C C . PRO A 1 334 ? -2.212 -4.078 -21.626 1.00 90.31 334 PRO A C 1
ATOM 2541 O O . PRO A 1 334 ? -1.052 -4.494 -21.658 1.00 90.31 334 PRO A O 1
ATOM 2544 N N . PHE A 1 335 ? -3.038 -4.240 -22.664 1.00 87.56 335 PHE A N 1
ATOM 2545 C CA . PHE A 1 335 ? -2.653 -4.885 -23.917 1.00 87.56 335 PHE A CA 1
ATOM 2546 C C . PHE A 1 335 ? -2.114 -3.899 -24.945 1.00 87.56 335 PHE A C 1
ATOM 2548 O O . PHE A 1 335 ? -1.158 -4.226 -25.640 1.00 87.56 335 PHE A O 1
ATOM 2555 N N . SER A 1 336 ? -2.707 -2.717 -25.090 1.00 88.75 336 SER A N 1
ATOM 2556 C CA . SER A 1 336 ? -2.244 -1.744 -26.090 1.00 88.75 336 SER A CA 1
ATOM 2557 C C . SER A 1 336 ? -1.278 -0.701 -25.529 1.00 88.75 336 SER A C 1
ATOM 2559 O O . SER A 1 336 ? -0.568 -0.071 -26.308 1.00 88.75 336 SER A O 1
ATOM 2561 N N . GLY A 1 337 ? -1.232 -0.515 -24.205 1.00 90.44 337 GLY A N 1
ATOM 2562 C CA . GLY A 1 337 ? -0.540 0.614 -23.575 1.00 90.44 337 GLY A CA 1
ATOM 2563 C C . GLY A 1 337 ? -1.237 1.953 -23.835 1.00 90.44 337 GLY A C 1
ATOM 2564 O O . GLY A 1 337 ? -0.681 3.006 -23.547 1.00 90.44 337 GLY A O 1
ATOM 2565 N N . LYS A 1 338 ? -2.449 1.938 -24.409 1.00 93.81 338 LYS A N 1
ATOM 2566 C CA . LYS A 1 338 ? -3.211 3.153 -24.682 1.00 93.81 338 LYS A CA 1
ATOM 2567 C C . LYS A 1 338 ? -3.641 3.788 -23.367 1.00 93.81 338 LYS A C 1
ATOM 2569 O O . LYS A 1 338 ? -4.324 3.151 -22.569 1.00 93.81 338 LYS A O 1
ATOM 2574 N N . GLU A 1 339 ? -3.307 5.062 -23.213 1.00 95.38 339 GLU A N 1
ATOM 2575 C CA . GLU A 1 339 ? -3.660 5.864 -22.047 1.00 95.38 339 GLU A CA 1
ATOM 2576 C C . GLU A 1 339 ? -4.814 6.806 -22.377 1.00 95.38 339 GLU A C 1
ATOM 2578 O O . GLU A 1 339 ? -4.808 7.494 -23.403 1.00 95.38 339 GLU A O 1
ATOM 2583 N N . ILE A 1 340 ? -5.820 6.830 -21.508 1.00 95.56 340 ILE A N 1
ATOM 2584 C CA . ILE A 1 340 ? -6.997 7.686 -21.622 1.00 95.56 340 ILE A CA 1
ATOM 2585 C C . ILE A 1 340 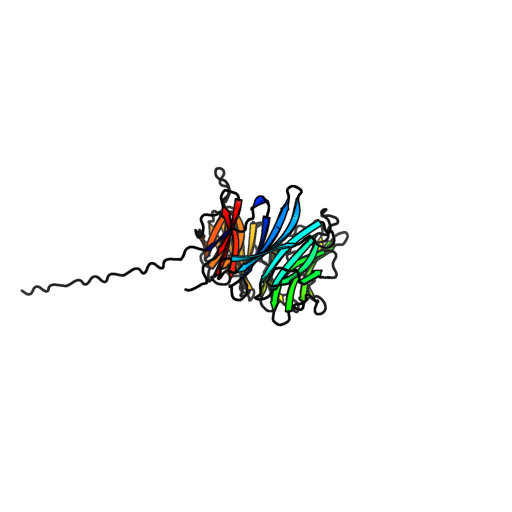? -7.124 8.466 -20.322 1.00 95.56 340 ILE A C 1
ATOM 2587 O O . ILE A 1 340 ? -7.259 7.884 -19.250 1.00 95.56 340 ILE A O 1
ATOM 2591 N N . GLU A 1 341 ? -7.091 9.792 -20.413 1.00 94.81 341 GLU A N 1
ATOM 2592 C CA . GLU A 1 341 ? -7.314 10.649 -19.252 1.00 94.81 341 GLU A CA 1
ATOM 2593 C C . GLU A 1 341 ? -8.773 10.563 -18.791 1.00 94.81 341 GLU A C 1
ATOM 2595 O O . GLU A 1 341 ? -9.707 10.774 -19.571 1.00 94.81 341 GLU A O 1
ATOM 2600 N N . LEU A 1 342 ? -8.959 10.259 -17.509 1.00 93.06 342 LEU A N 1
ATOM 2601 C CA . LEU A 1 342 ? -10.252 10.132 -16.860 1.00 93.06 342 LEU A CA 1
ATOM 2602 C C . LEU A 1 342 ? -10.658 11.469 -16.243 1.00 93.06 342 LEU A C 1
ATOM 2604 O O . LEU A 1 342 ? -10.051 11.948 -15.288 1.00 93.06 342 LEU A O 1
ATOM 2608 N N . LYS A 1 343 ? -11.747 12.043 -16.757 1.00 90.56 343 LYS A N 1
ATOM 2609 C CA . LYS A 1 343 ? -12.347 13.289 -16.255 1.00 90.56 343 LYS A CA 1
ATOM 2610 C C . LYS A 1 343 ? -13.537 13.009 -15.348 1.00 90.56 343 LYS A C 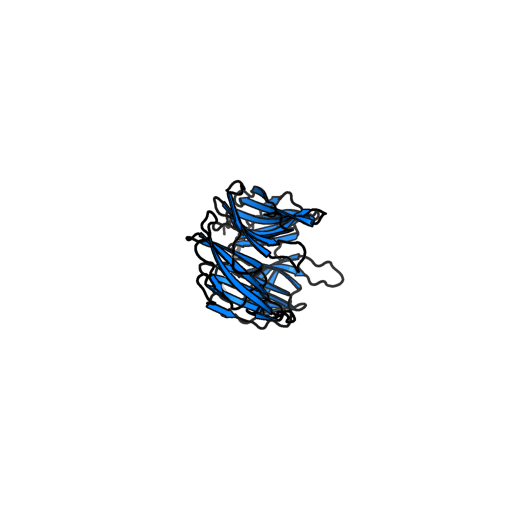1
ATOM 2612 O O . LYS A 1 343 ? -14.644 13.475 -15.592 1.00 90.56 343 LYS A O 1
ATOM 2617 N N . TRP A 1 344 ? -13.320 12.179 -14.334 1.00 88.69 344 TRP A N 1
ATOM 2618 C CA . TRP A 1 344 ? -14.371 11.837 -13.375 1.00 88.69 344 TRP A CA 1
ATOM 2619 C C . TRP A 1 344 ? -14.744 13.020 -12.480 1.00 88.69 344 TRP A C 1
ATOM 2621 O O . TRP A 1 344 ? -15.891 13.137 -12.069 1.00 88.69 344 TRP A O 1
ATOM 2631 N N . MET A 1 345 ? -13.788 13.894 -12.172 1.00 91.06 345 MET A N 1
ATOM 2632 C CA . MET A 1 345 ? -13.984 15.033 -11.280 1.00 91.06 345 MET A CA 1
ATOM 2633 C C . MET A 1 345 ? -13.146 16.231 -11.727 1.00 91.06 345 MET A C 1
ATOM 2635 O O . MET A 1 345 ? -12.096 16.053 -12.340 1.00 91.06 345 MET A O 1
ATOM 2639 N N . ASP A 1 346 ? -13.607 17.436 -11.383 1.00 90.88 346 ASP A N 1
ATOM 2640 C CA . ASP A 1 346 ? -12.892 18.692 -11.662 1.00 90.88 346 ASP A CA 1
ATOM 2641 C C . ASP A 1 346 ? -11.763 18.971 -10.651 1.00 90.88 346 ASP A C 1
ATOM 2643 O O . ASP A 1 346 ? -10.849 19.750 -10.923 1.00 90.88 346 ASP A O 1
ATOM 2647 N N . ASP A 1 347 ? -11.835 18.359 -9.464 1.00 93.56 347 ASP A N 1
ATOM 2648 C CA . ASP A 1 347 ? -10.816 18.490 -8.420 1.00 93.56 347 ASP A CA 1
ATOM 2649 C C . ASP A 1 347 ? -9.568 17.649 -8.754 1.00 93.56 347 ASP A C 1
ATOM 2651 O O . ASP A 1 347 ? -9.646 16.587 -9.373 1.00 93.56 347 ASP A O 1
ATOM 2655 N N . GLN A 1 348 ? -8.396 18.086 -8.289 1.00 92.94 348 GLN A N 1
ATOM 2656 C CA . GLN A 1 348 ? -7.135 17.387 -8.540 1.00 92.94 348 GLN A CA 1
ATOM 2657 C C . GLN A 1 348 ? -7.032 16.127 -7.672 1.00 92.94 348 GLN A C 1
ATOM 2659 O O . GLN A 1 348 ? -6.947 16.227 -6.446 1.00 92.94 348 GLN A O 1
ATOM 2664 N N . VAL A 1 349 ? -6.984 14.949 -8.295 1.00 94.12 349 VAL A N 1
ATOM 2665 C CA . VAL A 1 349 ? -6.825 13.662 -7.598 1.00 94.12 349 VAL A CA 1
ATOM 2666 C C . VAL A 1 349 ? -5.453 13.576 -6.926 1.00 94.12 349 VAL A C 1
ATOM 2668 O O . VAL A 1 349 ? -4.429 13.889 -7.532 1.00 94.12 349 VAL A O 1
ATOM 2671 N N . VAL A 1 350 ? -5.441 13.127 -5.670 1.00 92.81 350 VAL A N 1
ATOM 2672 C CA . VAL A 1 350 ? -4.225 12.892 -4.873 1.00 92.81 350 VAL A CA 1
ATOM 2673 C C . VAL A 1 350 ? -4.065 11.434 -4.444 1.00 92.81 350 VAL A C 1
ATOM 2675 O O . VAL A 1 350 ? -2.953 11.019 -4.143 1.00 92.81 350 VAL A O 1
ATOM 2678 N N . GLN A 1 351 ? -5.150 10.653 -4.424 1.00 93.50 351 GLN A N 1
ATOM 2679 C CA . GLN A 1 351 ? -5.120 9.217 -4.141 1.00 93.50 351 GLN A CA 1
ATOM 2680 C C . GLN A 1 351 ? -6.290 8.523 -4.836 1.00 93.50 351 GLN A C 1
ATOM 2682 O O . GLN A 1 351 ? -7.377 9.095 -4.925 1.00 93.50 351 GLN A O 1
ATOM 2687 N N . VAL A 1 352 ? -6.094 7.281 -5.276 1.00 94.31 352 VAL A N 1
ATOM 2688 C CA . VAL A 1 352 ? -7.140 6.441 -5.874 1.00 94.31 352 VAL A CA 1
ATOM 2689 C C . VAL A 1 352 ? -7.059 5.014 -5.337 1.00 94.31 352 VAL A C 1
ATOM 2691 O O . VAL A 1 352 ? -5.973 4.512 -5.062 1.00 94.31 352 VAL A O 1
ATOM 2694 N N . ALA A 1 353 ? -8.213 4.372 -5.192 1.00 94.12 353 ALA A N 1
ATOM 2695 C CA . ALA A 1 353 ? -8.341 2.958 -4.866 1.00 94.12 353 ALA A CA 1
ATOM 2696 C C . ALA A 1 353 ? -9.447 2.336 -5.719 1.00 94.12 353 ALA A C 1
ATOM 2698 O O . ALA A 1 353 ? -10.402 3.018 -6.108 1.00 94.12 353 ALA A O 1
ATOM 2699 N N . THR A 1 354 ? -9.340 1.036 -5.982 1.00 94.25 354 THR A N 1
ATOM 2700 C CA . THR A 1 354 ? -10.299 0.296 -6.807 1.00 94.25 354 THR A CA 1
ATOM 2701 C C . THR A 1 354 ? -10.666 -1.044 -6.178 1.00 94.25 354 THR A C 1
ATOM 2703 O O . THR A 1 354 ? -9.868 -1.668 -5.477 1.00 94.25 354 THR A O 1
ATOM 2706 N N . ALA A 1 355 ? -11.881 -1.506 -6.468 1.00 92.12 355 ALA A N 1
ATOM 2707 C CA . ALA A 1 355 ? -12.352 -2.848 -6.146 1.00 92.12 355 ALA A CA 1
ATOM 2708 C C . ALA A 1 355 ? -13.203 -3.372 -7.311 1.00 92.12 355 ALA A C 1
ATOM 2710 O O . ALA A 1 355 ? -14.353 -2.973 -7.502 1.00 92.12 355 ALA A O 1
ATOM 2711 N N . GLY A 1 356 ? -12.619 -4.228 -8.155 1.00 89.56 356 GLY A N 1
ATOM 2712 C CA . GLY A 1 356 ? -13.253 -4.639 -9.410 1.00 89.56 356 GLY A CA 1
ATOM 2713 C C . GLY A 1 356 ? -13.451 -3.440 -10.342 1.00 89.56 356 GLY A C 1
ATOM 2714 O O . GLY A 1 356 ? -12.479 -2.915 -10.883 1.00 89.56 356 GLY A O 1
ATOM 2715 N N . ARG A 1 357 ? -14.707 -3.014 -10.535 1.00 90.19 357 ARG A N 1
ATOM 2716 C CA . ARG A 1 357 ? -15.071 -1.792 -11.283 1.00 90.19 357 ARG A CA 1
ATOM 2717 C C . ARG A 1 357 ? -15.510 -0.632 -10.387 1.00 90.19 357 ARG A C 1
ATOM 2719 O O . ARG A 1 357 ? -15.846 0.427 -10.905 1.00 90.19 357 ARG A O 1
ATOM 2726 N N . LEU A 1 358 ? -15.523 -0.818 -9.069 1.00 92.81 358 LEU A N 1
ATOM 2727 C CA . LEU A 1 358 ? -15.720 0.281 -8.133 1.00 92.81 358 LEU A CA 1
ATOM 2728 C C . LEU A 1 358 ? -14.437 1.097 -8.040 1.00 92.81 358 LEU A C 1
ATOM 2730 O O . LEU A 1 358 ? -13.330 0.547 -8.092 1.00 92.81 358 LEU A O 1
ATOM 2734 N N . TRP A 1 359 ? -14.595 2.401 -7.856 1.00 94.06 359 TRP A N 1
ATOM 2735 C CA . TRP A 1 359 ? -13.480 3.302 -7.622 1.00 94.06 359 TRP A CA 1
ATOM 2736 C C . TRP A 1 359 ? -13.821 4.330 -6.551 1.00 94.06 359 TRP A C 1
ATOM 2738 O O . TRP A 1 359 ? -14.973 4.734 -6.368 1.00 94.06 359 TRP A O 1
ATOM 2748 N N . SER A 1 360 ? -12.789 4.734 -5.823 1.00 95.75 360 SER A N 1
ATOM 2749 C CA . SER A 1 360 ? -12.832 5.851 -4.891 1.00 95.75 360 SER A CA 1
ATOM 2750 C C . SER A 1 360 ? -11.585 6.695 -5.083 1.00 95.75 360 SER A C 1
ATOM 2752 O O . SER A 1 360 ? -10.513 6.168 -5.384 1.00 95.75 360 SER A O 1
ATOM 2754 N N . ALA A 1 361 ? -11.719 8.003 -4.916 1.00 95.88 361 ALA A N 1
ATOM 2755 C CA . ALA A 1 361 ? -10.627 8.949 -5.058 1.00 95.88 361 ALA A CA 1
ATOM 2756 C C . ALA A 1 361 ? -10.663 9.982 -3.934 1.00 95.88 361 ALA A C 1
ATOM 2758 O O . ALA A 1 361 ? -11.730 10.450 -3.536 1.00 95.88 361 ALA A O 1
ATOM 2759 N N . ILE A 1 362 ? -9.486 10.373 -3.455 1.00 96.50 362 ILE A N 1
ATOM 2760 C CA . ILE A 1 362 ? -9.324 11.616 -2.704 1.00 96.50 362 ILE A CA 1
ATOM 2761 C C . ILE A 1 362 ? -8.829 12.660 -3.682 1.00 96.50 362 ILE A C 1
ATOM 2763 O O . ILE A 1 362 ? -7.841 12.434 -4.384 1.00 96.50 362 ILE A O 1
ATOM 2767 N N . ALA A 1 363 ? -9.500 13.803 -3.717 1.00 95.81 363 ALA A N 1
ATOM 2768 C CA . ALA A 1 363 ? -9.110 14.924 -4.552 1.00 95.81 363 ALA A CA 1
ATOM 2769 C C . ALA A 1 363 ? -9.162 16.235 -3.769 1.00 95.81 363 ALA A C 1
ATOM 2771 O O . ALA A 1 363 ? -9.851 16.356 -2.751 1.00 95.81 363 ALA A O 1
ATOM 2772 N N . LYS A 1 364 ? -8.404 17.221 -4.245 1.00 95.38 364 LYS A N 1
ATOM 2773 C CA . LYS A 1 364 ? -8.327 18.554 -3.658 1.00 95.38 364 LYS A CA 1
ATOM 2774 C C . LYS A 1 364 ? -8.847 19.612 -4.614 1.00 95.38 364 LYS A C 1
ATOM 2776 O O . LYS A 1 364 ? -8.556 19.588 -5.809 1.00 95.38 364 LYS A O 1
ATOM 2781 N N . ASN A 1 365 ? -9.572 20.577 -4.064 1.00 95.12 365 ASN A N 1
ATOM 2782 C CA . ASN A 1 365 ? -9.945 21.767 -4.818 1.00 95.12 365 ASN A CA 1
ATOM 2783 C C . ASN A 1 365 ? -8.808 22.805 -4.831 1.00 95.12 365 ASN A C 1
ATOM 2785 O O . ASN A 1 365 ? -7.788 22.652 -4.157 1.00 95.12 365 ASN A O 1
ATOM 2789 N N . GLN A 1 366 ? -9.016 23.920 -5.535 1.00 93.19 366 GLN A N 1
ATOM 2790 C CA . GLN A 1 366 ? -8.046 25.025 -5.618 1.00 93.19 366 GLN A CA 1
ATOM 2791 C C . GLN A 1 366 ? -7.675 25.641 -4.254 1.00 93.19 366 GLN A C 1
ATOM 2793 O O . GLN A 1 366 ? -6.593 26.201 -4.104 1.00 93.19 366 GLN A O 1
ATOM 2798 N N . ALA A 1 367 ? -8.547 25.524 -3.247 1.00 94.56 367 ALA A N 1
ATOM 2799 C CA . ALA A 1 367 ? -8.293 25.994 -1.884 1.00 94.56 367 ALA A CA 1
ATOM 2800 C C . ALA A 1 367 ? -7.565 24.955 -1.002 1.00 94.56 367 ALA A C 1
ATOM 2802 O O . ALA A 1 367 ? -7.390 25.189 0.196 1.00 94.56 367 ALA A O 1
ATOM 2803 N N . GLY A 1 368 ? -7.187 23.800 -1.562 1.00 94.31 368 GLY A N 1
ATOM 2804 C CA . GLY A 1 368 ? -6.541 22.695 -0.849 1.00 94.31 368 GLY A CA 1
ATOM 2805 C C . GLY A 1 368 ? -7.478 21.893 0.057 1.00 94.31 368 GLY A C 1
ATOM 2806 O O . GLY A 1 368 ? -7.006 21.092 0.860 1.00 94.31 368 GLY A O 1
ATOM 2807 N N . LYS A 1 369 ? -8.803 22.092 -0.022 1.00 96.94 369 LYS A N 1
ATOM 2808 C CA . LYS A 1 369 ? -9.773 21.290 0.745 1.00 96.94 369 LYS A CA 1
ATOM 2809 C C . LYS A 1 369 ? -9.897 19.904 0.125 1.00 96.94 369 LYS A C 1
ATOM 2811 O O . LYS A 1 369 ? -10.054 19.801 -1.092 1.00 96.94 369 LYS A O 1
ATOM 2816 N N . LEU A 1 370 ? -9.877 18.877 0.969 1.00 97.25 370 LEU A N 1
ATOM 2817 C CA . LEU A 1 370 ? -9.983 17.485 0.548 1.00 97.25 370 LEU A CA 1
ATOM 2818 C C . LEU A 1 370 ? -11.434 17.010 0.482 1.00 97.25 370 LEU A C 1
ATOM 2820 O O . LEU A 1 370 ? -12.242 17.255 1.388 1.00 97.25 370 LEU A O 1
ATOM 2824 N N . PHE A 1 371 ? -11.720 16.273 -0.583 1.00 97.50 371 PHE A N 1
ATOM 2825 C CA . PHE A 1 371 ? -12.990 15.620 -0.844 1.00 97.50 371 PHE A CA 1
ATOM 2826 C C . PHE A 1 371 ? -12.757 14.149 -1.165 1.00 97.50 371 PHE A C 1
ATOM 2828 O O . PHE A 1 371 ? -11.786 13.790 -1.833 1.00 97.50 371 PHE A O 1
ATOM 2835 N N . PHE A 1 372 ? -13.674 13.320 -0.695 1.00 97.44 372 PHE A N 1
ATOM 2836 C CA . PHE A 1 372 ? -13.833 11.949 -1.133 1.00 97.44 372 PHE A CA 1
ATOM 2837 C C . PHE A 1 372 ? -14.804 11.910 -2.312 1.00 97.44 372 PHE A C 1
ATOM 2839 O O . PHE A 1 372 ? -15.851 12.561 -2.286 1.00 97.44 372 PHE A O 1
ATOM 2846 N N . TYR A 1 373 ? -14.435 11.140 -3.325 1.00 96.19 373 TYR A N 1
ATOM 2847 C CA . TYR A 1 373 ? -15.249 10.815 -4.481 1.00 96.19 373 TYR A CA 1
ATOM 2848 C C . TYR A 1 373 ? -15.385 9.307 -4.598 1.00 96.19 373 TYR A C 1
ATOM 2850 O O . TYR A 1 373 ? -14.423 8.583 -4.339 1.00 96.19 373 TYR A O 1
ATOM 2858 N N . SER A 1 374 ? -16.536 8.831 -5.058 1.00 94.00 374 SER A N 1
ATOM 2859 C CA . SER A 1 374 ? -16.693 7.427 -5.422 1.00 94.00 374 SER A CA 1
ATOM 2860 C C . SER A 1 374 ? -17.633 7.248 -6.605 1.00 94.00 374 SER A C 1
ATOM 2862 O O . SER A 1 374 ? -18.538 8.061 -6.822 1.00 94.00 374 SER A O 1
ATOM 2864 N N . SER A 1 375 ? -17.422 6.164 -7.358 1.00 89.75 375 SER A N 1
ATOM 2865 C CA . SER A 1 375 ? -18.438 5.639 -8.267 1.00 89.75 375 SER A CA 1
ATOM 2866 C C . SER A 1 375 ? -19.723 5.363 -7.496 1.00 89.75 375 SER A C 1
ATOM 2868 O O . SER A 1 375 ? -19.664 4.910 -6.351 1.00 89.75 375 SER A O 1
ATOM 2870 N N . GLU A 1 376 ? -20.881 5.539 -8.125 1.00 79.56 376 GLU A N 1
ATOM 2871 C CA . GLU A 1 376 ? -22.119 4.984 -7.575 1.00 79.56 376 GLU A CA 1
ATOM 2872 C C . GLU A 1 376 ? -21.995 3.460 -7.408 1.00 79.56 376 GLU A C 1
ATOM 2874 O O . GLU A 1 376 ? -21.154 2.821 -8.052 1.00 79.56 376 GLU A O 1
ATOM 2879 N N . ASN A 1 377 ? -22.786 2.873 -6.501 1.00 61.50 377 ASN A N 1
ATOM 2880 C CA . ASN A 1 377 ? -22.842 1.420 -6.344 1.00 61.50 377 ASN A CA 1
ATOM 2881 C C . ASN A 1 377 ? -23.091 0.801 -7.718 1.00 61.50 377 ASN A C 1
ATOM 2883 O O . ASN A 1 377 ? -24.075 1.131 -8.373 1.00 61.50 377 ASN A O 1
ATOM 2887 N N . GLY A 1 378 ? -22.125 -0.001 -8.177 1.00 41.53 378 GLY A N 1
ATOM 2888 C CA . GLY A 1 378 ? -22.035 -0.461 -9.554 1.00 41.53 378 GLY A CA 1
ATOM 2889 C C . GLY A 1 378 ? -23.294 -1.206 -9.974 1.00 41.53 378 GLY A C 1
ATOM 2890 O O . GLY A 1 378 ? -23.401 -2.407 -9.765 1.00 41.53 378 GLY A O 1
ATOM 2891 N N . ALA A 1 379 ? -24.228 -0.490 -10.587 1.00 29.83 379 ALA A N 1
ATOM 2892 C CA . ALA A 1 379 ? -25.290 -1.052 -11.392 1.00 29.83 379 ALA A CA 1
ATOM 2893 C C . ALA A 1 379 ? -24.928 -0.785 -12.853 1.00 29.83 379 ALA A C 1
ATOM 2895 O O . ALA A 1 379 ? -25.324 0.230 -13.424 1.00 29.83 379 ALA A O 1
ATOM 2896 N N . GLN A 1 380 ? -24.128 -1.683 -13.430 1.00 30.59 380 GLN A N 1
ATOM 2897 C CA . GLN A 1 380 ? -24.128 -1.962 -14.868 1.00 30.59 380 GLN A CA 1
ATOM 2898 C C . GLN A 1 380 ? -23.967 -3.456 -15.097 1.00 30.59 380 GLN A C 1
ATOM 2900 O O . GLN A 1 380 ? -22.934 -4.005 -14.649 1.00 30.59 380 GLN A O 1
#

pLDDT: mean 89.02, std 14.36, range [29.83, 98.69]

Secondary structure (DSSP, 8-state):
---PPPPPP-----------PPPEEEEEEEETTTEEEEEEEE-TTSSEEEEEEEEE-TT--EEEEEEEEETTTTEEEEEEEEPPGGG-SEEEEEEEEE-SSEEEEEEEEES-SSTTT--EEEEEEEEETT--EEEEEE---SSSEEEEEEEEEETTEEEEEEEEEEE-SSEEEEEEEEEEE-TT--EEEEEEEE-SBEES-STTEEEETTEEEEEEEEE-SEEETTS----EEEEEEETTSSEEEEE-----SS-EEEEEE-TTS-EEEEEEETTEEEEEEE-TTS-BPPPEEEE-SEEEEEEEEEETTEEEEEEEEP--SSS---EEEEEE-TTT--EEE--S-SSEEEEEEEETTEEEEEEE-TT-EEEEEEPPS---

Organism: NCBI:txid2743357

Solvent-accessible surface area (backbone atoms only — not comparable to full-atom values): 20802 Å² total; per-residue (Å²): 141,87,87,84,83,84,85,84,82,84,83,81,80,80,78,80,76,79,78,76,75,79,56,51,78,34,80,66,90,43,41,56,92,39,39,50,80,55,24,56,30,58,19,96,87,58,51,32,35,25,37,25,21,31,36,44,51,99,84,68,54,55,34,36,33,44,35,38,32,36,55,87,73,66,37,77,71,39,75,41,74,44,74,46,64,96,82,35,57,38,58,44,48,47,40,43,46,30,56,95,59,33,35,37,36,38,28,32,34,28,57,37,86,51,76,96,77,38,30,38,37,30,36,41,39,35,21,40,73,76,57,51,75,76,44,76,31,74,66,86,69,102,48,73,21,33,42,56,32,32,65,42,83,52,99,86,23,36,39,39,35,28,30,34,39,40,70,65,99,60,36,37,35,23,17,31,34,26,42,39,18,38,92,81,59,48,73,54,79,78,68,42,72,42,78,74,16,27,57,82,59,39,64,17,39,38,58,43,95,66,26,39,31,39,29,45,53,34,40,54,32,64,41,49,75,89,58,82,83,81,45,45,37,39,34,38,31,37,56,89,61,61,70,79,39,74,39,68,68,88,68,71,93,82,42,58,67,40,34,19,54,32,89,80,40,34,34,41,35,44,31,20,56,70,58,25,32,34,44,37,42,28,44,68,89,56,54,67,50,84,71,43,76,46,84,31,70,37,39,45,62,82,46,49,38,49,37,69,89,31,30,37,33,38,29,28,35,50,72,66,94,80,54,81,65,45,73,44,45,28,40,30,36,80,86,77,68,50,74,42,79,55,81,78,61,93,44,49,66,78,46,75,35,59,57,57,79,45,42,38,35,36,25,29,43,98,86,35,43,31,30,42,35,30,56,66,85,86,84,126